Protein AF-0000000078981743 (afdb_homodimer)

InterPro domains:
  IPR003168 Nitrile hydratase, beta subunit [PIRSF001427] (1-224)
  IPR003168 Nitrile hydratase, beta subunit [TIGR03888] (1-224)
  IPR008990 Electron transport accessory-like domain superfamily [SSF50090] (1-224)
  IPR024690 Nitrile hydratase beta subunit domain [PF02211] (121-223)
  IPR042262 Nitrile hydratase beta subunit, N-terminal [G3DSA:1.10.472.20] (1-119)
  IPR049054 Nitrile hydratase beta subunit-like, N-terminal domain [PF21006] (1-107)

Organism: Ruegeria pomeroyi (strain ATCC 700808 / DSM 15171 / DSS-3) (NCBI:txid246200)

Structure (mmCIF, N/CA/C/O backbone):
data_AF-0000000078981743-model_v1
#
loop_
_entity.id
_entity.type
_entity.pdbx_description
1 polymer 'Nitrile hydratase subunit beta'
#
loop_
_atom_site.group_PDB
_atom_site.id
_atom_site.type_symbol
_atom_site.label_atom_id
_atom_site.label_alt_id
_atom_site.label_comp_id
_atom_site.label_asym_id
_atom_site.label_entity_id
_atom_site.label_seq_id
_atom_site.pdbx_PDB_ins_code
_atom_site.Cartn_x
_atom_site.Cartn_y
_atom_site.Cartn_z
_atom_site.occupancy
_atom_site.B_iso_or_equiv
_atom_site.auth_seq_id
_atom_site.auth_comp_id
_atom_site.auth_asym_id
_atom_site.auth_atom_id
_atom_site.pdbx_PDB_model_num
ATOM 1 N N . MET A 1 1 ? 5.293 -4.125 -9.008 1 63.78 1 MET A N 1
ATOM 2 C CA . MET A 1 1 ? 4.289 -3.131 -8.641 1 63.78 1 MET A CA 1
ATOM 3 C C . MET A 1 1 ? 3.332 -3.689 -7.59 1 63.78 1 MET A C 1
ATOM 5 O O . MET A 1 1 ? 3.156 -4.906 -7.488 1 63.78 1 MET A O 1
ATOM 9 N N . THR A 1 2 ? 2.91 -2.762 -6.652 1 81.25 2 THR A N 1
ATOM 10 C CA . THR A 1 2 ? 2.23 -3.09 -5.402 1 81.25 2 THR A CA 1
ATOM 11 C C . THR A 1 2 ? 0.721 -2.908 -5.547 1 81.25 2 THR A C 1
ATOM 13 O O . THR A 1 2 ? 0.261 -2.131 -6.387 1 81.25 2 THR A O 1
ATOM 16 N N . ARG A 1 3 ? -0.011 -3.885 -5.117 1 90.19 3 ARG A N 1
ATOM 17 C CA . ARG A 1 3 ? -1.453 -3.785 -4.918 1 90.19 3 ARG A CA 1
ATOM 18 C C . ARG A 1 3 ? -1.802 -3.777 -3.432 1 90.19 3 ARG A C 1
ATOM 20 O O . ARG A 1 3 ? -0.911 -3.812 -2.58 1 90.19 3 ARG A O 1
ATOM 27 N N . VAL A 1 4 ? -3.096 -3.654 -3.172 1 88.75 4 VAL A N 1
ATOM 28 C CA . VAL A 1 4 ? -3.541 -3.428 -1.802 1 88.75 4 VAL A CA 1
ATOM 29 C C . VAL A 1 4 ? -3.219 -4.652 -0.946 1 88.75 4 VAL A C 1
ATOM 31 O O . VAL A 1 4 ? -3.158 -4.559 0.282 1 88.75 4 VAL A O 1
ATOM 34 N N . HIS A 1 5 ? -2.922 -5.719 -1.568 1 89 5 HIS A N 1
ATOM 35 C CA . HIS A 1 5 ? -2.625 -6.934 -0.817 1 89 5 HIS A CA 1
ATOM 36 C C . HIS A 1 5 ? -1.211 -6.895 -0.247 1 89 5 HIS A C 1
ATOM 38 O O . HIS A 1 5 ? -0.873 -7.688 0.638 1 89 5 HIS A O 1
ATOM 44 N N . ASP A 1 6 ? -0.359 -6.145 -0.904 1 89.25 6 ASP A N 1
ATOM 45 C CA . ASP A 1 6 ? 1.016 -6.027 -0.427 1 89.25 6 ASP A CA 1
ATOM 46 C C . ASP A 1 6 ? 1.093 -5.148 0.82 1 89.25 6 ASP A C 1
ATOM 48 O O . ASP A 1 6 ? 1.182 -3.924 0.718 1 89.25 6 ASP A O 1
ATOM 52 N N . MET A 1 7 ? 1.165 -5.82 1.999 1 86.69 7 MET A N 1
ATOM 53 C CA . MET A 1 7 ? 1.015 -5.098 3.258 1 86.69 7 MET A CA 1
ATOM 54 C C . MET A 1 7 ? 2.326 -5.082 4.035 1 86.69 7 MET A C 1
ATOM 56 O O . MET A 1 7 ? 2.383 -4.566 5.152 1 86.69 7 MET A O 1
ATOM 60 N N . GLY A 1 8 ? 3.271 -5.629 3.455 1 83.44 8 GLY A N 1
ATOM 61 C CA . GLY A 1 8 ? 4.516 -5.695 4.203 1 83.44 8 GLY A CA 1
ATOM 62 C C . GLY A 1 8 ? 5.031 -4.336 4.637 1 83.44 8 GLY A C 1
ATOM 63 O O . GLY A 1 8 ? 5.203 -3.439 3.807 1 83.44 8 GLY A O 1
ATOM 64 N N . GLY A 1 9 ? 5.195 -4.203 5.945 1 80.19 9 GLY A N 1
ATOM 65 C CA . GLY A 1 9 ? 5.758 -2.977 6.488 1 80.19 9 GLY A CA 1
ATOM 66 C C . GLY A 1 9 ? 4.738 -1.862 6.625 1 80.19 9 GLY A C 1
ATOM 67 O O . GLY A 1 9 ? 5.07 -0.763 7.074 1 80.19 9 GLY A O 1
ATOM 68 N N . ARG A 1 10 ? 3.562 -2.168 6.23 1 87.31 10 ARG A N 1
ATOM 69 C CA . ARG A 1 10 ? 2.529 -1.139 6.289 1 87.31 10 ARG A CA 1
ATOM 70 C C . ARG A 1 10 ? 2.004 -0.967 7.711 1 87.31 10 ARG A C 1
ATOM 72 O O . ARG A 1 10 ? 1.806 -1.95 8.43 1 87.31 10 ARG A O 1
ATOM 79 N N . PHE A 1 11 ? 1.72 0.246 8.07 1 89.81 11 PHE A N 1
ATOM 80 C CA . PHE A 1 11 ? 1.131 0.573 9.359 1 89.81 11 PHE A CA 1
ATOM 81 C C . PHE A 1 11 ? -0.38 0.732 9.242 1 89.81 11 PHE A C 1
ATOM 83 O O . PHE A 1 11 ? -0.9 0.983 8.156 1 89.81 11 PHE A O 1
ATOM 90 N N . GLY A 1 12 ? -1.038 0.498 10.398 1 88.69 12 GLY A N 1
ATOM 91 C CA . GLY A 1 12 ? -2.432 0.911 10.43 1 88.69 12 GLY A CA 1
ATOM 92 C C . GLY A 1 12 ? -3.395 -0.249 10.594 1 88.69 12 GLY A C 1
ATOM 93 O O . GLY A 1 12 ? -4.594 -0.043 10.805 1 88.69 12 GLY A O 1
ATOM 94 N N . ASP A 1 13 ? -2.904 -1.421 10.547 1 86.56 13 ASP A N 1
ATOM 95 C CA . ASP A 1 13 ? -3.805 -2.568 10.609 1 86.56 13 ASP A CA 1
ATOM 96 C C . ASP A 1 13 ? -3.969 -3.053 12.055 1 86.56 13 ASP A C 1
ATOM 98 O O . ASP A 1 13 ? -4.773 -3.945 12.328 1 86.56 13 ASP A O 1
ATOM 102 N N . GLY A 1 14 ? -3.225 -2.402 12.938 1 82.31 14 GLY A N 1
ATOM 103 C CA . GLY A 1 14 ? -3.35 -2.76 14.344 1 82.31 14 GLY A CA 1
ATOM 104 C C . GLY A 1 14 ? -2.504 -3.959 14.727 1 82.31 14 GLY A C 1
ATOM 105 O O . GLY A 1 14 ? -1.753 -4.488 13.906 1 82.31 14 GLY A O 1
ATOM 106 N N . VAL A 1 15 ? -2.604 -4.359 15.906 1 83.38 15 VAL A N 1
ATOM 107 C CA . VAL A 1 15 ? -1.798 -5.434 16.469 1 83.38 15 VAL A CA 1
ATOM 108 C C . VAL A 1 15 ? -2.375 -6.785 16.062 1 83.38 15 VAL A C 1
ATOM 110 O O . VAL A 1 15 ? -3.592 -6.934 15.93 1 83.38 15 VAL A O 1
ATOM 113 N N . ILE A 1 16 ? -1.5 -7.695 15.844 1 80.94 16 ILE A N 1
ATOM 114 C CA . ILE A 1 16 ? -1.917 -9.062 15.562 1 80.94 16 ILE A CA 1
ATOM 115 C C . ILE A 1 16 ? -2.246 -9.789 16.875 1 80.94 16 ILE A C 1
ATOM 117 O O . ILE A 1 16 ? -1.421 -9.828 17.781 1 80.94 16 ILE A O 1
ATOM 121 N N . THR A 1 17 ? -3.422 -10.164 17.016 1 84.69 17 THR A N 1
ATOM 122 C CA . THR A 1 17 ? -3.811 -11.023 18.125 1 84.69 17 THR A CA 1
ATOM 123 C C . THR A 1 17 ? -3.695 -12.5 17.719 1 84.69 17 THR A C 1
ATOM 125 O O . THR A 1 17 ? -4.484 -12.992 16.906 1 84.69 17 THR A O 1
ATOM 128 N N . PRO A 1 18 ? -2.625 -13.125 18.281 1 83.44 18 PRO A N 1
ATOM 129 C CA . PRO A 1 18 ? -2.428 -14.523 17.891 1 83.44 18 PRO A CA 1
ATOM 130 C C . PRO A 1 18 ? -3.619 -15.406 18.25 1 83.44 18 PRO A C 1
ATOM 132 O O . PRO A 1 18 ? -4.246 -15.219 19.297 1 83.44 18 PRO A O 1
ATOM 135 N N . GLU A 1 19 ? -4.008 -16.141 17.344 1 78.69 19 GLU A N 1
ATOM 136 C CA . GLU A 1 19 ? -5.008 -17.172 17.594 1 78.69 19 GLU A CA 1
ATOM 137 C C . GLU A 1 19 ? -4.375 -18.422 18.203 1 78.69 19 GLU A C 1
ATOM 139 O O . GLU A 1 19 ? -3.191 -18.688 17.984 1 78.69 19 GLU A O 1
ATOM 144 N N . PRO A 1 20 ? -5.23 -19.047 19.047 1 81.5 20 PRO A N 1
ATOM 145 C CA . PRO A 1 20 ? -4.699 -20.281 19.625 1 81.5 20 PRO A CA 1
ATOM 146 C C . PRO A 1 20 ? -4.203 -21.266 18.562 1 81.5 20 PRO A C 1
ATOM 148 O O . PRO A 1 20 ? -4.715 -21.281 17.453 1 81.5 20 PRO A O 1
ATOM 151 N N . ASP A 1 21 ? -3.186 -22 19.016 1 81.88 21 ASP A N 1
ATOM 152 C CA . ASP A 1 21 ? -2.623 -23.016 18.125 1 81.88 21 ASP A CA 1
ATOM 153 C C . ASP A 1 21 ? -3.67 -24.062 17.75 1 81.88 21 ASP A C 1
ATOM 155 O O . ASP A 1 21 ? -4.613 -24.297 18.516 1 81.88 21 ASP A O 1
ATOM 159 N N . GLY A 1 22 ? -3.674 -24.547 16.656 1 80.81 22 GLY A N 1
ATOM 160 C CA . GLY A 1 22 ? -4.551 -25.609 16.188 1 80.81 22 GLY A CA 1
ATOM 161 C C . GLY A 1 22 ? -5.262 -25.281 14.891 1 80.81 22 GLY A C 1
ATOM 162 O O . GLY A 1 22 ? -4.957 -24.266 14.25 1 80.81 22 GLY A O 1
ATOM 163 N N . ILE A 1 23 ? -6.031 -26.266 14.508 1 77.75 23 ILE A N 1
ATOM 164 C CA . ILE A 1 23 ? -6.836 -26.094 13.305 1 77.75 23 ILE A CA 1
ATOM 165 C C . ILE A 1 23 ? -8.016 -25.172 13.602 1 77.75 23 ILE A C 1
ATOM 167 O O . ILE A 1 23 ? -8.844 -25.469 14.461 1 77.75 23 ILE A O 1
ATOM 171 N N . PRO A 1 24 ? -7.949 -23.984 13 1 79.69 24 PRO A N 1
ATOM 172 C CA . PRO A 1 24 ? -9.07 -23.078 13.273 1 79.69 24 PRO A CA 1
ATOM 173 C C . PRO A 1 24 ? -10.422 -23.703 12.945 1 79.69 24 PRO A C 1
ATOM 175 O O . PRO A 1 24 ? -10.531 -24.5 12.008 1 79.69 24 PRO A O 1
ATOM 178 N N . GLN A 1 25 ? -11.297 -23.469 13.852 1 86.44 25 GLN A N 1
ATOM 179 C CA . GLN A 1 25 ? -12.68 -23.844 13.562 1 86.44 25 GLN A CA 1
ATOM 180 C C . GLN A 1 25 ? -13.32 -22.859 12.586 1 86.44 25 GLN A C 1
ATOM 182 O O . GLN A 1 25 ? -13.508 -21.688 12.898 1 86.44 25 GLN A O 1
ATOM 187 N N . LEU A 1 26 ? -13.641 -23.391 11.445 1 91.12 26 LEU A N 1
ATOM 188 C CA . LEU A 1 26 ? -14.25 -22.562 10.406 1 91.12 26 LEU A CA 1
ATOM 189 C C . LEU A 1 26 ? -15.773 -22.594 10.508 1 91.12 26 LEU A C 1
ATOM 191 O O . LEU A 1 26 ? -16.359 -23.641 10.812 1 91.12 26 LEU A O 1
ATOM 195 N N . ALA A 1 27 ? -16.328 -21.391 10.266 1 95.06 27 ALA A N 1
ATOM 196 C CA . ALA A 1 27 ? -17.781 -21.406 10.031 1 95.06 27 ALA A CA 1
ATOM 197 C C . ALA A 1 27 ? -18.141 -22.25 8.812 1 95.06 27 ALA A C 1
ATOM 199 O O . ALA A 1 27 ? -17.297 -22.484 7.945 1 95.06 27 ALA A O 1
ATOM 200 N N . ASP A 1 28 ? -19.312 -22.734 8.773 1 96.56 28 ASP A N 1
ATOM 201 C CA . ASP A 1 28 ? -19.734 -23.641 7.703 1 96.56 28 ASP A CA 1
ATOM 202 C C . ASP A 1 28 ? -19.469 -23.016 6.328 1 96.56 28 ASP A C 1
ATOM 204 O O . ASP A 1 28 ? -18.938 -23.688 5.438 1 96.56 28 ASP A O 1
ATOM 208 N N . TRP A 1 29 ? -19.797 -21.766 6.191 1 96.44 29 TRP A N 1
ATOM 209 C CA . TRP A 1 29 ? -19.641 -21.141 4.887 1 96.44 29 TRP A CA 1
ATOM 210 C C . TRP A 1 29 ? -18.156 -20.984 4.539 1 96.44 29 TRP A C 1
ATOM 212 O O . TRP A 1 29 ? -17.781 -21.062 3.367 1 96.44 29 TRP A O 1
ATOM 222 N N . GLN A 1 30 ? -17.344 -20.828 5.457 1 96.38 30 GLN A N 1
ATOM 223 C CA . GLN A 1 30 ? -15.914 -20.719 5.223 1 96.38 30 GLN A CA 1
ATOM 224 C C . GLN A 1 30 ? -15.328 -22.047 4.738 1 96.38 30 GLN A C 1
ATOM 226 O O . GLN A 1 30 ? -14.523 -22.062 3.801 1 96.38 30 GLN A O 1
ATOM 231 N N . ALA A 1 31 ? -15.781 -23.062 5.43 1 95.19 31 ALA A N 1
ATOM 232 C CA . ALA A 1 31 ? -15.359 -24.406 5.012 1 95.19 31 ALA A CA 1
ATOM 233 C C . ALA A 1 31 ? -15.789 -24.688 3.578 1 95.19 31 ALA A C 1
ATOM 235 O O . ALA A 1 31 ? -15.023 -25.25 2.793 1 95.19 31 ALA A O 1
ATOM 236 N N . ARG A 1 32 ? -16.953 -24.297 3.26 1 96.06 32 ARG A N 1
ATOM 237 C CA . ARG A 1 32 ? -17.453 -24.5 1.906 1 96.06 32 ARG A CA 1
ATOM 238 C C . ARG A 1 32 ? -16.672 -23.672 0.899 1 96.06 32 ARG A C 1
ATOM 240 O O . ARG A 1 32 ? -16.375 -24.141 -0.201 1 96.06 32 ARG A O 1
ATOM 247 N N . ALA A 1 33 ? -16.391 -22.438 1.297 1 96.44 33 ALA A N 1
ATOM 248 C CA . ALA A 1 33 ? -15.602 -21.578 0.427 1 96.44 33 ALA A CA 1
ATOM 249 C C . ALA A 1 33 ? -14.25 -22.203 0.11 1 96.44 33 ALA A C 1
ATOM 251 O O . ALA A 1 33 ? -13.828 -22.219 -1.049 1 96.44 33 ALA A O 1
ATOM 252 N N . LEU A 1 34 ? -13.625 -22.719 1.128 1 94.06 34 LEU A N 1
ATOM 253 C CA . LEU A 1 34 ? -12.336 -23.375 0.952 1 94.06 34 LEU A CA 1
ATOM 254 C C . LEU A 1 34 ? -12.469 -24.594 0.057 1 94.06 34 LEU A C 1
ATOM 256 O O . LEU A 1 34 ? -11.711 -24.766 -0.896 1 94.06 34 LEU A O 1
ATOM 260 N N . ALA A 1 35 ? -13.445 -25.391 0.332 1 94.75 35 ALA A N 1
ATOM 261 C CA . ALA A 1 35 ? -13.664 -26.625 -0.42 1 94.75 35 ALA A CA 1
ATOM 262 C C . ALA A 1 35 ? -13.945 -26.328 -1.89 1 94.75 35 ALA A C 1
ATOM 264 O O . ALA A 1 35 ? -13.391 -26.984 -2.779 1 94.75 35 ALA A O 1
ATOM 265 N N . LEU A 1 36 ? -14.797 -25.406 -2.145 1 95.81 36 LEU A N 1
ATOM 266 C CA . LEU A 1 36 ? -15.164 -25.047 -3.512 1 95.81 36 LEU A CA 1
ATOM 267 C C . LEU A 1 36 ? -13.953 -24.547 -4.281 1 95.81 36 LEU A C 1
ATOM 269 O O . LEU A 1 36 ? -13.773 -24.875 -5.457 1 95.81 36 LEU A O 1
ATOM 273 N N . THR A 1 37 ? -13.18 -23.703 -3.625 1 95.31 37 THR A N 1
ATOM 274 C CA . THR A 1 37 ? -11.992 -23.156 -4.277 1 95.31 37 THR A CA 1
ATOM 275 C C . THR A 1 37 ? -11.031 -24.266 -4.668 1 95.31 37 THR A C 1
ATOM 277 O O . THR A 1 37 ? -10.531 -24.312 -5.797 1 95.31 37 THR A O 1
ATOM 280 N N . LEU A 1 38 ? -10.82 -25.188 -3.762 1 92.81 38 LEU A N 1
ATOM 281 C CA . LEU A 1 38 ? -9.922 -26.312 -4.023 1 92.81 38 LEU A CA 1
ATOM 282 C C . LEU A 1 38 ? -10.492 -27.219 -5.105 1 92.81 38 LEU A C 1
ATOM 284 O O . LEU A 1 38 ? -9.773 -27.641 -6.016 1 92.81 38 LEU A O 1
ATOM 288 N N . ALA A 1 39 ? -11.766 -27.484 -4.98 1 95.31 39 ALA A N 1
ATOM 289 C CA . ALA A 1 39 ? -12.414 -28.359 -5.953 1 95.31 39 ALA A CA 1
ATOM 290 C C . ALA A 1 39 ? -12.383 -27.734 -7.352 1 95.31 39 ALA A C 1
ATOM 292 O O . ALA A 1 39 ? -12.172 -28.453 -8.336 1 95.31 39 ALA A O 1
ATOM 293 N N . ALA A 1 40 ? -12.625 -26.469 -7.445 1 95.88 40 ALA A N 1
ATOM 294 C CA . ALA A 1 40 ? -12.609 -25.797 -8.734 1 95.88 40 ALA A CA 1
ATOM 295 C C . ALA A 1 40 ? -11.219 -25.844 -9.367 1 95.88 40 ALA A C 1
ATOM 297 O O . ALA A 1 40 ? -11.086 -25.812 -10.594 1 95.88 40 ALA A O 1
ATOM 298 N N . GLY A 1 41 ? -10.211 -25.891 -8.531 1 93 41 GLY 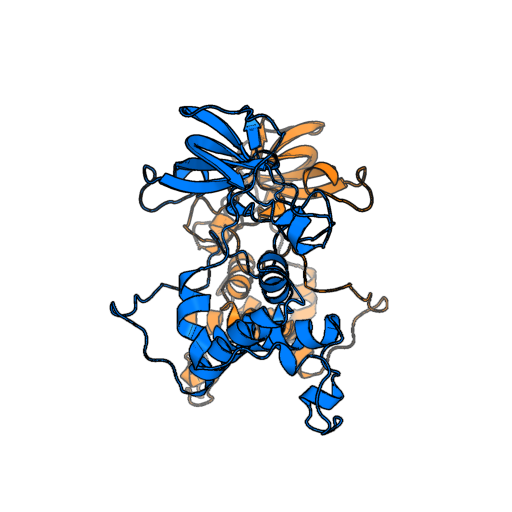A N 1
ATOM 299 C CA . GLY A 1 41 ? -8.859 -26.047 -9.039 1 93 41 GLY A CA 1
ATOM 300 C C . GLY A 1 41 ? -8.664 -27.312 -9.844 1 93 41 GLY A C 1
ATOM 301 O O . GLY A 1 41 ? -7.879 -27.344 -10.789 1 93 41 GLY A O 1
ATOM 302 N N . SER A 1 42 ? -9.383 -28.312 -9.531 1 92 42 SER A N 1
ATOM 303 C CA . SER A 1 42 ? -9.258 -29.625 -10.18 1 92 42 SER A CA 1
ATOM 304 C C . SER A 1 42 ? -9.867 -29.609 -11.578 1 92 42 SER A C 1
ATOM 306 O O . SER A 1 42 ? -9.641 -30.531 -12.367 1 92 42 SER A O 1
ATOM 308 N N . LEU A 1 43 ? -10.57 -28.562 -11.922 1 94.56 43 LEU A N 1
ATOM 309 C CA . LEU A 1 43 ? -11.18 -28.469 -13.242 1 94.56 43 LEU A CA 1
ATOM 310 C C . LEU A 1 43 ? -10.117 -28.234 -14.312 1 94.56 43 LEU A C 1
ATOM 312 O O . LEU A 1 43 ? -10.391 -28.375 -15.5 1 94.56 43 LEU A O 1
ATOM 316 N N . GLY A 1 44 ? -8.945 -27.766 -13.875 1 93.69 44 GLY A N 1
ATOM 317 C CA . GLY A 1 44 ? -7.812 -27.656 -14.789 1 93.69 44 GLY A CA 1
ATOM 318 C C . GLY A 1 44 ? -7.848 -26.406 -15.641 1 93.69 44 GLY A C 1
ATOM 319 O O . GLY A 1 44 ? -7.266 -26.359 -16.719 1 93.69 44 GLY A O 1
ATOM 320 N N . GLN A 1 45 ? -8.57 -25.391 -15.156 1 96.5 45 GLN A N 1
ATOM 321 C CA . GLN A 1 45 ? -8.773 -24.203 -15.984 1 96.5 45 GLN A CA 1
ATOM 322 C C . GLN A 1 45 ? -7.707 -23.141 -15.711 1 96.5 45 GLN A C 1
ATOM 324 O O . GLN A 1 45 ? -7.531 -22.219 -16.5 1 96.5 45 GLN A O 1
ATOM 329 N N . TRP A 1 46 ? -7.074 -23.219 -14.594 1 96.62 46 TRP A N 1
ATOM 330 C CA . TRP A 1 46 ? -6.023 -22.281 -14.219 1 96.62 46 TRP A CA 1
ATOM 331 C C . TRP A 1 46 ? -5.012 -22.938 -13.289 1 96.62 46 TRP A C 1
ATOM 333 O O . TRP A 1 46 ? -5.254 -24.031 -12.766 1 96.62 46 TRP A O 1
ATOM 343 N N . ASN A 1 47 ? -3.824 -22.375 -13.195 1 95.88 47 ASN A N 1
ATOM 344 C CA . ASN A 1 47 ? -2.818 -22.812 -12.234 1 95.88 47 ASN A CA 1
ATOM 345 C C . ASN A 1 47 ? -2.865 -21.984 -10.953 1 95.88 47 ASN A C 1
ATOM 347 O O . ASN A 1 47 ? -3.691 -21.094 -10.82 1 95.88 47 ASN A O 1
ATOM 351 N N . ILE A 1 48 ? -2.051 -22.312 -10.008 1 95.62 48 ILE A N 1
ATOM 352 C CA . ILE A 1 48 ? -2.096 -21.703 -8.68 1 95.62 48 ILE A CA 1
ATOM 353 C C . ILE A 1 48 ? -1.73 -20.219 -8.781 1 95.62 48 ILE A C 1
ATOM 355 O O . ILE A 1 48 ? -2.268 -19.391 -8.039 1 95.62 48 ILE A O 1
ATOM 359 N N . ASP A 1 49 ? -0.829 -19.844 -9.633 1 97.38 49 ASP A N 1
ATOM 360 C CA . ASP A 1 49 ? -0.401 -18.453 -9.758 1 97.38 49 ASP A CA 1
ATOM 361 C C . ASP A 1 49 ? -1.521 -17.594 -10.32 1 97.38 49 ASP A C 1
ATOM 363 O O . ASP A 1 49 ? -1.686 -16.438 -9.914 1 97.38 49 ASP A O 1
ATOM 367 N N . ILE A 1 50 ? -2.246 -18.156 -11.234 1 97.81 50 ILE A N 1
ATOM 368 C CA . ILE A 1 50 ? -3.412 -17.453 -11.773 1 97.81 50 ILE A CA 1
ATOM 369 C C . ILE A 1 50 ? -4.438 -17.234 -10.664 1 97.81 50 ILE A C 1
ATOM 371 O O . ILE A 1 50 ? -5 -16.141 -10.539 1 97.81 50 ILE A O 1
ATOM 375 N N . SER A 1 51 ? -4.637 -18.219 -9.883 1 97.12 51 SER A N 1
ATOM 376 C CA . SER A 1 51 ? -5.586 -18.125 -8.781 1 97.12 51 SER A CA 1
ATOM 377 C C . SER A 1 51 ? -5.141 -17.078 -7.758 1 97.12 51 SER A C 1
ATOM 379 O O . SER A 1 51 ? -5.953 -16.297 -7.266 1 97.12 51 SER A O 1
ATOM 381 N N . ARG A 1 52 ? -3.873 -17.078 -7.445 1 95.75 52 ARG A N 1
ATOM 382 C CA . ARG A 1 52 ? -3.342 -16.078 -6.523 1 95.75 52 ARG A CA 1
ATOM 383 C C . ARG A 1 52 ? -3.512 -14.672 -7.082 1 95.75 52 ARG A C 1
ATOM 385 O O . ARG A 1 52 ? -3.928 -13.766 -6.363 1 95.75 52 ARG A O 1
ATOM 392 N N . HIS A 1 53 ? -3.174 -14.523 -8.305 1 97 53 HIS A N 1
ATOM 393 C CA . HIS A 1 53 ? -3.314 -13.227 -8.945 1 97 53 HIS A CA 1
ATOM 394 C C . HIS A 1 53 ? -4.762 -12.75 -8.922 1 97 53 HIS A C 1
ATOM 396 O O . HIS A 1 53 ? -5.027 -11.555 -8.758 1 97 53 HIS A O 1
ATOM 402 N N . ALA A 1 54 ? -5.68 -13.664 -9.094 1 97.25 54 ALA A N 1
ATOM 403 C CA . ALA A 1 54 ? -7.098 -13.32 -9.078 1 97.25 54 ALA A CA 1
ATOM 404 C C . ALA A 1 54 ? -7.496 -12.711 -7.738 1 97.25 54 ALA A C 1
ATOM 406 O O . ALA A 1 54 ? -8.289 -11.766 -7.688 1 97.25 54 ALA A O 1
ATOM 407 N N . ARG A 1 55 ? -6.992 -13.227 -6.699 1 96 55 ARG A N 1
ATOM 408 C CA . ARG A 1 55 ? -7.273 -12.672 -5.379 1 96 55 ARG A CA 1
ATOM 409 C C . ARG A 1 55 ? -6.66 -11.289 -5.227 1 96 55 ARG A C 1
ATOM 411 O O . ARG A 1 55 ? -7.293 -10.383 -4.676 1 96 55 ARG A O 1
ATOM 418 N N . GLU A 1 56 ? -5.496 -11.125 -5.754 1 94.56 56 GLU A N 1
ATOM 419 C CA . GLU A 1 56 ? -4.77 -9.859 -5.641 1 94.56 56 GLU A CA 1
ATOM 420 C C . GLU A 1 56 ? -5.461 -8.758 -6.438 1 94.56 56 GLU A C 1
ATOM 422 O O . GLU A 1 56 ? -5.293 -7.574 -6.141 1 94.56 56 GLU A O 1
ATOM 427 N N . ARG A 1 57 ? -6.191 -9.141 -7.418 1 94.25 57 ARG A N 1
ATOM 428 C CA . ARG A 1 57 ? -6.727 -8.156 -8.344 1 94.25 57 ARG A CA 1
ATOM 429 C C . ARG A 1 57 ? -8.141 -7.738 -7.953 1 94.25 57 ARG A C 1
ATOM 431 O O . ARG A 1 57 ? -8.812 -7.027 -8.703 1 94.25 57 ARG A O 1
ATOM 438 N N . LEU A 1 58 ? -8.57 -8.273 -6.828 1 94.62 58 LEU A N 1
ATOM 439 C CA . LEU A 1 58 ? -9.828 -7.723 -6.332 1 94.62 58 LEU A CA 1
ATOM 440 C C . LEU A 1 58 ? -9.734 -6.211 -6.168 1 94.62 58 LEU A C 1
ATOM 442 O O . LEU A 1 58 ? -8.656 -5.684 -5.887 1 94.62 58 LEU A O 1
ATOM 446 N N . SER A 1 59 ? -10.875 -5.543 -6.383 1 90.88 59 SER A N 1
ATOM 447 C CA . SER A 1 59 ? -10.844 -4.094 -6.203 1 90.88 59 SER A CA 1
ATOM 448 C C . SER A 1 59 ? -10.422 -3.725 -4.785 1 90.88 59 SER A C 1
ATOM 450 O O . SER A 1 59 ? -10.766 -4.422 -3.828 1 90.88 59 SER A O 1
ATOM 452 N N . PRO A 1 60 ? -9.719 -2.637 -4.629 1 88.12 60 PRO A N 1
ATOM 453 C CA . PRO A 1 60 ? -9.312 -2.215 -3.285 1 88.12 60 PRO A CA 1
ATOM 454 C C . PRO A 1 60 ? -10.5 -2.074 -2.332 1 88.12 60 PRO A C 1
ATOM 456 O O . PRO A 1 60 ? -10.398 -2.432 -1.156 1 88.12 60 PRO A O 1
ATOM 459 N N . ALA A 1 61 ? -11.562 -1.602 -2.85 1 86.38 61 ALA A N 1
ATOM 460 C CA . ALA A 1 61 ? -12.766 -1.46 -2.029 1 86.38 61 ALA A CA 1
ATOM 461 C C . ALA A 1 61 ? -13.242 -2.816 -1.52 1 86.38 61 ALA A C 1
ATOM 463 O O . ALA A 1 61 ? -13.5 -2.982 -0.325 1 86.38 61 ALA A O 1
ATOM 464 N N . ASP A 1 62 ? -13.359 -3.762 -2.398 1 90.56 62 ASP A N 1
ATOM 465 C CA . ASP A 1 62 ? -13.805 -5.102 -2.021 1 90.56 62 ASP A CA 1
ATOM 466 C C . ASP A 1 62 ? -12.766 -5.789 -1.133 1 90.56 62 ASP A C 1
ATOM 468 O O . ASP A 1 62 ? -13.125 -6.395 -0.118 1 90.56 62 ASP A O 1
ATOM 472 N N . TYR A 1 63 ? -11.531 -5.59 -1.529 1 90.19 63 TYR A N 1
ATOM 473 C CA . TYR A 1 63 ? -10.469 -6.227 -0.763 1 90.19 63 TYR A CA 1
ATOM 474 C C . TYR A 1 63 ? -10.461 -5.734 0.679 1 90.19 63 TYR A C 1
ATOM 476 O O . TYR A 1 63 ? -10.242 -6.516 1.608 1 90.19 63 TYR A O 1
ATOM 484 N N . GLY A 1 64 ? -10.648 -4.496 0.851 1 86 64 GLY A N 1
ATOM 485 C CA . GLY A 1 64 ? -10.672 -3.92 2.186 1 86 64 GLY A CA 1
ATOM 486 C C . GLY A 1 64 ? -11.875 -4.355 3.002 1 86 64 GLY A C 1
ATOM 487 O O . GLY A 1 64 ? -11.789 -4.473 4.227 1 86 64 GLY A O 1
ATOM 488 N N . ARG A 1 65 ? -12.938 -4.68 2.383 1 87.56 65 ARG A N 1
ATOM 489 C CA . ARG A 1 65 ? -14.203 -4.98 3.047 1 87.56 65 ARG A CA 1
ATOM 490 C C . ARG A 1 65 ? -14.344 -6.477 3.312 1 87.56 65 ARG A C 1
ATOM 492 O O . ARG A 1 65 ? -14.961 -6.883 4.297 1 87.56 65 ARG A O 1
ATOM 499 N N . PHE A 1 66 ? -13.742 -7.227 2.512 1 92.31 66 PHE A N 1
ATOM 500 C CA . PHE A 1 66 ? -13.961 -8.672 2.549 1 92.31 66 PHE A CA 1
ATOM 501 C C . PHE A 1 66 ? -13.109 -9.312 3.637 1 92.31 66 PHE A C 1
ATOM 503 O O . PHE A 1 66 ? -11.961 -8.914 3.859 1 92.31 66 PHE A O 1
ATOM 510 N N . SER A 1 67 ? -13.75 -10.273 4.25 1 91.88 67 SER A N 1
ATOM 511 C CA . SER A 1 67 ? -12.984 -11.164 5.105 1 91.88 67 SER A CA 1
ATOM 512 C C . SER A 1 67 ? -12.109 -12.109 4.277 1 91.88 67 SER A C 1
ATOM 514 O O . SER A 1 67 ? -12.164 -12.094 3.047 1 91.88 67 SER A O 1
ATOM 516 N N . TYR A 1 68 ? -11.367 -12.914 4.953 1 92.06 68 TYR A N 1
ATOM 517 C CA . TYR A 1 68 ? -10.383 -13.781 4.309 1 92.06 68 TYR A CA 1
ATOM 518 C C . TYR A 1 68 ? -11.047 -14.688 3.273 1 92.06 68 TYR A C 1
ATOM 520 O O . TYR A 1 68 ? -10.656 -14.688 2.104 1 92.06 68 TYR A O 1
ATOM 528 N N . PHE A 1 69 ? -12.078 -15.367 3.67 1 96.31 69 PHE A N 1
ATOM 529 C CA . PHE A 1 69 ? -12.672 -16.344 2.756 1 96.31 69 PHE A CA 1
ATOM 530 C C . PHE A 1 69 ? -13.625 -15.664 1.782 1 96.31 69 PHE A C 1
ATOM 532 O O . PHE A 1 69 ? -13.961 -16.234 0.742 1 96.31 69 PHE A O 1
ATOM 539 N N . GLU A 1 70 ? -14.094 -14.477 2.109 1 96.75 70 GLU A N 1
ATOM 540 C CA . GLU A 1 70 ? -14.836 -13.703 1.118 1 96.75 70 GLU A CA 1
ATOM 541 C C . GLU A 1 70 ? -13.953 -13.336 -0.072 1 96.75 70 GLU A C 1
ATOM 543 O O . GLU A 1 70 ? -14.414 -13.344 -1.216 1 96.75 70 GLU A O 1
ATOM 548 N N . LYS A 1 71 ? -12.703 -13.109 0.151 1 96.56 71 LYS A N 1
ATOM 549 C CA . LYS A 1 71 ? -11.758 -12.836 -0.932 1 96.56 71 LYS A CA 1
ATOM 550 C C . LYS A 1 71 ? -11.555 -14.07 -1.805 1 96.56 71 LYS A C 1
ATOM 552 O O . LYS A 1 71 ? -11.477 -13.969 -3.031 1 96.56 71 LYS A O 1
ATOM 557 N N . TRP A 1 72 ? -11.516 -15.188 -1.098 1 97.38 72 TRP A N 1
ATOM 558 C CA . TRP A 1 72 ? -11.344 -16.438 -1.83 1 97.38 72 TRP A CA 1
ATOM 559 C C . TRP A 1 72 ? -12.508 -16.672 -2.785 1 97.38 72 TRP A C 1
ATOM 561 O O . TRP A 1 72 ? -12.297 -16.953 -3.969 1 97.38 72 TRP A O 1
ATOM 571 N N . ILE A 1 73 ? -13.703 -16.5 -2.244 1 97.38 73 ILE A N 1
ATOM 572 C CA . ILE A 1 73 ? -14.875 -16.844 -3.045 1 97.38 73 ILE A CA 1
ATOM 573 C C . ILE A 1 73 ? -15.086 -15.781 -4.125 1 97.38 73 ILE A C 1
ATOM 575 O O . ILE A 1 73 ? -15.516 -16.094 -5.238 1 97.38 73 ILE A O 1
ATOM 579 N N . ALA A 1 74 ? -14.82 -14.555 -3.807 1 97.69 74 ALA A N 1
ATOM 580 C CA . ALA A 1 74 ? -14.938 -13.5 -4.812 1 97.69 74 ALA A CA 1
ATOM 581 C C . ALA A 1 74 ? -13.969 -13.727 -5.965 1 97.69 74 ALA A C 1
ATOM 583 O O . ALA A 1 74 ? -14.344 -13.633 -7.133 1 97.69 74 ALA A O 1
ATOM 584 N N . ALA A 1 75 ? -12.773 -14.031 -5.668 1 97.88 75 ALA A N 1
ATOM 585 C CA . ALA A 1 75 ? -11.766 -14.289 -6.691 1 97.88 75 ALA A CA 1
ATOM 586 C C . ALA A 1 75 ? -12.125 -15.516 -7.52 1 97.88 75 ALA A C 1
ATOM 588 O O . ALA A 1 75 ? -11.922 -15.531 -8.742 1 97.88 75 ALA A O 1
ATOM 589 N N . LEU A 1 76 ? -12.641 -16.5 -6.828 1 98.19 76 LEU A N 1
ATOM 590 C CA . LEU A 1 76 ? -13.055 -17.703 -7.547 1 98.19 76 LEU A CA 1
ATOM 591 C C . LEU A 1 76 ? -14.172 -17.391 -8.531 1 98.19 76 LEU A C 1
ATOM 593 O O . LEU A 1 76 ? -14.141 -17.828 -9.68 1 98.19 76 LEU A O 1
ATOM 597 N N . ALA A 1 77 ? -15.164 -16.641 -8.047 1 97.88 77 ALA A N 1
ATOM 598 C CA . ALA A 1 77 ? -16.266 -16.234 -8.93 1 97.88 77 ALA A CA 1
ATOM 599 C C . ALA A 1 77 ? -15.734 -15.523 -10.164 1 97.88 77 ALA A C 1
ATOM 601 O O . ALA A 1 77 ? -16.141 -15.828 -11.289 1 97.88 77 ALA A O 1
ATOM 602 N N . ASP A 1 78 ? -14.828 -14.625 -9.992 1 97.5 78 ASP A N 1
ATOM 603 C CA . ASP A 1 78 ? -14.227 -13.906 -11.109 1 97.5 78 ASP A CA 1
ATOM 604 C C . ASP A 1 78 ? -13.523 -14.867 -12.062 1 97.5 78 ASP A C 1
ATOM 606 O O . ASP A 1 78 ? -13.68 -14.766 -13.281 1 97.5 78 ASP A O 1
ATOM 610 N N . LEU A 1 79 ? -12.805 -15.789 -11.516 1 97.62 79 LEU A N 1
ATOM 611 C CA . LEU A 1 79 ? -12.016 -16.719 -12.32 1 97.62 79 LEU A CA 1
ATOM 612 C C . LEU A 1 79 ? -12.93 -17.625 -13.148 1 97.62 79 LEU A C 1
ATOM 614 O O . LEU A 1 79 ? -12.648 -17.875 -14.328 1 97.62 79 LEU A O 1
ATOM 618 N N . LEU A 1 80 ? -14 -18.078 -12.516 1 97.62 80 LEU A N 1
ATOM 619 C CA . LEU A 1 80 ? -14.938 -18.953 -13.211 1 97.62 80 LEU A CA 1
ATOM 620 C C . LEU A 1 80 ? -15.57 -18.25 -14.398 1 97.62 80 LEU A C 1
ATOM 622 O O . LEU A 1 80 ? -15.734 -18.844 -15.469 1 97.62 80 LEU A O 1
ATOM 626 N N . VAL A 1 81 ? -15.82 -17.031 -14.242 1 97.5 81 VAL A N 1
ATOM 627 C CA . VAL A 1 81 ? -16.438 -16.25 -15.312 1 97.5 81 VAL A CA 1
ATOM 628 C C . VAL A 1 81 ? -15.398 -15.898 -16.375 1 97.5 81 VAL A C 1
ATOM 630 O O . VAL A 1 81 ? -15.648 -16.062 -17.562 1 97.5 81 VAL A O 1
ATOM 633 N N . GLU A 1 82 ? -14.266 -15.477 -15.938 1 97 82 GLU A N 1
ATOM 634 C CA . GLU A 1 82 ? -13.203 -15.094 -16.859 1 97 82 GLU A CA 1
ATOM 635 C C . GLU A 1 82 ? -12.75 -16.281 -17.703 1 97 82 GLU A C 1
ATOM 637 O O . GLU A 1 82 ? -12.406 -16.109 -18.875 1 97 82 GLU A O 1
ATOM 642 N N . ALA A 1 83 ? -12.789 -17.422 -17.125 1 96.38 83 ALA A N 1
ATOM 643 C CA . ALA A 1 83 ? -12.367 -18.641 -17.812 1 96.38 83 ALA A CA 1
ATOM 644 C C . ALA A 1 83 ? -13.477 -19.188 -18.703 1 96.38 83 ALA A C 1
ATOM 646 O O . ALA A 1 83 ? -13.281 -20.156 -19.453 1 96.38 83 ALA A O 1
ATOM 647 N N . GLY A 1 84 ? -14.625 -18.625 -18.562 1 95.06 84 GLY A N 1
ATOM 648 C CA . GLY A 1 84 ? -15.758 -19.062 -19.359 1 95.06 84 GLY A CA 1
ATOM 649 C C . GLY A 1 84 ? -16.422 -20.312 -18.828 1 95.06 84 GLY A C 1
ATOM 650 O O . GLY A 1 84 ? -17.172 -20.969 -19.531 1 95.06 84 GLY A O 1
ATOM 651 N N . VAL A 1 85 ? -16.109 -20.688 -17.641 1 95.56 85 VAL A N 1
ATOM 652 C CA . VAL A 1 85 ? -16.719 -21.875 -17.031 1 95.56 85 VAL A CA 1
ATOM 653 C C . VAL A 1 85 ? -18.156 -21.562 -16.641 1 95.56 85 VAL A C 1
ATOM 655 O O . VAL A 1 85 ? -19.062 -22.375 -16.859 1 95.56 85 VAL A O 1
ATOM 658 N N . LEU A 1 86 ? -18.344 -20.391 -16.031 1 95.75 86 LEU A N 1
ATOM 659 C CA . LEU A 1 86 ? -19.672 -19.906 -15.68 1 95.75 86 LEU A CA 1
ATOM 660 C C . LEU A 1 86 ? -19.906 -18.516 -16.25 1 95.75 86 LEU A C 1
ATOM 662 O O . LEU A 1 86 ? -18.969 -17.797 -16.578 1 95.75 86 LEU A O 1
ATOM 666 N N . THR A 1 87 ? -21.172 -18.203 -16.422 1 95.5 87 THR A N 1
ATOM 667 C CA . THR A 1 87 ? -21.594 -16.844 -16.719 1 95.5 87 THR A CA 1
ATOM 668 C C .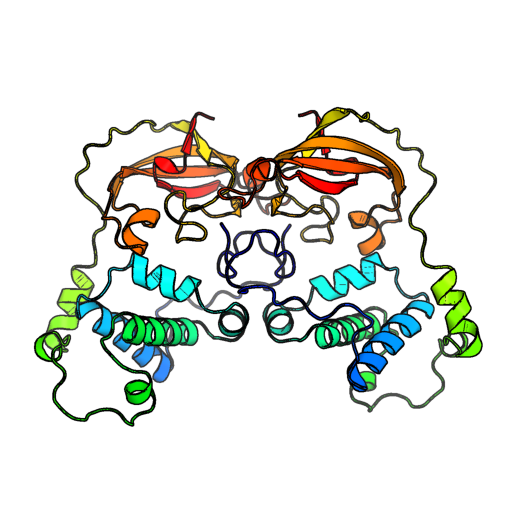 THR A 1 87 ? -22.047 -16.125 -15.453 1 95.5 87 THR A C 1
ATOM 670 O O . THR A 1 87 ? -22.25 -16.766 -14.414 1 95.5 87 THR A O 1
ATOM 673 N N . GLU A 1 88 ? -22.156 -14.898 -15.555 1 95.31 88 GLU A N 1
ATOM 674 C CA . GLU A 1 88 ? -22.703 -14.156 -14.422 1 95.31 88 GLU A CA 1
ATOM 675 C C . GLU A 1 88 ? -24.125 -14.641 -14.086 1 95.31 88 GLU A C 1
ATOM 677 O O . GLU A 1 88 ? -24.516 -14.656 -12.914 1 95.31 88 GLU A O 1
ATOM 682 N N . ASP A 1 89 ? -24.844 -14.992 -15.109 1 94.88 89 ASP A N 1
ATOM 683 C CA . ASP A 1 89 ? -26.203 -15.508 -14.891 1 94.88 89 ASP A CA 1
ATOM 684 C C . ASP A 1 89 ? -26.156 -16.812 -14.109 1 94.88 89 ASP A C 1
ATOM 686 O O . ASP A 1 89 ? -27.047 -17.078 -13.281 1 94.88 89 ASP A O 1
ATOM 690 N N . ASP A 1 90 ? -25.219 -17.594 -14.383 1 93.25 90 ASP A N 1
ATOM 691 C CA . ASP A 1 90 ? -25.047 -18.828 -13.609 1 93.25 90 ASP A CA 1
ATOM 692 C C . ASP A 1 90 ? -24.859 -18.516 -12.125 1 93.25 90 ASP A C 1
ATOM 694 O O . ASP A 1 90 ? -25.5 -19.156 -11.273 1 93.25 90 ASP A O 1
ATOM 698 N N . LEU A 1 91 ? -24.047 -17.5 -11.82 1 93.38 91 LEU A N 1
ATOM 699 C CA . LEU A 1 91 ? -23.75 -17.141 -10.438 1 93.38 91 LEU A CA 1
ATOM 700 C C . LEU A 1 91 ? -24.969 -16.578 -9.742 1 93.38 91 LEU A C 1
ATOM 702 O O . LEU A 1 91 ? -25.094 -16.656 -8.516 1 93.38 91 LEU A O 1
ATOM 706 N N . ARG A 1 92 ? -25.906 -16.078 -10.555 1 92.12 92 ARG A N 1
ATOM 707 C CA . ARG A 1 92 ? -27.141 -15.523 -10 1 92.12 92 ARG A CA 1
ATOM 708 C C . ARG A 1 92 ? -28.234 -16.594 -9.883 1 92.12 92 ARG A C 1
ATOM 710 O O . ARG A 1 92 ? -29.359 -16.281 -9.5 1 92.12 92 ARG A O 1
ATOM 717 N N . GLY A 1 93 ? -27.922 -17.781 -10.328 1 89.38 93 GLY A N 1
ATOM 718 C CA . GLY A 1 93 ? -28.875 -18.875 -10.25 1 89.38 93 GLY A CA 1
ATOM 719 C C . GLY A 1 93 ? -29.812 -18.938 -11.438 1 89.38 93 GLY A C 1
ATOM 720 O O . GLY A 1 93 ? -30.875 -19.547 -11.367 1 89.38 93 GLY A O 1
ATOM 721 N N . ARG A 1 94 ? -29.594 -18.234 -12.562 1 89.62 94 ARG A N 1
ATOM 722 C CA . ARG A 1 94 ? -30.469 -18.141 -13.727 1 89.62 94 ARG A CA 1
ATOM 723 C C . ARG A 1 94 ? -29.875 -18.891 -14.914 1 89.62 94 ARG A C 1
ATOM 725 O O . ARG A 1 94 ? -30.297 -18.688 -16.062 1 89.62 94 ARG A O 1
ATOM 732 N N . GLY A 1 95 ? -28.875 -19.641 -14.625 1 86.5 95 GLY A N 1
ATOM 733 C CA . GLY A 1 95 ? -28.172 -20.312 -15.711 1 86.5 95 GLY A CA 1
ATOM 734 C C . GLY A 1 95 ? -28.812 -21.641 -16.078 1 86.5 95 GLY A C 1
ATOM 735 O O . GLY A 1 95 ? -29.875 -22 -15.57 1 86.5 95 GLY A O 1
ATOM 736 N N . ASP A 1 96 ? -28.234 -22.172 -17.078 1 81.44 96 ASP A N 1
ATOM 737 C CA . ASP A 1 96 ? -28.672 -23.469 -17.594 1 81.44 96 ASP A CA 1
ATOM 738 C C . ASP A 1 96 ? -28.531 -24.562 -16.531 1 81.44 96 ASP A C 1
ATOM 740 O O . ASP A 1 96 ? -27.578 -24.547 -15.742 1 81.44 96 ASP A O 1
ATOM 744 N N . THR A 1 97 ? -29.484 -25.469 -16.484 1 83.75 97 THR A N 1
ATOM 745 C CA . THR A 1 97 ? -29.5 -26.516 -15.477 1 83.75 97 THR A CA 1
ATOM 746 C C . THR A 1 97 ? -28.953 -27.812 -16.047 1 83.75 97 THR A C 1
ATOM 748 O O . THR A 1 97 ? -28.891 -28.828 -15.336 1 83.75 97 THR A O 1
ATOM 751 N N . GLY A 1 98 ? -28.5 -27.734 -17.188 1 87.69 98 GLY A N 1
ATOM 752 C CA . GLY A 1 98 ? -27.953 -28.953 -17.781 1 87.69 98 GLY A CA 1
ATOM 753 C C . GLY A 1 98 ? -26.594 -29.312 -17.234 1 87.69 98 GLY A C 1
ATOM 754 O O . GLY A 1 98 ? -26.031 -28.594 -16.422 1 87.69 98 GLY A O 1
ATOM 755 N N . THR A 1 99 ? -26.188 -30.547 -17.641 1 92.12 99 THR A N 1
ATOM 756 C CA . THR A 1 99 ? -24.875 -31.016 -17.203 1 92.12 99 THR A CA 1
ATOM 757 C C . THR A 1 99 ? -23.766 -30.188 -17.828 1 92.12 99 THR A C 1
ATOM 759 O O . THR A 1 99 ? -23.734 -29.984 -19.047 1 92.12 99 THR A O 1
ATOM 762 N N . HIS A 1 100 ? -22.922 -29.672 -17.031 1 91.81 100 HIS A N 1
ATOM 763 C CA . HIS A 1 100 ? -21.812 -28.828 -17.484 1 91.81 100 HIS A CA 1
ATOM 764 C C . HIS A 1 100 ? -20.75 -29.672 -18.203 1 91.81 100 HIS A C 1
ATOM 766 O O . HIS A 1 100 ? -20.453 -30.797 -17.781 1 91.81 100 HIS A O 1
ATOM 772 N N . PRO A 1 101 ? -20.125 -29.125 -19.188 1 90.88 101 PRO A N 1
ATOM 773 C CA . PRO A 1 101 ? -19.094 -29.875 -19.922 1 90.88 101 PRO A CA 1
ATOM 774 C C . PRO A 1 101 ? -17.938 -30.312 -19.047 1 90.88 101 PRO A C 1
ATOM 776 O O . PRO A 1 101 ? -17.281 -31.328 -19.328 1 90.88 101 PRO A O 1
ATOM 779 N N . LEU A 1 102 ? -17.719 -29.656 -17.969 1 94.12 102 LEU A N 1
ATOM 780 C CA . LEU A 1 102 ? -16.594 -29.969 -17.094 1 94.12 102 LEU A CA 1
ATOM 781 C C . LEU A 1 102 ? -17.031 -30.891 -15.961 1 94.12 102 LEU A C 1
ATOM 783 O O . LEU A 1 102 ? -16.25 -31.172 -15.047 1 94.12 102 LEU A O 1
ATOM 787 N N . ALA A 1 103 ? -18.188 -31.344 -15.992 1 93.12 103 ALA A N 1
ATOM 788 C CA . ALA A 1 103 ? -18.734 -32.156 -14.914 1 93.12 103 ALA A CA 1
ATOM 789 C C . ALA A 1 103 ? -17.891 -33.406 -14.688 1 93.12 103 ALA A C 1
ATOM 791 O O . ALA A 1 103 ? -17.75 -33.875 -13.555 1 93.12 103 ALA A O 1
ATOM 792 N N . GLU A 1 104 ? -17.359 -33.906 -15.742 1 92.38 104 GLU A N 1
ATOM 793 C CA . GLU A 1 104 ? -16.562 -35.125 -15.641 1 92.38 104 GLU A CA 1
ATOM 794 C C . GLU A 1 104 ? -15.273 -34.875 -14.859 1 92.38 104 GLU A C 1
ATOM 796 O O . GLU A 1 104 ? -14.641 -35.812 -14.383 1 92.38 104 GLU A O 1
ATOM 801 N N . ARG A 1 105 ? -14.875 -33.688 -14.711 1 93.38 105 ARG A N 1
ATOM 802 C CA . ARG A 1 105 ? -13.633 -33.344 -14.031 1 93.38 105 ARG A CA 1
ATOM 803 C C . ARG A 1 105 ? -13.883 -33 -12.562 1 93.38 105 ARG A C 1
ATOM 805 O O . ARG A 1 105 ? -12.969 -32.562 -11.852 1 93.38 105 ARG A O 1
ATOM 812 N N . ALA A 1 106 ? -15.094 -33.125 -12.141 1 93.44 106 ALA A N 1
ATOM 813 C CA . ALA A 1 106 ? -15.453 -32.812 -10.766 1 93.44 106 ALA A CA 1
ATOM 814 C C . ALA A 1 106 ? -14.609 -33.625 -9.781 1 93.44 106 ALA A C 1
ATOM 816 O O . ALA A 1 106 ? -14.422 -34.812 -9.961 1 93.44 106 ALA A O 1
ATOM 817 N N . LEU A 1 107 ? -14.078 -33 -8.773 1 94.56 107 LEU A N 1
ATOM 818 C CA . LEU A 1 107 ? -13.344 -33.656 -7.699 1 94.56 107 LEU A CA 1
ATOM 819 C C . LEU A 1 107 ? -14.305 -34.438 -6.789 1 94.56 107 LEU A C 1
ATOM 821 O O . LEU A 1 107 ? -15.031 -33.812 -5.996 1 94.56 107 LEU A O 1
ATOM 825 N N . LYS A 1 108 ? -14.203 -35.719 -6.852 1 94.12 108 LYS A N 1
ATOM 826 C CA . LYS A 1 108 ? -15.078 -36.562 -6.031 1 94.12 108 LYS A CA 1
ATOM 827 C C . LYS A 1 108 ? -14.492 -36.75 -4.637 1 94.12 108 LYS A C 1
ATOM 829 O O . LYS A 1 108 ? -13.273 -36.719 -4.449 1 94.12 108 LYS A O 1
ATOM 834 N N . ALA A 1 109 ? -15.344 -36.969 -3.723 1 93.75 109 ALA A N 1
ATOM 835 C CA . ALA A 1 109 ? -14.977 -37.094 -2.312 1 93.75 109 ALA A CA 1
ATOM 836 C C . ALA A 1 109 ? -13.852 -38.094 -2.113 1 93.75 109 ALA A C 1
ATOM 838 O O . ALA A 1 109 ? -12.93 -37.875 -1.336 1 93.75 109 ALA A O 1
ATOM 839 N N . GLU A 1 110 ? -13.914 -39.156 -2.779 1 94.94 110 GLU A N 1
ATOM 840 C CA . GLU A 1 110 ? -12.961 -40.25 -2.582 1 94.94 110 GLU A CA 1
ATOM 841 C C . GLU A 1 110 ? -11.57 -39.875 -3.08 1 94.94 110 GLU A C 1
ATOM 843 O O . GLU A 1 110 ? -10.57 -40.438 -2.658 1 94.94 110 GLU A O 1
ATOM 848 N N . ALA A 1 111 ? -11.508 -38.938 -3.936 1 94.31 111 ALA A N 1
ATOM 849 C CA . ALA A 1 111 ? -10.234 -38.531 -4.539 1 94.31 111 ALA A CA 1
ATOM 850 C C . ALA A 1 111 ? -9.602 -37.375 -3.777 1 94.31 111 ALA A C 1
ATOM 852 O O . ALA A 1 111 ? -8.43 -37.062 -3.988 1 94.31 111 ALA A O 1
ATOM 853 N N . VAL A 1 112 ? -10.328 -36.75 -2.895 1 94.25 112 VAL A N 1
ATOM 854 C CA . VAL A 1 112 ? -9.914 -35.531 -2.25 1 94.25 112 VAL A CA 1
ATOM 855 C C . VAL A 1 112 ? -8.602 -35.75 -1.494 1 94.25 112 VAL A C 1
ATOM 857 O O . VAL A 1 112 ? -7.641 -35 -1.681 1 94.25 112 VAL A O 1
ATOM 860 N N . ALA A 1 113 ? -8.516 -36.688 -0.69 1 94 113 ALA A N 1
ATOM 861 C CA . ALA A 1 113 ? -7.34 -36.938 0.142 1 94 113 ALA A CA 1
ATOM 862 C C . ALA A 1 113 ? -6.09 -37.125 -0.714 1 94 113 ALA A C 1
ATOM 864 O O . ALA A 1 113 ? -5.027 -36.594 -0.405 1 94 113 ALA A O 1
ATOM 865 N N . ALA A 1 114 ? -6.27 -37.906 -1.734 1 92.94 114 ALA A N 1
ATOM 866 C CA . ALA A 1 114 ? -5.137 -38.188 -2.611 1 92.94 114 ALA A CA 1
ATOM 867 C C . ALA A 1 114 ? -4.664 -36.906 -3.322 1 92.94 114 ALA A C 1
ATOM 869 O O . ALA A 1 114 ? -3.461 -36.688 -3.445 1 92.94 114 ALA A O 1
ATOM 870 N N . VAL A 1 115 ? -5.625 -36.219 -3.803 1 90.31 115 VAL A N 1
ATOM 871 C CA . VAL A 1 115 ? -5.305 -35 -4.52 1 90.31 115 VAL A CA 1
ATOM 872 C C . VAL A 1 115 ? -4.586 -34.031 -3.588 1 90.31 115 VAL A C 1
ATOM 874 O O . VAL A 1 115 ? -3.572 -33.438 -3.961 1 90.31 115 VAL A O 1
ATOM 877 N N . LEU A 1 116 ? -5.02 -33.812 -2.365 1 90.06 116 LEU A N 1
ATOM 878 C CA . LEU A 1 116 ? -4.414 -32.906 -1.39 1 90.06 116 LEU A CA 1
ATOM 879 C C . LEU A 1 116 ? -3.018 -33.406 -1.003 1 90.06 116 LEU A C 1
ATOM 881 O O . LEU A 1 116 ? -2.113 -32.594 -0.795 1 90.06 116 LEU A O 1
ATOM 885 N N . ALA A 1 117 ? -2.852 -34.656 -0.975 1 91.69 117 ALA A N 1
ATOM 886 C CA . ALA A 1 117 ? -1.563 -35.219 -0.593 1 91.69 117 ALA A CA 1
ATOM 887 C C . ALA A 1 117 ? -0.519 -35 -1.684 1 91.69 117 ALA A C 1
ATOM 889 O O . ALA A 1 117 ? 0.66 -34.781 -1.389 1 91.69 117 ALA A O 1
ATOM 890 N N . ARG A 1 118 ? -0.91 -35.094 -2.9 1 87.69 118 ARG A N 1
ATOM 891 C CA . ARG A 1 118 ? 0.003 -34.906 -4.023 1 87.69 118 ARG A CA 1
ATOM 892 C C . ARG A 1 118 ? 0.492 -33.469 -4.098 1 87.69 118 ARG A C 1
ATOM 894 O O . ARG A 1 118 ? 1.629 -33.219 -4.5 1 87.69 118 ARG A O 1
ATOM 901 N N . GLY A 1 119 ? -0.274 -32.562 -3.697 1 85.12 119 GLY A N 1
ATOM 902 C CA . GLY A 1 119 ? 0.065 -31.141 -3.77 1 85.12 119 GLY A CA 1
ATOM 903 C C . GLY A 1 119 ? 0.298 -30.656 -5.188 1 85.12 119 GLY A C 1
ATOM 904 O O . GLY A 1 119 ? -0.278 -31.188 -6.137 1 85.12 119 GLY A O 1
ATOM 905 N N . GLY A 1 120 ? 0.902 -29.5 -5.406 1 86.69 120 GLY A N 1
ATOM 906 C CA . GLY A 1 120 ? 1.244 -28.875 -6.676 1 86.69 120 GLY A CA 1
ATOM 907 C C . GLY A 1 120 ? 2.686 -28.406 -6.742 1 86.69 120 GLY A C 1
ATOM 908 O O . GLY A 1 120 ? 2.959 -27.203 -6.613 1 86.69 120 GLY A O 1
ATOM 909 N N . PRO A 1 121 ? 3.59 -29.484 -6.828 1 88.94 121 PRO A N 1
ATOM 910 C CA . PRO A 1 121 ? 5.008 -29.125 -6.871 1 88.94 121 PRO A CA 1
ATOM 911 C C . PRO A 1 121 ? 5.316 -28.078 -7.949 1 88.94 121 PRO A C 1
ATOM 913 O O . PRO A 1 121 ? 4.723 -28.125 -9.031 1 88.94 121 PRO A O 1
ATOM 916 N N . ALA A 1 122 ? 6.207 -27.141 -7.609 1 94.38 122 ALA A N 1
ATOM 917 C CA . ALA A 1 122 ? 6.547 -26.047 -8.523 1 94.38 122 ALA A CA 1
ATOM 918 C C . ALA A 1 122 ? 7.965 -26.203 -9.062 1 94.38 122 ALA A C 1
ATOM 920 O O . ALA A 1 122 ? 8.391 -25.438 -9.93 1 94.38 122 ALA A O 1
ATOM 921 N N . ASP A 1 123 ? 8.75 -27.172 -8.523 1 96.5 123 ASP A N 1
ATOM 922 C CA . ASP A 1 123 ? 10.086 -27.422 -9.047 1 96.5 123 ASP A CA 1
ATOM 923 C C . ASP A 1 123 ? 10.031 -27.938 -10.484 1 96.5 123 ASP A C 1
ATOM 925 O O . ASP A 1 123 ? 9.141 -28.719 -10.836 1 96.5 123 ASP A O 1
ATOM 929 N N . ARG A 1 124 ? 10.836 -27.453 -11.25 1 97.19 124 ARG A N 1
ATOM 930 C CA . ARG A 1 124 ? 10.93 -27.797 -12.672 1 97.19 124 ARG A CA 1
ATOM 931 C C . ARG A 1 124 ? 12.391 -27.828 -13.125 1 97.19 124 ARG A C 1
ATOM 933 O O . ARG A 1 124 ? 13.219 -27.078 -12.625 1 97.19 124 ARG A O 1
ATOM 940 N N . PRO A 1 125 ? 12.633 -28.781 -14.078 1 95.75 125 PRO A N 1
ATOM 941 C CA . PRO A 1 125 ? 13.93 -28.625 -14.742 1 95.75 125 PRO A CA 1
ATOM 942 C C . PRO A 1 125 ? 14.039 -27.312 -15.523 1 95.75 125 PRO A C 1
ATOM 944 O O . PRO A 1 125 ? 13.031 -26.797 -16.016 1 95.75 125 PRO A O 1
ATOM 947 N N . SER A 1 126 ? 15.188 -26.75 -15.523 1 97.06 126 SER A N 1
ATOM 948 C CA . SER A 1 126 ? 15.422 -25.5 -16.219 1 97.06 126 SER A CA 1
ATOM 949 C C . SER A 1 126 ? 16.812 -25.453 -16.844 1 97.06 126 SER A C 1
ATOM 951 O O . SER A 1 126 ? 17.766 -26.016 -16.281 1 97.06 126 SER A O 1
ATOM 953 N N . ASN A 1 127 ? 16.875 -24.781 -18 1 96.44 127 ASN A N 1
ATOM 954 C CA . ASN A 1 127 ? 18.172 -24.578 -18.625 1 96.44 127 ASN A CA 1
ATOM 955 C C . ASN A 1 127 ? 18.812 -23.25 -18.219 1 96.44 127 ASN A C 1
ATOM 957 O O . ASN A 1 127 ? 19.891 -22.906 -18.688 1 96.44 127 ASN A O 1
ATOM 961 N N . VAL A 1 128 ? 18.156 -22.578 -17.391 1 97.94 128 VAL A N 1
ATOM 962 C CA . VAL A 1 128 ? 18.719 -21.328 -16.906 1 97.94 128 VAL A CA 1
ATOM 963 C C . VAL A 1 128 ? 19.781 -21.625 -15.836 1 97.94 128 VAL A C 1
ATOM 965 O O . VAL A 1 128 ? 19.484 -22.219 -14.805 1 97.94 128 VAL A O 1
ATOM 968 N N . ALA A 1 129 ? 20.891 -21.172 -16.094 1 98.06 129 ALA A N 1
ATOM 969 C CA . ALA A 1 129 ? 21.984 -21.406 -15.156 1 98.06 129 ALA A CA 1
ATOM 970 C C . ALA A 1 129 ? 21.844 -20.531 -13.914 1 98.06 129 ALA A C 1
ATOM 972 O O . ALA A 1 129 ? 21.484 -19.359 -14.008 1 98.06 129 ALA A O 1
ATOM 973 N N . ALA A 1 130 ? 22.109 -21.094 -12.766 1 98.31 130 ALA A N 1
ATOM 974 C CA . ALA A 1 130 ? 22.141 -20.312 -11.531 1 98.31 130 ALA A CA 1
ATOM 975 C C . ALA A 1 130 ? 23.266 -19.281 -11.57 1 98.31 130 ALA A C 1
ATOM 977 O O . ALA A 1 130 ? 24.406 -19.594 -11.93 1 98.31 130 ALA A O 1
ATOM 978 N N . ARG A 1 131 ? 22.953 -18.078 -11.18 1 98.44 131 ARG A N 1
ATOM 979 C CA . ARG A 1 131 ? 23.922 -16.984 -11.273 1 98.44 131 ARG A CA 1
ATOM 980 C C . ARG A 1 131 ? 24.547 -16.688 -9.914 1 98.44 131 ARG A C 1
ATOM 982 O O . ARG A 1 131 ? 25.594 -16.047 -9.828 1 98.44 131 ARG A O 1
ATOM 989 N N . PHE A 1 132 ? 23.906 -17.062 -8.836 1 98.75 132 PHE A N 1
ATOM 990 C CA . PHE A 1 132 ? 24.344 -16.672 -7.508 1 98.75 132 PHE A CA 1
ATOM 991 C C . PHE A 1 132 ? 24.672 -17.906 -6.664 1 98.75 132 PHE A C 1
ATOM 993 O O . PHE A 1 132 ? 24.156 -19 -6.926 1 98.75 132 PHE A O 1
ATOM 1000 N N . GLU A 1 133 ? 25.531 -17.688 -5.668 1 98.56 133 GLU A N 1
ATOM 1001 C CA . GLU A 1 133 ? 25.984 -18.75 -4.777 1 98.56 133 GLU A CA 1
ATOM 1002 C C . GLU A 1 133 ? 25.656 -18.422 -3.322 1 98.56 133 GLU A C 1
ATOM 1004 O O . GLU A 1 133 ? 25.5 -17.25 -2.961 1 98.56 133 GLU A O 1
ATOM 1009 N N . VAL A 1 134 ? 25.547 -19.484 -2.531 1 98.75 134 VAL A N 1
ATOM 1010 C CA . VAL A 1 134 ? 25.297 -19.312 -1.103 1 98.75 134 VAL A CA 1
ATOM 1011 C C . VAL A 1 134 ? 26.391 -18.422 -0.495 1 98.75 134 VAL A C 1
ATOM 1013 O O . VAL A 1 134 ? 27.578 -18.594 -0.773 1 98.75 134 VAL A O 1
ATOM 1016 N N . GLY A 1 135 ? 25.969 -17.438 0.257 1 98.75 135 GLY A N 1
ATOM 1017 C CA . GLY A 1 135 ? 26.875 -16.5 0.899 1 98.75 135 GLY A CA 1
ATOM 1018 C C . GLY A 1 135 ? 27.047 -15.211 0.125 1 98.75 135 GLY A C 1
ATOM 1019 O O . GLY A 1 135 ? 27.531 -14.219 0.671 1 98.75 135 GLY A O 1
ATOM 1020 N N . GLN A 1 136 ? 26.688 -15.195 -1.119 1 98.75 136 GLN A N 1
ATOM 1021 C CA . GLN A 1 136 ? 26.875 -14.047 -1.996 1 98.75 136 GLN A CA 1
ATOM 1022 C C . GLN A 1 136 ? 25.891 -12.93 -1.648 1 98.75 136 GLN A C 1
ATOM 1024 O O . GLN A 1 136 ? 24.719 -13.18 -1.368 1 98.75 136 GLN A O 1
ATOM 1029 N N . MET A 1 137 ? 26.359 -11.719 -1.626 1 98.81 137 MET A N 1
ATOM 1030 C CA . MET A 1 137 ? 25.5 -10.547 -1.459 1 98.81 137 MET A CA 1
ATOM 1031 C C . MET A 1 137 ? 24.781 -10.219 -2.758 1 98.81 137 MET A C 1
ATOM 1033 O O . MET A 1 137 ? 25.375 -10.242 -3.834 1 98.81 137 MET A O 1
ATOM 1037 N N . VAL A 1 138 ? 23.453 -9.977 -2.633 1 98.88 138 VAL A N 1
ATOM 1038 C CA . VAL A 1 138 ? 22.625 -9.617 -3.775 1 98.88 138 VAL A CA 1
ATOM 1039 C C . VAL A 1 138 ? 21.734 -8.43 -3.414 1 98.88 138 VAL A C 1
ATOM 1041 O O . VAL A 1 138 ? 21.656 -8.031 -2.248 1 98.88 138 VAL A O 1
ATOM 1044 N N . ARG A 1 139 ? 21.172 -7.805 -4.379 1 98.62 139 ARG A N 1
ATOM 1045 C CA . ARG A 1 139 ? 20.188 -6.742 -4.254 1 98.62 139 ARG A CA 1
ATOM 1046 C C . ARG A 1 139 ? 18.938 -7.055 -5.082 1 98.62 139 ARG A C 1
ATOM 1048 O O . ARG A 1 139 ? 19.047 -7.527 -6.215 1 98.62 139 ARG A O 1
ATOM 1055 N N . THR A 1 140 ? 17.828 -6.836 -4.496 1 98.25 140 THR A N 1
ATOM 1056 C CA . THR A 1 140 ? 16.594 -6.992 -5.262 1 98.25 140 THR A CA 1
ATOM 1057 C C . THR A 1 140 ? 16.422 -5.836 -6.242 1 98.25 140 THR A C 1
ATOM 1059 O O . THR A 1 140 ? 16.922 -4.738 -6.012 1 98.25 140 THR A O 1
ATOM 1062 N N . LEU A 1 141 ? 15.695 -6.113 -7.223 1 96 141 LEU A N 1
ATOM 1063 C CA . LEU A 1 141 ? 15.43 -5.086 -8.219 1 96 141 LEU A CA 1
ATOM 1064 C C . LEU A 1 141 ? 14.523 -3.998 -7.652 1 96 141 LEU A C 1
ATOM 1066 O O . LEU A 1 141 ? 13.68 -4.27 -6.797 1 96 141 LEU A O 1
ATOM 1070 N N . ARG A 1 142 ? 14.758 -2.805 -8.188 1 93.56 142 ARG A N 1
ATOM 1071 C CA . ARG A 1 142 ? 13.922 -1.647 -7.895 1 93.56 142 ARG A CA 1
ATOM 1072 C C . ARG A 1 142 ? 13.508 -0.928 -9.172 1 93.56 142 ARG A C 1
ATOM 1074 O O . ARG A 1 142 ? 14.344 -0.66 -10.039 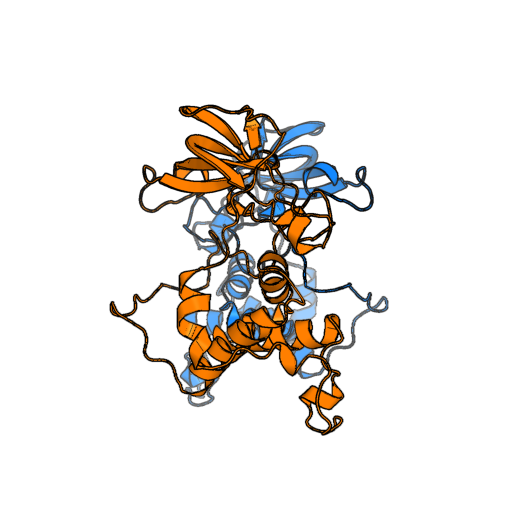1 93.56 142 ARG A O 1
ATOM 1081 N N . PRO A 1 143 ? 12.312 -0.703 -9.297 1 91.5 143 PRO A N 1
ATOM 1082 C CA . PRO A 1 143 ? 11.203 -1.043 -8.398 1 91.5 143 PRO A CA 1
ATOM 1083 C C . PRO A 1 143 ? 10.789 -2.51 -8.5 1 91.5 143 PRO A C 1
ATOM 1085 O O . PRO A 1 143 ? 11.18 -3.201 -9.445 1 91.5 143 PRO A O 1
ATOM 1088 N N . ALA A 1 144 ? 10.102 -2.936 -7.465 1 93.88 144 ALA A N 1
ATOM 1089 C CA . ALA A 1 144 ? 9.492 -4.258 -7.547 1 93.88 144 ALA A CA 1
ATOM 1090 C C . ALA A 1 144 ? 8.344 -4.27 -8.555 1 93.88 144 ALA A C 1
ATOM 1092 O O . ALA A 1 144 ? 7.422 -3.453 -8.461 1 93.88 144 ALA A O 1
ATOM 1093 N N . ALA A 1 145 ? 8.445 -5.164 -9.508 1 94.94 145 ALA A N 1
ATOM 1094 C CA . ALA A 1 145 ?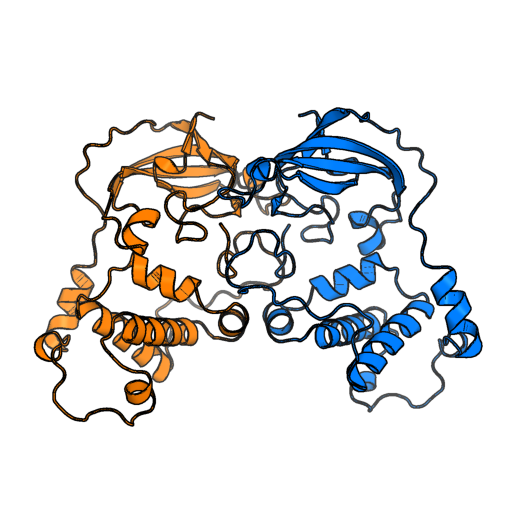 7.406 -5.219 -10.531 1 94.94 145 ALA A CA 1
ATOM 1095 C C . ALA A 1 145 ? 7.531 -6.488 -11.375 1 94.94 145 ALA A C 1
ATOM 1097 O O . ALA A 1 145 ? 8.586 -7.121 -11.398 1 94.94 145 ALA A O 1
ATOM 1098 N N . ASN A 1 146 ? 6.332 -6.867 -11.914 1 96.31 146 ASN A N 1
ATOM 1099 C CA . ASN A 1 146 ? 6.395 -7.812 -13.023 1 96.31 146 ASN A CA 1
ATOM 1100 C C . ASN A 1 146 ? 6.969 -7.16 -14.281 1 96.31 146 ASN A C 1
ATOM 1102 O O . ASN A 1 146 ? 6.434 -6.16 -14.766 1 96.31 146 ASN A O 1
ATOM 1106 N N . ARG A 1 147 ? 8.016 -7.738 -14.844 1 94.69 147 ARG A N 1
ATOM 1107 C CA . ARG A 1 147 ? 8.672 -7.117 -15.984 1 94.69 147 ARG A CA 1
ATOM 1108 C C . ARG A 1 147 ? 8.094 -7.629 -17.297 1 94.69 147 ARG A C 1
ATOM 1110 O O . ARG A 1 147 ? 8.422 -7.117 -18.375 1 94.69 147 ARG A O 1
ATOM 1117 N N . LEU A 1 148 ? 7.258 -8.586 -17.203 1 96.25 148 LEU A N 1
ATOM 1118 C CA . LEU A 1 148 ? 6.652 -9.172 -18.391 1 96.25 148 LEU A CA 1
ATOM 1119 C C . LEU A 1 148 ? 5.297 -8.531 -18.688 1 96.25 148 LEU A C 1
ATOM 1121 O O . LEU A 1 148 ? 4.891 -8.43 -19.844 1 96.25 148 LEU A O 1
ATOM 1125 N N . VAL A 1 149 ? 4.582 -8.172 -17.656 1 95.94 149 VAL A N 1
ATOM 1126 C CA . VAL A 1 149 ? 3.225 -7.648 -17.766 1 95.94 149 VAL A CA 1
ATOM 1127 C C . VAL A 1 149 ? 3.053 -6.449 -16.844 1 95.94 149 VAL A C 1
ATOM 1129 O O . VAL A 1 149 ? 3.17 -6.574 -15.617 1 95.94 149 VAL A O 1
ATOM 1132 N N . ASP A 1 150 ? 2.742 -5.324 -17.406 1 92.44 150 ASP A N 1
ATOM 1133 C CA . ASP A 1 150 ? 2.531 -4.117 -16.609 1 92.44 150 ASP A CA 1
ATOM 1134 C C . ASP A 1 150 ? 1.43 -4.328 -15.57 1 92.44 150 ASP A C 1
ATOM 1136 O O . ASP A 1 150 ? 0.309 -4.711 -15.922 1 92.44 150 ASP A O 1
ATOM 1140 N N . GLY A 1 151 ? 1.882 -4.152 -14.344 1 91.94 151 GLY A N 1
ATOM 1141 C CA . GLY A 1 151 ? 0.923 -4.324 -13.266 1 91.94 151 GLY A CA 1
ATOM 1142 C C . GLY A 1 151 ? 0.619 -5.781 -12.961 1 91.94 151 GLY A C 1
ATOM 1143 O O . GLY A 1 151 ? -0.334 -6.086 -12.242 1 91.94 151 GLY A O 1
ATOM 1144 N N . GLY A 1 152 ? 1.356 -6.641 -13.492 1 95.75 152 GLY A N 1
ATOM 1145 C CA . GLY A 1 152 ? 1.089 -8.062 -13.367 1 95.75 152 GLY A CA 1
ATOM 1146 C C . GLY A 1 152 ? 1.522 -8.641 -12.031 1 95.75 152 GLY A C 1
ATOM 1147 O O . GLY A 1 152 ? 2.025 -7.91 -11.164 1 95.75 152 GLY A O 1
ATOM 1148 N N . HIS A 1 153 ? 1.292 -9.93 -11.844 1 96.81 153 HIS A N 1
ATOM 1149 C CA . HIS A 1 153 ? 1.605 -10.68 -10.633 1 96.81 153 HIS A CA 1
ATOM 1150 C C . HIS A 1 153 ? 3.111 -10.758 -10.406 1 96.81 153 HIS A C 1
ATOM 1152 O O . HIS A 1 153 ? 3.871 -11.008 -11.352 1 96.81 153 HIS A O 1
ATOM 1158 N N . THR A 1 154 ? 3.578 -10.461 -9.273 1 96.75 154 THR A N 1
ATOM 1159 C CA . THR A 1 154 ? 4.973 -10.68 -8.898 1 96.75 154 THR A CA 1
ATOM 1160 C C . THR A 1 154 ? 5.082 -11.141 -7.449 1 96.75 154 THR A C 1
ATOM 1162 O O . THR A 1 154 ? 4.207 -10.844 -6.633 1 96.75 154 THR A O 1
ATOM 1165 N N . ARG A 1 155 ? 6.133 -11.844 -7.172 1 96.81 155 ARG A N 1
ATOM 1166 C CA . ARG A 1 155 ? 6.367 -12.289 -5.801 1 96.81 155 ARG A CA 1
ATOM 1167 C C . ARG A 1 155 ? 7.488 -11.484 -5.152 1 96.81 155 ARG A C 1
ATOM 1169 O O . ARG A 1 155 ? 7.898 -11.773 -4.027 1 96.81 155 ARG A O 1
ATOM 1176 N N . LEU A 1 156 ? 7.988 -10.562 -5.918 1 96.94 156 LEU A N 1
ATOM 1177 C CA . LEU A 1 156 ? 8.883 -9.609 -5.277 1 96.94 156 LEU A CA 1
ATOM 1178 C C . LEU A 1 156 ? 8.094 -8.562 -4.492 1 96.94 156 LEU A C 1
ATOM 1180 O O . LEU A 1 156 ? 7.457 -7.691 -5.078 1 96.94 156 LEU A O 1
ATOM 1184 N N . PRO A 1 157 ? 8.219 -8.656 -3.199 1 95.12 157 PRO A N 1
ATOM 1185 C CA . PRO A 1 157 ? 7.441 -7.684 -2.432 1 95.12 157 PRO A CA 1
ATOM 1186 C C . PRO A 1 157 ? 8.023 -6.273 -2.508 1 95.12 157 PRO A C 1
ATOM 1188 O O . PRO A 1 157 ? 9.242 -6.105 -2.58 1 95.12 157 PRO A O 1
ATOM 1191 N N . ALA A 1 158 ? 7.191 -5.332 -2.381 1 92.56 158 ALA A N 1
ATOM 1192 C CA . ALA A 1 158 ? 7.594 -3.936 -2.518 1 92.56 158 ALA A CA 1
ATOM 1193 C C . ALA A 1 158 ? 8.547 -3.525 -1.396 1 92.56 158 ALA A C 1
ATOM 1195 O O . ALA A 1 158 ? 9.445 -2.711 -1.605 1 92.56 158 ALA A O 1
ATOM 1196 N N . TYR A 1 159 ? 8.344 -4.055 -0.208 1 92.06 159 TYR A N 1
ATOM 1197 C CA . TYR A 1 159 ? 9.141 -3.619 0.931 1 92.06 159 TYR A CA 1
ATOM 1198 C C . TYR A 1 159 ? 10.594 -4.066 0.78 1 92.06 159 TYR A C 1
ATOM 1200 O O . TYR A 1 159 ? 11.477 -3.564 1.476 1 92.06 159 TYR A O 1
ATOM 1208 N N . ALA A 1 160 ? 10.828 -4.984 -0.102 1 95.62 160 ALA A N 1
ATOM 1209 C CA . ALA A 1 160 ? 12.188 -5.496 -0.276 1 95.62 160 ALA A CA 1
ATOM 1210 C C . ALA A 1 160 ? 12.828 -4.93 -1.54 1 95.62 160 ALA A C 1
ATOM 1212 O O . ALA A 1 160 ? 13.961 -5.281 -1.877 1 95.62 160 ALA A O 1
ATOM 1213 N N . ALA A 1 161 ? 12.148 -4.086 -2.254 1 94.81 161 ALA A N 1
ATOM 1214 C CA . ALA A 1 161 ? 12.688 -3.533 -3.492 1 94.81 161 ALA A CA 1
ATOM 1215 C C . ALA A 1 161 ? 13.977 -2.756 -3.23 1 94.81 161 ALA A C 1
ATOM 1217 O O . ALA A 1 161 ? 14.016 -1.877 -2.365 1 94.81 161 ALA A O 1
ATOM 1218 N N . GLY A 1 162 ? 15 -3.143 -3.887 1 95.69 162 GLY A N 1
ATOM 1219 C CA . GLY A 1 162 ? 16.281 -2.461 -3.787 1 95.69 162 GLY A CA 1
ATOM 1220 C C . GLY A 1 162 ? 17.062 -2.838 -2.543 1 95.69 162 GLY A C 1
ATOM 1221 O O . GLY A 1 162 ? 18.109 -2.254 -2.262 1 95.69 162 GLY A O 1
ATOM 1222 N N . ALA A 1 163 ? 16.594 -3.77 -1.774 1 97.31 163 ALA A N 1
ATOM 1223 C CA . ALA A 1 163 ? 17.234 -4.133 -0.513 1 97.31 163 ALA A CA 1
ATOM 1224 C C . ALA A 1 163 ? 18.422 -5.047 -0.75 1 97.31 163 ALA A C 1
ATOM 1226 O O . ALA A 1 163 ? 18.391 -5.902 -1.637 1 97.31 163 ALA A O 1
ATOM 1227 N N . ARG A 1 164 ? 19.469 -4.898 0.057 1 98.25 164 ARG A N 1
ATOM 1228 C CA . ARG A 1 164 ? 20.641 -5.758 0.027 1 98.25 164 ARG A CA 1
ATOM 1229 C C . ARG A 1 164 ? 20.484 -6.938 0.984 1 98.25 164 ARG A C 1
ATOM 1231 O O . ARG A 1 164 ? 20.094 -6.758 2.141 1 98.25 164 ARG A O 1
ATOM 1238 N N . GLY A 1 165 ? 20.688 -8.086 0.484 1 98.56 165 GLY A N 1
ATOM 1239 C CA . GLY A 1 165 ? 20.625 -9.305 1.275 1 98.56 165 GLY A CA 1
ATOM 1240 C C . GLY A 1 165 ? 21.688 -10.32 0.892 1 98.56 165 GLY A C 1
ATOM 1241 O O . GLY A 1 165 ? 22.578 -10.023 0.088 1 98.56 165 GLY A O 1
ATOM 1242 N N . ARG A 1 166 ? 21.609 -11.484 1.503 1 98.81 166 ARG A N 1
ATOM 1243 C CA . ARG A 1 166 ? 22.594 -12.555 1.289 1 98.81 166 ARG A CA 1
ATOM 1244 C C . ARG A 1 166 ? 21.891 -13.859 0.93 1 98.81 166 ARG A C 1
ATOM 1246 O O . ARG A 1 166 ? 20.906 -14.242 1.566 1 98.81 166 ARG A O 1
ATOM 1253 N N . ILE A 1 167 ? 22.422 -14.523 -0.091 1 98.94 167 ILE A N 1
ATOM 1254 C CA . ILE A 1 167 ? 21.906 -15.836 -0.431 1 98.94 167 ILE A CA 1
ATOM 1255 C C . ILE A 1 167 ? 22.219 -16.828 0.695 1 98.94 167 ILE A C 1
ATOM 1257 O O . ILE A 1 167 ? 23.375 -16.984 1.089 1 98.94 167 ILE A O 1
ATOM 1261 N N . VAL A 1 168 ? 21.219 -17.469 1.172 1 98.81 168 VAL A N 1
ATOM 1262 C CA . VAL A 1 168 ? 21.484 -18.406 2.264 1 98.81 168 VAL A CA 1
ATOM 1263 C C . VAL A 1 168 ? 21.156 -19.828 1.82 1 98.81 168 VAL A C 1
ATOM 1265 O O . VAL A 1 168 ? 21.625 -20.797 2.432 1 98.81 168 VAL A O 1
ATOM 1268 N N . LEU A 1 169 ? 20.344 -20.016 0.768 1 98.75 169 LEU A N 1
ATOM 1269 C CA . LEU A 1 169 ? 19.984 -21.328 0.258 1 98.75 169 LEU A CA 1
ATOM 1270 C C . LEU A 1 169 ? 19.625 -21.266 -1.225 1 98.75 169 LEU A C 1
ATOM 1272 O O . LEU A 1 169 ? 19.109 -20.25 -1.696 1 98.75 169 LEU A O 1
ATOM 1276 N N . LYS A 1 170 ? 19.969 -22.281 -1.988 1 98.38 170 LYS A N 1
ATOM 1277 C CA . LYS A 1 170 ? 19.531 -22.516 -3.361 1 98.38 170 LYS A CA 1
ATOM 1278 C C . LYS A 1 170 ? 18.453 -23.594 -3.42 1 98.38 170 LYS A C 1
ATOM 1280 O O . LYS A 1 170 ? 18.703 -24.734 -2.996 1 98.38 170 LYS A O 1
ATOM 1285 N N . HIS A 1 171 ? 17.312 -23.266 -3.951 1 97.75 171 HIS A N 1
ATOM 1286 C CA . HIS A 1 171 ? 16.203 -24.203 -3.963 1 97.75 171 HIS A CA 1
ATOM 1287 C C . HIS A 1 171 ? 16.172 -25 -5.266 1 97.75 171 HIS A C 1
ATOM 1289 O O . HIS A 1 171 ? 15.398 -25.953 -5.398 1 97.75 171 HIS A O 1
ATOM 1295 N N . GLY A 1 172 ? 17.094 -24.656 -6.168 1 97.75 172 GLY A N 1
ATOM 1296 C CA . GLY A 1 172 ? 16.938 -25.172 -7.516 1 97.75 172 GLY A CA 1
ATOM 1297 C C . GLY A 1 172 ? 16.047 -24.312 -8.391 1 97.75 172 GLY A C 1
ATOM 1298 O O . GLY A 1 172 ? 15.938 -23.109 -8.18 1 97.75 172 GLY A O 1
ATOM 1299 N N . SER A 1 173 ? 15.484 -24.938 -9.406 1 98.38 173 SER A N 1
ATOM 1300 C CA . SER A 1 173 ? 14.656 -24.188 -10.344 1 98.38 173 SER A CA 1
ATOM 1301 C C . SER A 1 173 ? 13.172 -24.406 -10.078 1 98.38 173 SER A C 1
ATOM 1303 O O . SER A 1 173 ? 12.75 -25.531 -9.805 1 98.38 173 SER A O 1
ATOM 1305 N N . HIS A 1 174 ? 12.422 -23.312 -10.141 1 98.75 174 HIS A N 1
ATOM 1306 C CA . HIS A 1 174 ? 10.984 -23.344 -9.898 1 98.75 174 HIS A CA 1
ATOM 1307 C C . HIS A 1 174 ? 10.234 -22.484 -10.922 1 98.75 174 HIS A C 1
ATOM 1309 O O . HIS A 1 174 ? 10.828 -21.609 -11.547 1 98.75 174 HIS A O 1
ATOM 1315 N N . VAL A 1 175 ? 8.945 -22.797 -11.094 1 98.62 175 VAL A N 1
ATOM 1316 C CA . VAL A 1 175 ? 8.062 -22.016 -11.953 1 98.62 175 VAL A CA 1
ATOM 1317 C C . VAL A 1 175 ? 8.117 -20.547 -11.547 1 98.62 175 VAL A C 1
ATOM 1319 O O . VAL A 1 175 ? 8.109 -20.219 -10.359 1 98.62 175 VAL A O 1
ATOM 1322 N N . LEU A 1 176 ? 8.266 -19.641 -12.508 1 98.69 176 LEU A N 1
ATOM 1323 C CA . LEU A 1 176 ? 8.227 -18.203 -12.258 1 98.69 176 LEU A CA 1
ATOM 1324 C C . LEU A 1 176 ? 6.793 -17.703 -12.227 1 98.69 176 LEU A C 1
ATOM 1326 O O . LEU A 1 176 ? 6.137 -17.609 -13.273 1 98.69 176 LEU A O 1
ATOM 1330 N N . PRO A 1 177 ? 6.281 -17.266 -11.062 1 98.12 177 PRO A N 1
ATOM 1331 C CA . PRO A 1 177 ? 4.891 -16.828 -10.945 1 98.12 177 PRO A CA 1
ATOM 1332 C C . PRO A 1 177 ? 4.562 -15.656 -11.867 1 98.12 177 PRO A C 1
ATOM 1334 O O . PRO A 1 177 ? 3.441 -15.547 -12.367 1 98.12 177 PRO A O 1
ATOM 1337 N N . ASP A 1 178 ? 5.516 -14.797 -12.148 1 98.25 178 ASP A N 1
ATOM 1338 C CA . ASP A 1 178 ? 5.324 -13.625 -12.992 1 98.25 178 ASP A CA 1
ATOM 1339 C C . ASP A 1 178 ? 4.867 -14.023 -14.391 1 98.25 178 ASP A C 1
ATOM 1341 O O . ASP A 1 178 ? 4.078 -13.312 -15.016 1 98.25 178 ASP A O 1
ATOM 1345 N N . SER A 1 179 ? 5.387 -15.062 -14.852 1 98.62 179 SER A N 1
ATOM 1346 C CA . SER A 1 179 ? 5.051 -15.578 -16.172 1 98.62 179 SER A CA 1
ATOM 1347 C C . SER A 1 179 ? 3.828 -16.5 -16.125 1 98.62 179 SER A C 1
ATOM 1349 O O . SER A 1 179 ? 2.869 -16.297 -16.875 1 98.62 179 SER A O 1
ATOM 1351 N N . SER A 1 180 ? 3.867 -17.391 -15.188 1 98.5 180 SER A N 1
ATOM 1352 C CA . SER A 1 180 ? 2.863 -18.438 -15.055 1 98.5 180 SER A CA 1
ATOM 1353 C C . SER A 1 180 ? 1.477 -17.859 -14.812 1 98.5 180 SER A C 1
ATOM 1355 O O . SER A 1 180 ? 0.482 -18.359 -15.336 1 98.5 180 SER A O 1
ATOM 1357 N N . ALA A 1 181 ? 1.396 -16.766 -14.102 1 98.19 181 ALA A N 1
ATOM 1358 C CA . ALA A 1 181 ? 0.12 -16.141 -13.75 1 98.19 181 ALA A CA 1
ATOM 1359 C C . ALA A 1 181 ? -0.558 -15.547 -14.984 1 98.19 181 ALA A C 1
ATOM 1361 O O . ALA A 1 181 ? -1.749 -15.227 -14.945 1 98.19 181 ALA A O 1
ATOM 1362 N N . HIS A 1 182 ? 0.201 -15.406 -16.031 1 98.38 182 HIS A N 1
ATOM 1363 C CA . HIS A 1 182 ? -0.312 -14.695 -17.203 1 98.38 182 HIS A CA 1
ATOM 1364 C C . HIS A 1 182 ? -0.273 -15.586 -18.438 1 98.38 182 HIS A C 1
ATOM 1366 O O . HIS A 1 182 ? -0.27 -15.078 -19.562 1 98.38 182 HIS A O 1
ATOM 1372 N N . ARG A 1 183 ? -0.143 -1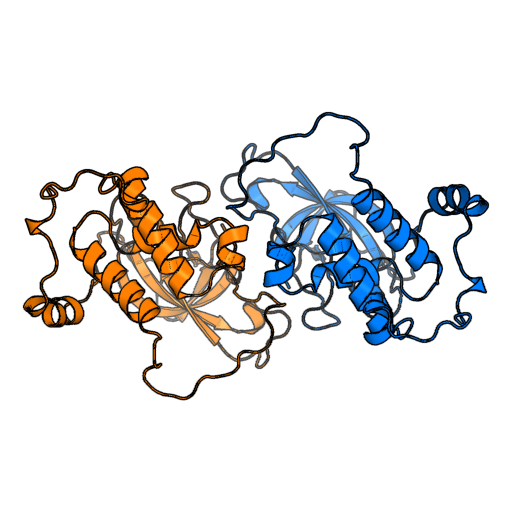6.859 -18.219 1 98 183 ARG A N 1
ATOM 1373 C CA . ARG A 1 183 ? -0.179 -17.875 -19.266 1 98 183 ARG A CA 1
ATOM 1374 C C . ARG A 1 183 ? 0.921 -17.641 -20.297 1 98 183 ARG A C 1
ATOM 1376 O O . ARG A 1 183 ? 0.707 -17.828 -21.5 1 98 183 ARG A O 1
ATOM 1383 N N . LEU A 1 184 ? 2.061 -17.188 -19.844 1 98.5 184 LEU A N 1
ATOM 1384 C CA . LEU A 1 184 ? 3.211 -16.953 -20.703 1 98.5 184 LEU A CA 1
ATOM 1385 C C . LEU A 1 184 ? 4.203 -18.109 -20.594 1 98.5 184 LEU A C 1
ATOM 1387 O O . LEU A 1 184 ? 5.359 -17.984 -21 1 98.5 184 LEU A O 1
ATOM 1391 N N . GLY A 1 185 ? 3.711 -19.188 -20.031 1 98.06 185 GLY A N 1
ATOM 1392 C CA . GLY A 1 185 ? 4.562 -20.328 -19.781 1 98.06 185 GLY A CA 1
ATOM 1393 C C . GLY A 1 185 ? 5.09 -20.375 -18.359 1 98.06 185 GLY A C 1
ATOM 1394 O O . GLY A 1 185 ? 5 -19.391 -17.625 1 98.06 185 GLY A O 1
ATOM 1395 N N . GLU A 1 186 ? 5.629 -21.562 -17.969 1 98.12 186 GLU A N 1
ATOM 1396 C CA . GLU A 1 186 ? 6.098 -21.75 -16.594 1 98.12 186 GLU A CA 1
ATOM 1397 C C . GLU A 1 186 ? 7.398 -20.984 -16.344 1 98.12 186 GLU A C 1
ATOM 1399 O O . GLU A 1 186 ? 7.656 -20.531 -15.234 1 98.12 186 GLU A O 1
A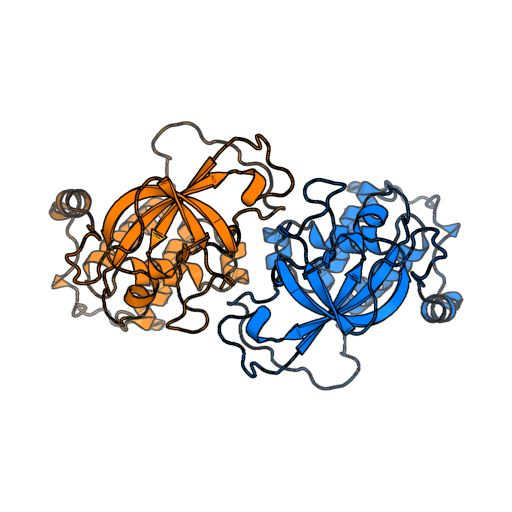TOM 1404 N N . ALA A 1 187 ? 8.305 -20.891 -17.375 1 98.25 187 ALA A N 1
ATOM 1405 C CA . ALA A 1 187 ? 9.562 -20.156 -17.359 1 98.25 187 ALA A CA 1
ATOM 1406 C C . ALA A 1 187 ? 10.359 -20.438 -16.094 1 98.25 187 ALA A C 1
ATOM 1408 O O . ALA A 1 187 ? 10.773 -19.516 -15.383 1 98.25 187 ALA A O 1
ATOM 1409 N N . PRO A 1 188 ? 10.578 -21.734 -15.859 1 98.62 188 PRO A N 1
ATOM 1410 C CA . PRO A 1 188 ? 11.281 -22.062 -14.617 1 98.62 188 PRO A CA 1
ATOM 1411 C C . PRO A 1 188 ? 12.672 -21.438 -14.547 1 98.62 188 PRO A C 1
ATOM 1413 O O . PRO A 1 188 ? 13.375 -21.359 -15.562 1 98.62 188 PRO A O 1
ATOM 1416 N N . GLU A 1 189 ? 13.086 -20.969 -13.367 1 98.69 189 GLU A N 1
ATOM 1417 C CA . GLU A 1 189 ? 14.398 -20.375 -13.133 1 98.69 189 GLU A CA 1
ATOM 1418 C C . GLU A 1 189 ? 14.859 -20.609 -11.695 1 98.69 189 GLU A C 1
ATOM 1420 O O . GLU A 1 189 ? 14.078 -21.047 -10.852 1 98.69 189 GLU A O 1
ATOM 1425 N N . PRO A 1 190 ? 16.094 -20.344 -11.422 1 98.81 190 PRO A N 1
ATOM 1426 C CA . PRO A 1 190 ? 16.625 -20.578 -10.078 1 98.81 190 PRO A CA 1
ATOM 1427 C C . PRO A 1 190 ? 15.898 -19.75 -9.016 1 98.81 190 PRO A C 1
ATOM 1429 O O . PRO A 1 190 ? 15.578 -18.578 -9.25 1 98.81 190 PRO A O 1
ATOM 1432 N N . LEU A 1 191 ? 15.641 -20.391 -7.934 1 98.81 191 LEU A N 1
ATOM 1433 C CA . LEU A 1 191 ? 15.016 -19.812 -6.75 1 98.81 191 LEU A CA 1
ATOM 1434 C C . LEU A 1 191 ? 15.977 -19.828 -5.566 1 98.81 191 LEU A C 1
ATOM 1436 O O . LEU A 1 191 ? 16.625 -20.844 -5.301 1 98.81 191 LEU A O 1
ATOM 1440 N N . TYR A 1 192 ? 16.062 -18.719 -4.871 1 98.88 192 TYR A N 1
ATOM 1441 C CA . TYR A 1 192 ? 16.984 -18.562 -3.76 1 98.88 192 TYR A CA 1
ATOM 1442 C C . TYR A 1 192 ? 16.266 -18.125 -2.494 1 98.88 192 TYR A C 1
ATOM 1444 O O . TYR A 1 192 ? 15.305 -17.359 -2.559 1 98.88 192 TYR A O 1
ATOM 1452 N N . ALA A 1 193 ? 16.719 -18.625 -1.385 1 98.88 193 ALA A N 1
ATOM 1453 C CA . ALA A 1 193 ? 16.406 -17.938 -0.129 1 98.88 193 ALA A CA 1
ATOM 1454 C C . ALA A 1 193 ? 17.375 -16.797 0.133 1 98.88 193 ALA A C 1
ATOM 1456 O O . ALA A 1 193 ? 18.594 -16.984 0.131 1 98.88 193 ALA A O 1
ATOM 1457 N N . VAL A 1 194 ? 16.859 -15.656 0.278 1 98.88 194 VAL A N 1
ATOM 1458 C CA . VAL A 1 194 ? 17.688 -14.469 0.511 1 98.88 194 VAL A CA 1
ATOM 1459 C C . VAL A 1 194 ? 17.375 -13.891 1.888 1 98.88 194 VAL A C 1
ATOM 1461 O O . VAL A 1 194 ? 16.219 -13.617 2.205 1 98.88 194 VAL A O 1
ATOM 1464 N N . ALA A 1 195 ? 18.375 -13.719 2.707 1 98.81 195 ALA A N 1
ATOM 1465 C CA . ALA A 1 195 ? 18.219 -13.156 4.047 1 98.81 195 ALA A CA 1
ATOM 1466 C C . ALA A 1 195 ? 18.516 -11.656 4.051 1 98.81 195 ALA A C 1
ATOM 1468 O O . ALA A 1 195 ? 19.547 -11.219 3.537 1 98.81 195 ALA A O 1
ATOM 1469 N N . PHE A 1 196 ? 17.609 -10.93 4.609 1 98.19 196 PHE A N 1
ATOM 1470 C CA . PHE A 1 196 ? 17.75 -9.492 4.793 1 98.19 196 PHE A CA 1
ATOM 1471 C C . PHE A 1 196 ? 17.781 -9.141 6.273 1 98.19 196 PHE A C 1
ATOM 1473 O O . PHE A 1 196 ? 16.891 -9.523 7.027 1 98.19 196 PHE A O 1
ATOM 1480 N N . PRO A 1 197 ? 18.844 -8.414 6.691 1 97.06 197 PRO A N 1
ATOM 1481 C CA . PRO A 1 197 ? 18.688 -7.852 8.031 1 97.06 197 PRO A CA 1
ATOM 1482 C C . PRO A 1 197 ? 17.422 -7.004 8.164 1 97.06 197 PRO A C 1
ATOM 1484 O O . PRO A 1 197 ? 17.047 -6.289 7.227 1 97.06 197 PRO A O 1
ATOM 1487 N N . ALA A 1 198 ? 16.75 -7.152 9.305 1 95.44 198 ALA A N 1
ATOM 1488 C CA . ALA A 1 198 ? 15.523 -6.375 9.516 1 95.44 198 ALA A CA 1
ATOM 1489 C C . ALA A 1 198 ? 15.789 -4.883 9.336 1 95.44 198 ALA A C 1
ATOM 1491 O O . ALA A 1 198 ? 14.938 -4.152 8.828 1 95.44 198 ALA A O 1
ATOM 1492 N N . SER A 1 199 ? 16.922 -4.383 9.656 1 94.31 199 SER A N 1
ATOM 1493 C CA . SER A 1 199 ? 17.297 -2.975 9.57 1 94.31 199 SER A CA 1
ATOM 1494 C C . SER A 1 199 ? 17.422 -2.527 8.117 1 94.31 199 SER A C 1
ATOM 1496 O O . SER A 1 199 ? 17.391 -1.329 7.824 1 94.31 199 SER A O 1
ATOM 1498 N N . GLU A 1 200 ? 17.578 -3.531 7.188 1 94.94 200 GLU A N 1
ATOM 1499 C CA . GLU A 1 200 ? 17.625 -3.246 5.758 1 94.94 200 GLU A CA 1
ATOM 1500 C C . GLU A 1 200 ? 16.219 -2.945 5.211 1 94.94 200 GLU A C 1
ATOM 1502 O O . GLU A 1 200 ? 16.078 -2.182 4.254 1 94.94 200 GLU A O 1
ATOM 1507 N N . LEU A 1 201 ? 15.219 -3.477 5.895 1 94.31 201 LEU A N 1
ATOM 1508 C CA . LEU A 1 201 ? 13.867 -3.436 5.348 1 94.31 201 LEU A CA 1
ATOM 1509 C C . LEU A 1 201 ? 13.031 -2.377 6.055 1 94.31 201 LEU A C 1
ATOM 1511 O O . LEU A 1 201 ? 12.125 -1.79 5.453 1 94.31 201 LEU A O 1
ATOM 1515 N N . TRP A 1 202 ? 13.398 -2.17 7.348 1 92.25 202 TRP A N 1
ATOM 1516 C CA . TRP A 1 202 ? 12.547 -1.314 8.172 1 92.25 202 TRP A CA 1
ATOM 1517 C C . TRP A 1 202 ? 13.383 -0.244 8.875 1 92.25 202 TRP A C 1
ATOM 1519 O O . TRP A 1 202 ? 14.5 -0.506 9.312 1 92.25 202 TRP A O 1
ATOM 1529 N N . ALA A 1 203 ? 12.758 0.93 9.008 1 90.38 203 ALA A N 1
ATOM 1530 C CA . ALA A 1 203 ? 13.461 2.025 9.672 1 90.38 203 ALA A CA 1
ATOM 1531 C C . ALA A 1 203 ? 13.594 1.769 11.172 1 90.38 203 ALA A C 1
ATOM 1533 O O . ALA A 1 203 ? 14.617 2.098 11.773 1 90.38 203 ALA A O 1
ATOM 1534 N N . ASP A 1 204 ? 12.531 1.165 11.805 1 89.19 204 ASP A N 1
ATOM 1535 C CA . ASP A 1 204 ? 12.523 0.924 13.242 1 89.19 204 ASP A CA 1
ATOM 1536 C C . ASP A 1 204 ? 12.133 -0.518 13.555 1 89.19 204 ASP A C 1
ATOM 1538 O O . ASP A 1 204 ? 11.078 -0.765 14.156 1 89.19 204 ASP A O 1
ATOM 1542 N N . PRO A 1 205 ? 13.039 -1.378 13.195 1 89.38 205 PRO A N 1
ATOM 1543 C CA . PRO A 1 205 ? 12.695 -2.766 13.508 1 89.38 205 PRO A CA 1
ATOM 1544 C C . PRO A 1 205 ? 12.766 -3.066 15 1 89.38 205 PRO A C 1
ATOM 1546 O O . PRO A 1 205 ? 13.578 -2.469 15.719 1 89.38 205 PRO A O 1
ATOM 1549 N N . GLU A 1 206 ? 11.977 -3.988 15.477 1 85.38 206 GLU A N 1
ATOM 1550 C CA . GLU A 1 206 ? 12 -4.398 16.875 1 85.38 206 GLU A CA 1
ATOM 1551 C C . GLU A 1 206 ? 13.375 -4.945 17.266 1 85.38 206 GLU A C 1
ATOM 1553 O O . GLU A 1 206 ? 13.906 -4.598 18.328 1 85.38 206 GLU A O 1
ATOM 1558 N N . ALA A 1 207 ? 13.898 -5.801 16.438 1 90.94 207 ALA A N 1
ATOM 1559 C CA . ALA A 1 207 ? 15.242 -6.355 16.594 1 90.94 207 ALA A CA 1
ATOM 1560 C C . ALA A 1 207 ? 16.047 -6.207 15.305 1 90.94 207 ALA A C 1
ATOM 1562 O O . ALA A 1 207 ? 15.922 -7.027 14.391 1 90.94 207 ALA A O 1
ATOM 1563 N N . PRO A 1 208 ? 16.859 -5.215 15.281 1 84.81 208 PRO A N 1
ATOM 1564 C CA . PRO A 1 208 ? 17.578 -4.871 14.047 1 84.81 208 PRO A CA 1
ATOM 1565 C C . PRO A 1 208 ? 18.375 -6.043 13.484 1 84.81 208 PRO A C 1
ATOM 1567 O O . PRO A 1 208 ? 18.594 -6.125 12.273 1 84.81 208 PRO A O 1
ATOM 1570 N N . GLY A 1 209 ? 18.781 -7.008 14.312 1 88.44 209 GLY A N 1
ATOM 1571 C CA . GLY A 1 209 ? 19.609 -8.133 13.867 1 88.44 209 GLY A CA 1
ATOM 1572 C C . GLY A 1 209 ? 18.781 -9.305 13.375 1 88.44 209 GLY A C 1
ATOM 1573 O O . GLY A 1 209 ? 19.344 -10.273 12.836 1 88.44 209 GLY A O 1
ATOM 1574 N N . ASP A 1 210 ? 17.469 -9.203 13.523 1 94.5 210 ASP A N 1
ATOM 1575 C CA . ASP A 1 210 ? 16.625 -10.242 12.961 1 94.5 210 ASP A CA 1
ATOM 1576 C C . ASP A 1 210 ? 16.719 -10.266 11.438 1 94.5 210 ASP A C 1
ATOM 1578 O O . ASP A 1 210 ? 17.094 -9.266 10.82 1 94.5 210 ASP A O 1
ATOM 1582 N N . GLU A 1 211 ? 16.531 -11.414 10.93 1 97.06 211 GLU A N 1
ATOM 1583 C CA . GLU A 1 211 ? 16.562 -11.547 9.477 1 97.06 211 GLU A CA 1
ATOM 1584 C C . GLU A 1 211 ? 15.188 -11.922 8.93 1 97.06 211 GLU A C 1
ATOM 1586 O O . GLU A 1 211 ? 14.445 -12.688 9.547 1 97.06 211 GLU A O 1
ATOM 1591 N N . VAL A 1 212 ? 14.891 -11.328 7.867 1 96.94 212 VAL A N 1
ATOM 1592 C CA . VAL A 1 212 ? 13.766 -11.742 7.039 1 96.94 212 VAL A CA 1
ATOM 1593 C C . VAL A 1 212 ? 14.266 -12.531 5.836 1 96.94 212 VAL A C 1
ATOM 1595 O O . VAL A 1 212 ? 15.055 -12.023 5.035 1 96.94 212 VAL A O 1
ATOM 1598 N N . VAL A 1 213 ? 13.805 -13.758 5.738 1 98.69 213 VAL A N 1
ATOM 1599 C CA . VAL A 1 213 ? 14.25 -14.602 4.629 1 98.69 213 VAL A CA 1
ATOM 1600 C C . VAL A 1 213 ? 13.133 -14.734 3.598 1 98.69 213 VAL A C 1
ATOM 1602 O O . VAL A 1 213 ? 12.016 -15.133 3.934 1 98.69 213 VAL A O 1
ATOM 1605 N N . LEU A 1 214 ? 13.43 -14.352 2.385 1 98.38 214 LEU A N 1
ATOM 1606 C CA . LEU A 1 214 ? 12.484 -14.422 1.276 1 98.38 214 LEU A CA 1
ATOM 1607 C C . LEU A 1 214 ? 12.969 -15.398 0.209 1 98.38 214 LEU A C 1
ATOM 1609 O O . LEU A 1 214 ? 14.156 -15.43 -0.117 1 98.38 214 LEU A O 1
ATOM 1613 N N . ASP A 1 215 ? 12.078 -16.188 -0.26 1 98.69 215 ASP A N 1
ATOM 1614 C CA . ASP A 1 215 ? 12.367 -16.953 -1.466 1 98.69 215 ASP A CA 1
ATOM 1615 C C . ASP A 1 215 ? 12.141 -16.109 -2.721 1 98.69 215 ASP A C 1
ATOM 1617 O O . ASP A 1 215 ? 11.023 -15.656 -2.975 1 98.69 215 ASP A O 1
ATOM 1621 N N . LEU A 1 216 ? 13.219 -15.914 -3.49 1 98.81 216 LEU A N 1
ATOM 1622 C CA . LEU A 1 216 ? 13.18 -14.992 -4.613 1 98.81 216 LEU A CA 1
ATOM 1623 C C . LEU A 1 216 ? 13.773 -15.625 -5.867 1 98.81 216 LEU A C 1
ATOM 1625 O O . LEU A 1 216 ? 14.805 -16.297 -5.801 1 98.81 216 LEU A O 1
ATOM 1629 N N . TRP A 1 217 ? 13.102 -15.461 -6.926 1 98.81 217 TRP A N 1
ATOM 1630 C CA . TRP A 1 217 ? 13.578 -15.953 -8.211 1 98.81 217 TRP A CA 1
ATOM 1631 C C . TRP A 1 217 ? 14.75 -15.125 -8.719 1 98.81 217 TRP A C 1
ATOM 1633 O O . TRP A 1 217 ? 14.836 -13.922 -8.438 1 98.81 217 TRP A O 1
ATOM 1643 N N . GLN A 1 218 ? 15.633 -15.758 -9.508 1 98.88 218 GLN A N 1
ATOM 1644 C CA . GLN A 1 218 ? 16.891 -15.18 -9.977 1 98.88 218 GLN A CA 1
ATOM 1645 C C . GLN A 1 218 ? 16.641 -13.852 -10.695 1 98.88 218 GLN A C 1
ATOM 1647 O O . GLN A 1 218 ? 17.422 -12.914 -10.547 1 98.88 218 GLN A O 1
ATOM 1652 N N . SER A 1 219 ? 15.539 -13.695 -11.406 1 98.5 219 SER A N 1
ATOM 1653 C CA . SER A 1 219 ? 15.266 -12.516 -12.219 1 98.5 219 SER A CA 1
ATOM 1654 C C . SER A 1 219 ? 14.914 -11.312 -11.344 1 98.5 219 SER A C 1
ATOM 1656 O O . SER A 1 219 ? 14.852 -10.18 -11.828 1 98.5 219 SER A O 1
ATOM 1658 N N . TYR A 1 220 ? 14.727 -11.539 -10.039 1 98.5 220 TYR A N 1
ATOM 1659 C CA . TYR A 1 220 ? 14.438 -10.445 -9.125 1 98.5 220 TYR A CA 1
ATOM 1660 C C . TYR A 1 220 ? 15.727 -9.859 -8.562 1 98.5 220 TYR A C 1
ATOM 1662 O O . TYR A 1 220 ? 15.695 -8.867 -7.828 1 98.5 220 TYR A O 1
ATOM 1670 N N . LEU A 1 221 ? 16.844 -10.453 -8.906 1 98.75 221 LEU A N 1
ATOM 1671 C CA . LEU A 1 221 ? 18.062 -10.18 -8.164 1 98.75 221 LEU A CA 1
ATOM 1672 C C . LEU A 1 221 ? 19.156 -9.664 -9.094 1 98.75 221 LEU A C 1
ATOM 1674 O O . LEU A 1 221 ? 19.172 -9.984 -10.281 1 98.75 221 LEU A O 1
ATOM 1678 N N . GLU A 1 222 ? 20.047 -8.891 -8.578 1 98.44 222 GLU A N 1
ATOM 1679 C CA . GLU A 1 222 ? 21.328 -8.477 -9.164 1 98.44 222 GLU A CA 1
ATOM 1680 C C . GLU A 1 222 ? 22.438 -8.492 -8.125 1 98.44 222 GLU A C 1
ATOM 1682 O O . GLU A 1 222 ? 22.172 -8.531 -6.922 1 98.44 222 GLU A O 1
ATOM 1687 N N . PRO A 1 223 ? 23.641 -8.633 -8.641 1 97.94 223 PRO A N 1
ATOM 1688 C CA . PRO A 1 223 ? 24.719 -8.531 -7.668 1 97.94 223 PRO A CA 1
ATOM 1689 C C . PRO A 1 223 ? 24.688 -7.227 -6.875 1 97.94 223 PRO A C 1
ATOM 1691 O O . PRO A 1 223 ? 24.344 -6.176 -7.422 1 97.94 223 PRO A O 1
ATOM 1694 N N . ALA A 1 224 ? 24.984 -7.332 -5.562 1 95.62 224 ALA A N 1
ATOM 1695 C CA . ALA A 1 224 ? 24.953 -6.137 -4.727 1 95.62 224 ALA A CA 1
ATOM 1696 C C . ALA A 1 224 ? 26.156 -5.23 -5.008 1 95.62 224 ALA A C 1
ATOM 1698 O O . ALA A 1 224 ? 27.234 -5.711 -5.363 1 95.62 224 ALA A O 1
ATOM 1699 N N . MET B 1 1 ? 7.379 5.293 6.473 1 62.66 1 MET B N 1
ATOM 1700 C CA . MET B 1 1 ? 6.52 4.113 6.488 1 62.66 1 MET B CA 1
ATOM 1701 C C . MET B 1 1 ? 5.16 4.426 5.867 1 62.66 1 MET B C 1
ATOM 1703 O O . MET B 1 1 ? 4.742 5.586 5.824 1 62.66 1 MET B O 1
ATOM 1707 N N . THR B 1 2 ? 4.617 3.375 5.141 1 81 2 THR B N 1
ATOM 1708 C CA . THR B 1 2 ? 3.484 3.492 4.227 1 81 2 THR B CA 1
ATOM 1709 C C . THR B 1 2 ? 2.197 3.027 4.902 1 81 2 THR B C 1
ATOM 1711 O O . THR B 1 2 ? 2.232 2.207 5.82 1 81 2 THR B O 1
ATOM 1714 N N . ARG B 1 3 ? 1.188 3.844 4.84 1 90.12 3 ARG B N 1
ATOM 1715 C CA . ARG B 1 3 ? -0.18 3.465 5.172 1 90.12 3 ARG B CA 1
ATOM 1716 C C . ARG B 1 3 ? -1.038 3.352 3.916 1 90.12 3 ARG B C 1
ATOM 1718 O O . ARG B 1 3 ? -0.541 3.52 2.801 1 90.12 3 ARG B O 1
ATOM 1725 N N . VAL B 1 4 ? -2.293 2.986 4.141 1 88.81 4 VAL B N 1
ATOM 1726 C CA . VAL B 1 4 ? -3.162 2.648 3.02 1 88.81 4 VAL B CA 1
ATOM 1727 C C . VAL B 1 4 ? -3.387 3.885 2.152 1 88.81 4 VAL B C 1
ATOM 1729 O O . VAL B 1 4 ? -3.758 3.77 0.981 1 88.81 4 VAL B O 1
ATOM 1732 N N . HIS B 1 5 ? -3.072 5.008 2.668 1 89.06 5 HIS B N 1
ATOM 1733 C CA . HIS B 1 5 ? -3.285 6.234 1.907 1 89.06 5 HIS B CA 1
ATOM 1734 C C . HIS B 1 5 ? -2.193 6.434 0.861 1 89.06 5 HIS B C 1
ATOM 1736 O O . HIS B 1 5 ? -2.344 7.246 -0.053 1 89.06 5 HIS B O 1
ATOM 1742 N N . ASP B 1 6 ? -1.048 5.848 1.133 1 89.31 6 ASP B N 1
ATOM 1743 C CA . ASP B 1 6 ? 0.057 5.961 0.186 1 89.31 6 ASP B CA 1
ATOM 1744 C C . ASP B 1 6 ? -0.171 5.074 -1.034 1 89.31 6 ASP B C 1
ATOM 1746 O O . ASP B 1 6 ? 0.159 3.887 -1.015 1 89.31 6 ASP B O 1
ATOM 1750 N N . MET B 1 7 ? -0.655 5.711 -2.137 1 86.81 7 MET B N 1
ATOM 1751 C CA . MET B 1 7 ? -1.13 4.934 -3.277 1 86.81 7 MET B CA 1
ATOM 1752 C C . MET B 1 7 ? -0.217 5.125 -4.484 1 86.81 7 MET B C 1
ATOM 1754 O O . MET B 1 7 ? -0.491 4.598 -5.562 1 86.81 7 MET B O 1
ATOM 1758 N N . GLY B 1 8 ? 0.764 5.832 -4.281 1 83.69 8 GLY B N 1
ATOM 1759 C CA . GLY B 1 8 ? 1.609 6.098 -5.434 1 83.69 8 GLY B CA 1
ATOM 1760 C C . GLY B 1 8 ? 2.145 4.836 -6.086 1 83.69 8 GLY B C 1
ATOM 1761 O O . GLY B 1 8 ? 2.785 4.016 -5.426 1 83.69 8 GLY B O 1
ATOM 1762 N N . GLY B 1 9 ? 1.812 4.699 -7.355 1 80.31 9 GLY B N 1
ATOM 1763 C CA . GLY B 1 9 ? 2.332 3.578 -8.125 1 80.31 9 GLY B CA 1
ATOM 1764 C C . GLY B 1 9 ? 1.548 2.297 -7.91 1 80.31 9 GLY B C 1
ATOM 1765 O O . GLY B 1 9 ? 1.88 1.258 -8.484 1 80.31 9 GLY B O 1
ATOM 1766 N N . ARG B 1 10 ? 0.569 2.396 -7.094 1 87.44 10 ARG B N 1
ATOM 1767 C CA . ARG B 1 10 ? -0.208 1.198 -6.797 1 87.44 10 ARG B CA 1
ATOM 1768 C C . ARG B 1 10 ? -1.179 0.881 -7.93 1 87.44 10 ARG B C 1
ATOM 1770 O O . ARG B 1 10 ? -1.8 1.784 -8.492 1 87.44 10 ARG B O 1
ATOM 1777 N N . PHE B 1 11 ? -1.362 -0.375 -8.18 1 89.94 11 PHE B N 1
ATOM 1778 C CA . PHE B 1 11 ? -2.316 -0.854 -9.172 1 89.94 11 PHE B CA 1
ATOM 1779 C C . PHE B 1 11 ? -3.623 -1.271 -8.516 1 89.94 11 PHE B C 1
ATOM 1781 O O . PHE B 1 11 ? -3.65 -1.582 -7.32 1 89.94 11 PHE B O 1
ATOM 1788 N N . GLY B 1 12 ? -4.691 -1.175 -9.328 1 88.81 12 GLY B N 1
ATOM 1789 C CA . GLY B 1 12 ? -5.906 -1.822 -8.852 1 88.81 12 GLY B CA 1
ATOM 1790 C C . GLY B 1 12 ? -7.047 -0.852 -8.617 1 88.81 12 GLY B C 1
ATOM 1791 O O . GLY B 1 12 ? -8.18 -1.267 -8.375 1 88.81 12 GLY B O 1
ATOM 1792 N N . ASP B 1 13 ? -6.777 0.388 -8.703 1 86.88 13 ASP B N 1
ATOM 1793 C CA . ASP B 1 13 ? -7.82 1.359 -8.391 1 86.88 13 ASP B CA 1
ATOM 1794 C C . ASP B 1 13 ? -8.586 1.764 -9.648 1 86.88 13 ASP B C 1
ATOM 1796 O O . ASP B 1 13 ? -9.578 2.498 -9.57 1 86.88 13 ASP B O 1
ATOM 1800 N N . GLY B 1 14 ? -8.125 1.229 -10.766 1 82.69 14 GLY B N 1
ATOM 1801 C CA . GLY B 1 14 ? -8.828 1.514 -12.008 1 82.69 14 GLY B CA 1
ATOM 1802 C C . GLY B 1 14 ? -8.406 2.83 -12.641 1 82.69 14 GLY B C 1
ATOM 1803 O O . GLY B 1 14 ? -7.512 3.51 -12.133 1 82.69 14 GLY B O 1
ATOM 1804 N N . VAL B 1 15 ? -9 3.17 -13.688 1 83.69 15 VAL B N 1
ATOM 1805 C CA . VAL B 1 15 ? -8.672 4.352 -14.469 1 83.69 15 VAL B CA 1
ATOM 1806 C C . VAL B 1 15 ? -9.273 5.594 -13.82 1 83.69 15 VAL B C 1
ATOM 1808 O O . VAL B 1 15 ? -10.367 5.531 -13.25 1 83.69 15 VAL B O 1
ATOM 1811 N N . ILE B 1 16 ? -8.555 6.648 -13.922 1 80.81 16 ILE B N 1
ATOM 1812 C CA . ILE B 1 16 ? -9.07 7.93 -13.453 1 80.81 16 ILE B CA 1
ATOM 1813 C C . ILE B 1 16 ? -9.977 8.539 -14.523 1 80.81 16 ILE B C 1
ATOM 1815 O O . ILE B 1 16 ? -9.562 8.711 -15.672 1 80.81 16 ILE B O 1
ATOM 1819 N N . THR B 1 17 ? -11.172 8.695 -14.211 1 84.56 17 THR B N 1
ATOM 1820 C CA . THR B 1 17 ? -12.086 9.438 -15.078 1 84.56 17 THR B CA 1
ATOM 1821 C C . THR B 1 17 ? -12.086 10.922 -14.719 1 84.56 17 THR B C 1
ATOM 1823 O O . THR B 1 17 ? -12.57 11.312 -13.648 1 84.56 17 THR B O 1
ATOM 1826 N N . PRO B 1 18 ? -11.438 11.695 -15.633 1 83.38 18 PRO B N 1
ATOM 1827 C CA . PRO B 1 18 ? -11.344 13.117 -15.312 1 83.38 18 PRO B CA 1
ATOM 1828 C C . PRO B 1 18 ? -12.711 13.773 -15.148 1 83.38 18 PRO B C 1
ATOM 1830 O O . PRO B 1 18 ? -13.648 13.445 -15.875 1 83.38 18 PRO B O 1
ATOM 1833 N N . GLU B 1 19 ? -12.852 14.461 -14.133 1 78.38 19 GLU B N 1
ATOM 1834 C CA . GLU B 1 19 ? -14.031 15.297 -13.945 1 78.38 19 GLU B CA 1
ATOM 1835 C C . GLU B 1 19 ? -13.898 16.609 -14.703 1 78.38 19 GLU B C 1
ATOM 1837 O O . GLU B 1 19 ? -12.781 17.078 -14.945 1 78.38 19 GLU B O 1
ATOM 1842 N N . PRO B 1 20 ? -15.102 17.062 -15.148 1 81.5 20 PRO B N 1
ATOM 1843 C CA . PRO B 1 20 ? -15.047 18.344 -15.844 1 81.5 20 PRO B CA 1
ATOM 1844 C C . PRO B 1 20 ? -14.367 19.438 -15.016 1 81.5 20 PRO B C 1
ATOM 1846 O O . PRO B 1 20 ? -14.414 19.391 -13.781 1 81.5 20 PRO B O 1
ATOM 1849 N N . ASP B 1 21 ? -13.727 20.312 -15.805 1 81.81 21 ASP B N 1
ATOM 1850 C CA . ASP B 1 21 ? -13.062 21.438 -15.156 1 81.81 21 ASP B CA 1
ATOM 1851 C C . ASP B 1 21 ? -14.055 22.297 -14.383 1 81.81 21 ASP B C 1
ATOM 1853 O O . ASP B 1 21 ? -15.242 22.344 -14.727 1 81.81 21 ASP B O 1
ATOM 1857 N N . GLY B 1 22 ? -13.719 22.828 -13.328 1 80.88 22 GLY B N 1
ATOM 1858 C CA . GLY B 1 22 ? -14.531 23.75 -12.539 1 80.88 22 GLY B CA 1
ATOM 1859 C C . GLY B 1 22 ? -14.648 23.344 -11.086 1 80.88 22 GLY B C 1
ATOM 1860 O O . GLY B 1 22 ? -13.953 22.422 -10.633 1 80.88 22 GLY B O 1
ATOM 1861 N N . ILE B 1 23 ? -15.375 24.188 -10.414 1 77.75 23 ILE B N 1
ATOM 1862 C CA . ILE B 1 23 ? -15.633 23.922 -9.008 1 77.75 23 ILE B CA 1
ATOM 1863 C C . ILE B 1 23 ? -16.656 22.797 -8.875 1 77.75 23 ILE B C 1
ATOM 1865 O O . ILE B 1 23 ? -17.797 22.922 -9.359 1 77.75 23 ILE B O 1
ATOM 1869 N N . PRO B 1 24 ? -16.188 21.672 -8.367 1 79.88 24 PRO B N 1
ATOM 1870 C CA . PRO B 1 24 ? -17.141 20.578 -8.227 1 79.88 24 PRO B CA 1
ATOM 1871 C C . PRO B 1 24 ? -18.375 20.984 -7.398 1 79.88 24 PRO B C 1
ATOM 1873 O O . PRO B 1 24 ? -18.25 21.766 -6.461 1 79.88 24 PRO B O 1
ATOM 1876 N N . GLN B 1 25 ? -19.469 20.562 -7.918 1 86.56 25 GLN B N 1
ATOM 1877 C CA . GLN B 1 25 ? -20.688 20.703 -7.125 1 86.56 25 GLN B CA 1
ATOM 1878 C C . GLN B 1 25 ? -20.75 19.672 -6 1 86.56 25 GLN B C 1
ATOM 1880 O O . GLN B 1 25 ? -20.828 18.469 -6.262 1 86.56 25 GLN B O 1
ATOM 1885 N N . LEU B 1 26 ? -20.703 20.172 -4.816 1 91.25 26 LEU B N 1
ATOM 1886 C CA . LEU B 1 26 ? -20.734 19.297 -3.652 1 91.25 26 LEU B CA 1
ATOM 1887 C C . LEU B 1 26 ? -22.172 19.062 -3.184 1 91.25 26 LEU B C 1
ATOM 1889 O O . LEU B 1 26 ? -23 19.984 -3.209 1 91.25 26 LEU B O 1
ATOM 1893 N N . ALA B 1 27 ? -22.375 17.797 -2.785 1 95.06 27 ALA B N 1
ATOM 1894 C CA . ALA B 1 27 ? -23.609 17.562 -2.041 1 95.06 27 ALA B CA 1
ATOM 1895 C C . ALA B 1 27 ? -23.641 18.375 -0.747 1 95.06 27 ALA B C 1
ATOM 1897 O O . ALA B 1 27 ? -22.578 18.766 -0.238 1 95.06 27 ALA B O 1
ATOM 1898 N N . ASP B 1 28 ? -24.781 18.672 -0.258 1 96.5 28 ASP B N 1
ATOM 1899 C CA . ASP B 1 28 ? -24.922 19.516 0.924 1 96.5 28 ASP B CA 1
ATOM 1900 C C . ASP B 1 28 ? -24.078 19 2.076 1 96.5 28 ASP B C 1
ATOM 1902 O O . ASP B 1 28 ? -23.375 19.766 2.738 1 96.5 28 ASP B O 1
ATOM 1906 N N . TRP B 1 29 ? -24.109 17.703 2.285 1 96.44 29 TRP B N 1
ATOM 1907 C CA . TRP B 1 29 ? -23.375 17.141 3.418 1 96.44 29 TRP B CA 1
ATOM 1908 C C . TRP B 1 29 ? -21.875 17.266 3.193 1 96.44 29 TRP B C 1
ATOM 1910 O O . TRP B 1 29 ? -21.109 17.438 4.148 1 96.44 29 TRP B O 1
ATOM 1920 N N . GLN B 1 30 ? -21.438 17.219 2.025 1 96.38 30 GLN B N 1
ATOM 1921 C CA . GLN B 1 30 ? -20.016 17.359 1.711 1 96.38 30 GLN B CA 1
ATOM 1922 C C . GLN B 1 30 ? -19.531 18.781 1.991 1 96.38 30 GLN B C 1
ATOM 1924 O O . GLN B 1 30 ? -18.453 18.969 2.566 1 96.38 30 GLN B O 1
ATOM 1929 N N . ALA B 1 31 ? -20.375 19.688 1.56 1 95.19 31 ALA B N 1
ATOM 1930 C CA . ALA B 1 31 ? -20.062 21.094 1.836 1 95.19 31 ALA B CA 1
ATOM 1931 C C . ALA B 1 31 ? -19.984 21.344 3.338 1 95.19 31 ALA B C 1
ATOM 1933 O O . ALA B 1 31 ? -19.078 22.062 3.803 1 95.19 31 ALA B O 1
ATOM 1934 N N . ARG B 1 32 ? -20.859 20.766 4.051 1 96 32 ARG B N 1
ATOM 1935 C CA . ARG B 1 32 ? -20.844 20.922 5.5 1 96 32 ARG B CA 1
ATOM 1936 C C . ARG B 1 32 ? -19.625 20.266 6.117 1 96 32 ARG B C 1
ATOM 1938 O O . ARG B 1 32 ? -19.016 20.812 7.043 1 96 32 ARG B O 1
ATOM 1945 N N . ALA B 1 33 ? -19.312 19.094 5.605 1 96.5 33 ALA B N 1
ATOM 1946 C CA . ALA B 1 33 ? -18.109 18.406 6.094 1 96.5 33 ALA B CA 1
ATOM 1947 C C . ALA B 1 33 ? -16.875 19.266 5.91 1 96.5 33 ALA B C 1
ATOM 1949 O O . ALA B 1 33 ? -16.062 19.391 6.832 1 96.5 33 ALA B O 1
ATOM 1950 N N . LEU B 1 34 ? -16.75 19.844 4.754 1 94.19 34 LEU B N 1
ATOM 1951 C CA . LEU B 1 34 ? -15.625 20.734 4.465 1 94.19 34 LEU B CA 1
ATOM 1952 C C . LEU B 1 34 ? -15.633 21.938 5.391 1 94.19 34 LEU B C 1
ATOM 1954 O O . LEU B 1 34 ? -14.609 22.266 6 1 94.19 34 LEU B O 1
ATOM 1958 N N . ALA B 1 35 ? -16.75 22.547 5.52 1 94.81 35 ALA B N 1
ATOM 1959 C CA . ALA B 1 35 ? -16.891 23.75 6.34 1 94.81 35 ALA B CA 1
ATOM 1960 C C . ALA B 1 35 ? -16.547 23.453 7.801 1 94.81 35 ALA B C 1
ATOM 1962 O O . ALA B 1 35 ? -15.828 24.203 8.445 1 94.81 35 ALA B O 1
ATOM 1963 N N . LEU B 1 36 ? -17.078 22.406 8.32 1 95.81 36 LEU B N 1
ATOM 1964 C CA . LEU B 1 36 ? -16.859 22.031 9.711 1 95.81 36 LEU B CA 1
ATOM 1965 C C . LEU B 1 36 ? -15.375 21.766 9.969 1 95.81 36 LEU B C 1
ATOM 1967 O O . LEU B 1 36 ? -14.836 22.156 11.008 1 95.81 36 LEU B O 1
ATOM 1971 N N . THR B 1 37 ? -14.773 21.047 9.039 1 95.38 37 THR B N 1
ATOM 1972 C CA . THR B 1 37 ? -13.359 20.734 9.195 1 95.38 37 THR B CA 1
ATOM 1973 C C . THR B 1 37 ? -12.516 22 9.234 1 95.38 37 THR B C 1
ATOM 1975 O O . THR B 1 37 ? -11.656 22.156 10.102 1 95.38 37 THR B O 1
ATOM 1978 N N . LEU B 1 38 ? -12.812 22.922 8.344 1 92.81 38 LEU B N 1
ATOM 1979 C CA . LEU B 1 38 ? -12.086 24.188 8.297 1 92.81 38 LEU B CA 1
ATOM 1980 C C . LEU B 1 38 ? -12.359 25.031 9.539 1 92.81 38 LEU B C 1
ATOM 1982 O O . LEU B 1 38 ? -11.438 25.594 10.133 1 92.81 38 LEU B O 1
ATOM 1986 N N . ALA B 1 39 ? -13.617 25.047 9.898 1 95.38 39 ALA B N 1
ATOM 1987 C CA . ALA B 1 39 ? -14 25.828 11.078 1 95.38 39 ALA B CA 1
ATOM 1988 C C . ALA B 1 39 ? -13.352 25.266 12.344 1 95.38 39 ALA B C 1
ATOM 1990 O O . ALA B 1 39 ? -12.914 26.031 13.203 1 95.38 39 ALA B O 1
ATOM 1991 N N . ALA B 1 40 ? -13.32 23.984 12.477 1 95.88 40 ALA B N 1
ATOM 1992 C CA . ALA B 1 40 ? -12.711 23.359 13.648 1 95.88 40 ALA B CA 1
ATOM 1993 C C . ALA B 1 40 ? -11.219 23.656 13.727 1 95.88 40 ALA B C 1
ATOM 1995 O O . ALA B 1 40 ? -10.641 23.703 14.812 1 95.88 40 ALA B O 1
ATOM 1996 N N . GLY B 1 41 ? -10.617 23.859 12.578 1 93 41 GLY B N 1
ATOM 1997 C CA . GLY B 1 41 ? -9.219 24.266 12.555 1 93 41 GLY B CA 1
ATOM 1998 C C . GLY B 1 41 ? -8.961 25.578 13.273 1 93 41 GLY B C 1
ATOM 1999 O O . GLY B 1 41 ? -7.898 25.766 13.859 1 93 41 GLY B O 1
ATOM 2000 N N . SER B 1 42 ? -9.906 26.422 13.281 1 92 42 SER B N 1
ATOM 2001 C CA . SER B 1 42 ? -9.773 27.75 13.875 1 92 42 SER B CA 1
ATOM 2002 C C . SER B 1 42 ? -9.812 27.688 15.398 1 92 42 SER B C 1
ATOM 2004 O O . SER B 1 42 ? -9.469 28.656 16.078 1 92 42 SER B O 1
ATOM 2006 N N . LEU B 1 43 ? -10.156 26.531 15.945 1 94.56 43 LEU B N 1
ATOM 2007 C CA . LEU B 1 43 ? -10.203 26.375 17.391 1 94.56 43 LEU B CA 1
ATOM 2008 C C . LEU B 1 43 ? -8.797 26.359 17.984 1 94.56 43 LEU B C 1
ATOM 2010 O O . LEU B 1 43 ? -8.625 26.5 19.188 1 94.56 43 LEU B O 1
ATOM 2014 N N . GLY B 1 44 ? -7.809 26.094 17.125 1 93.69 44 GLY B N 1
ATOM 2015 C CA . GLY B 1 44 ? -6.422 26.203 17.547 1 93.69 44 GLY B CA 1
ATOM 2016 C C . GLY B 1 44 ? -5.922 25 18.297 1 93.69 44 GLY B C 1
ATOM 2017 O O . GLY B 1 44 ? -4.98 25.094 19.094 1 93.69 44 GLY B O 1
ATOM 2018 N N . GLN B 1 45 ? -6.582 23.859 18.094 1 96.5 45 GLN B N 1
ATOM 2019 C CA . GLN B 1 45 ? -6.262 22.688 18.906 1 96.5 45 GLN B CA 1
ATOM 2020 C C . GLN B 1 45 ? -5.211 21.812 18.219 1 96.5 45 GLN B C 1
ATOM 2022 O O . GLN B 1 45 ? -4.602 20.953 18.844 1 96.5 45 GLN B O 1
ATOM 2027 N N . TRP B 1 46 ? -5.051 21.969 16.953 1 96.62 46 TRP B N 1
ATOM 2028 C CA . TRP B 1 46 ? -4.074 21.203 16.188 1 96.62 46 TRP B CA 1
ATOM 2029 C C . TRP B 1 46 ? -3.607 22 14.969 1 96.62 46 TRP B C 1
ATOM 2031 O O . TRP B 1 46 ? -4.203 23.016 14.617 1 96.62 46 TRP B O 1
ATOM 2041 N N . ASN B 1 47 ? -2.463 21.625 14.422 1 95.88 47 ASN B N 1
ATOM 2042 C CA . ASN B 1 47 ? -1.972 22.203 13.172 1 95.88 47 ASN B CA 1
ATOM 2043 C C . ASN B 1 47 ? -2.348 21.344 11.969 1 95.88 47 ASN B C 1
ATOM 2045 O O . ASN B 1 47 ? -2.998 20.312 12.125 1 95.88 47 ASN B O 1
ATOM 2049 N N . ILE B 1 48 ? -1.995 21.781 10.797 1 95.62 48 ILE B N 1
ATOM 2050 C CA . ILE B 1 48 ? -2.424 21.125 9.562 1 95.62 48 ILE B CA 1
ATOM 2051 C C . ILE B 1 48 ? -1.801 19.734 9.461 1 95.62 48 ILE B C 1
ATOM 2053 O O . ILE B 1 48 ? -2.422 18.812 8.945 1 95.62 48 ILE B O 1
ATOM 2057 N N . ASP B 1 49 ? -0.604 19.547 9.906 1 97.38 49 ASP B N 1
ATOM 2058 C CA . ASP B 1 49 ? 0.067 18.266 9.812 1 97.38 49 ASP B CA 1
ATOM 2059 C C . ASP B 1 49 ? -0.602 17.234 10.719 1 97.38 49 ASP B C 1
ATOM 2061 O O . ASP B 1 49 ? -0.708 16.047 10.359 1 97.38 49 ASP B O 1
ATOM 2065 N N . ILE B 1 50 ? -1.021 17.688 11.859 1 97.81 50 ILE B N 1
ATOM 2066 C CA . ILE B 1 50 ? -1.77 16.828 12.766 1 97.81 50 ILE B CA 1
ATOM 2067 C C . ILE B 1 50 ? -3.076 16.391 12.109 1 97.81 50 ILE B C 1
ATOM 2069 O O . ILE B 1 50 ? -3.455 15.219 12.164 1 97.81 50 ILE B O 1
ATOM 2073 N N . SER B 1 51 ? -3.719 17.312 11.492 1 97.12 51 SER B N 1
ATOM 2074 C CA . SER B 1 51 ? -4.977 17.016 10.812 1 97.12 51 SER B CA 1
ATOM 2075 C C . SER B 1 51 ? -4.77 16.031 9.664 1 97.12 51 SER B C 1
ATOM 2077 O O . SER B 1 51 ? -5.559 15.109 9.484 1 97.12 51 SER B O 1
ATOM 2079 N N . ARG B 1 52 ? -3.732 16.234 8.906 1 95.75 52 ARG B N 1
ATOM 2080 C CA . ARG B 1 52 ? -3.418 15.32 7.816 1 95.75 52 ARG B CA 1
ATOM 2081 C C . ARG B 1 52 ? -3.127 13.922 8.352 1 95.75 52 ARG B C 1
ATOM 2083 O O . ARG B 1 52 ? -3.619 12.93 7.809 1 95.75 52 ARG B O 1
ATOM 2090 N N . HIS B 1 53 ? -2.344 13.859 9.359 1 96.94 53 HIS B N 1
ATOM 2091 C CA . HIS B 1 53 ? -2.012 12.578 9.969 1 96.94 53 HIS B CA 1
ATOM 2092 C C . HIS B 1 53 ? -3.264 11.859 10.461 1 96.94 53 HIS B C 1
ATOM 2094 O O . HIS B 1 53 ? -3.363 10.641 10.359 1 96.94 53 HIS B O 1
ATOM 2100 N N . ALA B 1 54 ? -4.188 12.617 10.984 1 97.25 54 ALA B N 1
ATOM 2101 C CA . ALA B 1 54 ? -5.43 12.031 11.477 1 97.25 54 ALA B CA 1
ATOM 2102 C C . ALA B 1 54 ? -6.184 11.312 10.359 1 97.25 54 ALA B C 1
ATOM 2104 O O . ALA B 1 54 ? -6.758 10.242 10.578 1 97.25 54 ALA B O 1
ATOM 2105 N N . ARG B 1 55 ? -6.191 11.875 9.227 1 96 55 ARG B N 1
ATOM 2106 C CA . ARG B 1 55 ? -6.844 11.234 8.086 1 96 55 ARG B CA 1
ATOM 2107 C C . ARG B 1 55 ? -6.102 9.969 7.676 1 96 55 ARG B C 1
ATOM 2109 O O . ARG B 1 55 ? -6.723 8.953 7.371 1 96 55 ARG B O 1
ATOM 2116 N N . GLU B 1 56 ? -4.82 10.031 7.727 1 94.56 56 GLU B N 1
ATOM 2117 C CA . GLU B 1 56 ? -3.982 8.906 7.312 1 94.56 56 GLU B CA 1
ATOM 2118 C C . GLU B 1 56 ? -4.129 7.73 8.273 1 94.56 56 GLU B C 1
ATOM 2120 O O . GLU B 1 56 ? -3.877 6.582 7.895 1 94.56 56 GLU B O 1
ATOM 2125 N N . ARG B 1 57 ? -4.504 8.016 9.461 1 94.19 57 ARG B N 1
ATOM 2126 C CA . ARG B 1 57 ? -4.48 6.984 10.492 1 94.19 57 ARG B CA 1
ATOM 2127 C C . ARG B 1 57 ? -5.844 6.32 10.625 1 94.19 57 ARG B C 1
ATOM 2129 O O . ARG B 1 57 ? -6.066 5.527 11.547 1 94.19 57 ARG B O 1
ATOM 2136 N N . LEU B 1 58 ? -6.746 6.734 9.773 1 94.56 58 LEU B N 1
ATOM 2137 C CA . LEU B 1 58 ? -7.98 5.957 9.758 1 94.56 58 LEU B CA 1
ATOM 2138 C C . LEU B 1 58 ? -7.691 4.48 9.516 1 94.56 58 LEU B C 1
ATOM 2140 O O . LEU B 1 58 ? -6.715 4.133 8.852 1 94.56 58 LEU B O 1
ATOM 2144 N N . SER B 1 59 ? -8.547 3.629 10.102 1 90.88 59 SER B N 1
ATOM 2145 C CA . SER B 1 59 ? -8.336 2.205 9.875 1 90.88 59 SER B CA 1
ATOM 2146 C C . SER B 1 59 ? -8.398 1.872 8.383 1 90.88 59 SER B C 1
ATOM 2148 O O . SER B 1 59 ? -9.18 2.473 7.641 1 90.88 59 SER B O 1
ATOM 2150 N N . PRO B 1 60 ? -7.625 0.91 7.953 1 88.12 60 PRO B N 1
ATOM 2151 C CA . PRO B 1 60 ? -7.676 0.522 6.543 1 88.12 60 PRO B CA 1
ATOM 2152 C C . PRO B 1 60 ? -9.086 0.153 6.082 1 88.12 60 PRO B C 1
ATOM 2154 O O . PRO B 1 60 ? -9.477 0.488 4.961 1 88.12 60 PRO B O 1
ATOM 2157 N N . ALA B 1 61 ? -9.789 -0.476 6.93 1 86.31 61 ALA B N 1
ATOM 2158 C CA . ALA B 1 61 ? -11.156 -0.845 6.598 1 86.31 61 ALA B CA 1
ATOM 2159 C C . ALA B 1 61 ? -12.016 0.393 6.348 1 86.31 61 ALA B C 1
ATOM 2161 O O . ALA B 1 61 ? -12.711 0.48 5.332 1 86.31 61 ALA B O 1
ATOM 2162 N N . ASP B 1 62 ? -11.961 1.329 7.25 1 90.56 62 ASP B N 1
ATOM 2163 C CA . ASP B 1 62 ? -12.734 2.561 7.109 1 90.56 62 ASP B CA 1
ATOM 2164 C C . ASP B 1 62 ? -12.234 3.391 5.93 1 90.56 62 ASP B C 1
ATOM 2166 O O . ASP B 1 62 ? -13.031 3.898 5.137 1 90.56 62 ASP B O 1
ATOM 2170 N N . TYR B 1 63 ? -10.914 3.418 5.836 1 90.31 63 TYR B N 1
ATOM 2171 C CA . TYR B 1 63 ? -10.336 4.207 4.754 1 90.31 63 TYR B CA 1
ATOM 2172 C C . TYR B 1 63 ? -10.773 3.676 3.395 1 90.31 63 TYR B C 1
ATOM 2174 O O . TYR B 1 63 ? -11.047 4.453 2.477 1 90.31 63 TYR B O 1
ATOM 2182 N N . GLY B 1 64 ? -10.805 2.424 3.262 1 86.12 64 GLY B N 1
ATOM 2183 C CA . GLY B 1 64 ? -11.219 1.809 2.012 1 86.12 64 GLY B CA 1
ATOM 2184 C C . GLY B 1 64 ? -12.688 2.006 1.708 1 86.12 64 GLY B C 1
ATOM 2185 O O . GLY B 1 64 ? -13.078 2.102 0.543 1 86.12 64 GLY B O 1
ATOM 2186 N N . ARG B 1 65 ? -13.484 2.148 2.676 1 87.62 65 ARG B N 1
ATOM 2187 C CA . ARG B 1 65 ? -14.938 2.205 2.533 1 87.62 65 ARG B CA 1
ATOM 2188 C C . ARG B 1 65 ? -15.414 3.646 2.389 1 87.62 65 ARG B C 1
ATOM 2190 O O . ARG B 1 65 ? -16.406 3.91 1.71 1 87.62 65 ARG B O 1
ATOM 2197 N N . PHE B 1 66 ? -14.719 4.523 2.955 1 92.38 66 PHE B N 1
ATOM 2198 C CA . PHE B 1 66 ? -15.18 5.906 3.047 1 92.38 66 PHE B CA 1
ATOM 2199 C C . PHE B 1 66 ? -14.914 6.652 1.744 1 92.38 66 PHE B C 1
ATOM 2201 O O . PHE B 1 66 ? -13.883 6.449 1.104 1 92.38 66 PHE B O 1
ATOM 2208 N N . SER B 1 67 ? -15.898 7.457 1.444 1 91.94 67 SER B N 1
ATOM 2209 C CA . SER B 1 67 ? -15.664 8.445 0.395 1 91.94 67 SER B CA 1
ATOM 2210 C C . SER B 1 67 ? -14.727 9.547 0.873 1 91.94 67 SER B C 1
ATOM 2212 O O . SER B 1 67 ? -14.32 9.562 2.035 1 91.94 67 SER B O 1
ATOM 2214 N N . TYR B 1 68 ? -14.438 10.461 -0.002 1 92.19 68 TYR B N 1
ATOM 2215 C CA . TYR B 1 68 ? -13.453 11.508 0.263 1 92.19 68 TYR B CA 1
ATOM 2216 C C . TYR B 1 68 ? -13.828 12.312 1.5 1 92.19 68 TYR B C 1
ATOM 2218 O O . TYR B 1 68 ? -13.039 12.422 2.441 1 92.19 68 TYR B O 1
ATOM 2226 N N . PHE B 1 69 ? -15.047 12.789 1.542 1 96.31 69 PHE B N 1
ATOM 2227 C CA . PHE B 1 69 ? -15.414 13.672 2.643 1 96.31 69 PHE B CA 1
ATOM 2228 C C . PHE B 1 69 ? -15.812 12.867 3.875 1 96.31 69 PHE B C 1
ATOM 2230 O O . PHE B 1 69 ? -15.836 13.398 4.988 1 96.31 69 PHE B O 1
ATOM 2237 N N . GLU B 1 70 ? -16.141 11.602 3.705 1 96.69 70 GLU B N 1
ATOM 2238 C CA . GLU B 1 70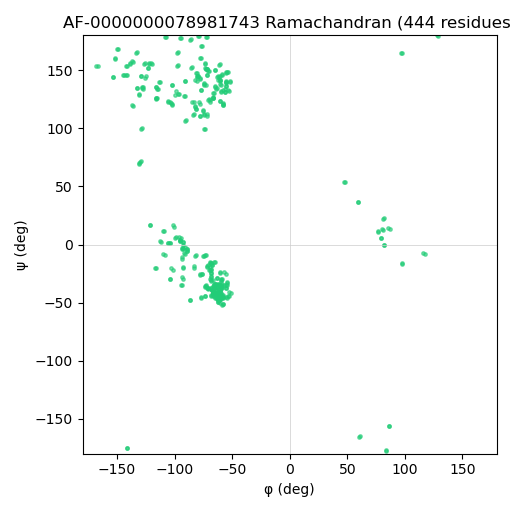 ? -16.328 10.742 4.875 1 96.69 70 GLU B CA 1
ATOM 2239 C C . GLU B 1 70 ? -15.016 10.578 5.641 1 96.69 70 GLU B C 1
ATOM 2241 O O . GLU B 1 70 ? -15.016 10.539 6.871 1 96.69 70 GLU B O 1
ATOM 2246 N N . LYS B 1 71 ? -13.914 10.562 4.965 1 96.56 71 LYS B N 1
ATOM 2247 C CA . LYS B 1 71 ? -12.609 10.492 5.613 1 96.56 71 LYS B CA 1
ATOM 2248 C C . LYS B 1 71 ? -12.32 11.773 6.395 1 96.56 71 LYS B C 1
ATOM 2250 O O . LYS B 1 71 ? -11.781 11.719 7.504 1 96.56 71 LYS B O 1
ATOM 2255 N N . TRP B 1 72 ? -12.742 12.852 5.758 1 97.38 72 TRP B N 1
ATOM 2256 C CA . TRP B 1 72 ? -12.531 14.133 6.418 1 97.38 72 TRP B CA 1
ATOM 2257 C C . TRP B 1 72 ? -13.281 14.195 7.742 1 97.38 72 TRP B C 1
ATOM 2259 O O . TRP B 1 72 ? -12.703 14.539 8.781 1 97.38 72 TRP B O 1
ATOM 2269 N N . ILE B 1 73 ? -14.547 13.797 7.684 1 97.31 73 ILE B N 1
ATOM 2270 C CA . ILE B 1 73 ? -15.375 13.953 8.867 1 97.31 73 ILE B CA 1
ATOM 2271 C C . ILE B 1 73 ? -14.992 12.914 9.914 1 97.31 73 ILE B C 1
ATOM 2273 O O . ILE B 1 73 ? -15.031 13.18 11.117 1 97.31 73 ILE B O 1
ATOM 2277 N N . ALA B 1 74 ? -14.648 11.742 9.477 1 97.69 74 ALA B N 1
ATOM 2278 C CA . ALA B 1 74 ? -14.211 10.711 10.414 1 97.69 74 ALA B CA 1
ATOM 2279 C C . ALA B 1 74 ? -12.93 11.133 11.133 1 97.69 74 ALA B C 1
ATOM 2281 O O . ALA B 1 74 ? -12.828 11.008 12.359 1 97.69 74 ALA B O 1
ATOM 2282 N N . ALA B 1 75 ? -12 11.633 10.43 1 97.88 75 ALA B N 1
ATOM 2283 C CA . ALA B 1 75 ? -10.742 12.094 11.016 1 97.88 75 ALA B CA 1
ATOM 2284 C C . ALA B 1 75 ? -10.977 13.266 11.961 1 97.88 75 ALA B C 1
ATOM 2286 O O . ALA B 1 75 ? -10.344 13.352 13.016 1 97.88 75 ALA B O 1
ATOM 2287 N N . LEU B 1 76 ? -11.875 14.133 11.547 1 98.19 76 LEU B N 1
ATOM 2288 C CA . LEU B 1 76 ? -12.195 15.266 12.406 1 98.19 76 LEU B CA 1
ATOM 2289 C C . LEU B 1 76 ? -12.789 14.789 13.727 1 98.19 76 LEU B C 1
ATOM 2291 O O . LEU B 1 76 ? -12.414 15.273 14.797 1 98.19 76 LEU B O 1
ATOM 2295 N N . ALA B 1 77 ? -13.742 13.875 13.625 1 97.88 77 ALA B N 1
ATOM 2296 C CA . ALA B 1 77 ? -14.352 13.32 14.836 1 97.88 77 ALA B CA 1
ATOM 2297 C C . ALA B 1 77 ? -13.289 12.742 15.766 1 97.88 77 ALA B C 1
ATOM 2299 O O . ALA B 1 77 ? -13.297 13.008 16.969 1 97.88 77 ALA B O 1
ATOM 2300 N N . ASP B 1 78 ? -12.375 12.008 15.234 1 97.5 78 ASP B N 1
ATOM 2301 C CA . ASP B 1 78 ? -11.281 11.438 16.031 1 97.5 78 ASP B CA 1
ATOM 2302 C C . ASP B 1 78 ? -10.445 12.539 16.688 1 97.5 78 ASP B C 1
ATOM 2304 O O . ASP B 1 78 ? -10.125 12.453 17.875 1 97.5 78 ASP B O 1
ATOM 2308 N N . LEU B 1 79 ? -10.156 13.539 15.93 1 97.56 79 LEU B N 1
ATOM 2309 C CA . LEU B 1 79 ? -9.297 14.617 16.422 1 97.56 79 LEU B CA 1
ATOM 2310 C C . LEU B 1 79 ? -9.969 15.375 17.562 1 97.56 79 LEU B C 1
ATOM 2312 O O . LEU B 1 79 ? -9.32 15.711 18.547 1 97.56 79 LEU B O 1
ATOM 2316 N N . LEU B 1 80 ? -11.266 15.625 17.391 1 97.56 80 LEU B N 1
ATOM 2317 C CA . LEU B 1 80 ? -12.008 16.359 18.406 1 97.56 80 LEU B CA 1
ATOM 2318 C C . LEU B 1 80 ? -12.031 15.578 19.719 1 97.56 80 LEU B C 1
ATOM 2320 O O . LEU B 1 80 ? -11.875 16.172 20.797 1 97.56 80 LEU B O 1
ATOM 2324 N N . VAL B 1 81 ? -12.109 14.336 19.625 1 97.5 81 VAL B N 1
ATOM 2325 C CA . VAL B 1 81 ? -12.148 13.492 20.812 1 97.5 81 VAL B CA 1
ATOM 2326 C C . VAL B 1 81 ? -10.742 13.367 21.406 1 97.5 81 VAL B C 1
ATOM 2328 O O . VAL B 1 81 ? -10.547 13.531 22.609 1 97.5 81 VAL B O 1
ATOM 2331 N N . GLU B 1 82 ? -9.797 13.125 20.578 1 96.94 82 GLU B N 1
ATOM 2332 C CA . GLU B 1 82 ? -8.422 12.969 21.016 1 96.94 82 GLU B CA 1
ATOM 2333 C C . GLU B 1 82 ? -7.902 14.242 21.688 1 96.94 82 GLU B C 1
ATOM 2335 O O . GLU B 1 82 ? -7.125 14.172 22.641 1 96.94 82 GLU B O 1
ATOM 2340 N N . ALA B 1 83 ? -8.344 15.352 21.188 1 96.31 83 ALA B N 1
ATOM 2341 C CA . ALA B 1 83 ? -7.906 16.641 21.719 1 96.31 83 ALA B CA 1
ATOM 2342 C C . ALA B 1 83 ? -8.688 17.016 22.984 1 96.31 83 ALA B C 1
ATOM 2344 O O . ALA B 1 83 ? -8.398 18.016 23.625 1 96.31 83 ALA B O 1
ATOM 2345 N N . GLY B 1 84 ? -9.695 16.25 23.25 1 95.06 84 GLY B N 1
ATOM 2346 C CA . GLY B 1 84 ? -10.508 16.516 24.422 1 95.06 84 GLY B CA 1
ATOM 2347 C C . GLY B 1 84 ? -11.531 17.609 24.219 1 95.06 84 GLY B C 1
ATOM 2348 O O . GLY B 1 84 ? -12.078 18.156 25.172 1 95.06 84 GLY B O 1
ATOM 2349 N N . VAL B 1 85 ? -11.75 18 23.016 1 95.56 85 VAL B N 1
ATOM 2350 C CA . VAL B 1 85 ? -12.734 19.031 22.719 1 95.56 85 VAL B CA 1
ATOM 2351 C C . VAL B 1 85 ? -14.141 18.453 22.875 1 95.56 85 VAL B C 1
ATOM 2353 O O . VAL B 1 85 ? -15.023 19.125 23.422 1 95.56 85 VAL B O 1
ATOM 2356 N N . LEU B 1 86 ? -14.328 17.266 22.359 1 95.69 86 LEU B N 1
ATOM 2357 C CA . LEU B 1 86 ? -15.594 16.547 22.5 1 95.69 86 LEU B CA 1
ATOM 2358 C C . LEU B 1 86 ? -15.359 15.148 23.078 1 95.69 86 LEU B C 1
ATOM 2360 O O . LEU B 1 86 ? -14.25 14.617 23 1 95.69 86 LEU B O 1
ATOM 2364 N N . THR B 1 87 ? -16.391 14.648 23.688 1 95.44 87 THR B N 1
ATOM 2365 C CA . THR B 1 87 ? -16.422 13.242 24.078 1 95.44 87 THR B CA 1
ATOM 2366 C C . THR B 1 87 ? -17.188 12.414 23.047 1 95.44 87 THR B C 1
ATOM 2368 O O . THR B 1 87 ? -17.875 12.969 22.172 1 95.44 87 THR B O 1
ATOM 2371 N N . GLU B 1 88 ? -17.031 11.18 23.125 1 95.25 88 GLU B N 1
ATOM 2372 C CA . GLU B 1 88 ? -17.828 10.32 22.25 1 95.25 88 GLU B CA 1
ATOM 2373 C C . GLU B 1 88 ? -19.328 10.539 22.484 1 95.25 88 GLU B C 1
ATOM 2375 O O . GLU B 1 88 ? -20.125 10.445 21.531 1 95.25 88 GLU B O 1
ATOM 2380 N N . ASP B 1 89 ? -19.672 10.789 23.719 1 94.81 89 ASP B N 1
ATOM 2381 C CA . ASP B 1 89 ? -21.062 11.047 24.031 1 94.81 89 ASP B CA 1
ATOM 2382 C C . ASP B 1 89 ? -21.562 12.32 23.344 1 94.81 89 ASP B C 1
ATOM 2384 O O . ASP B 1 89 ? -22.703 12.398 22.906 1 94.81 89 ASP B O 1
ATOM 2388 N N . ASP B 1 90 ? -20.719 13.266 23.266 1 93.25 90 ASP B N 1
ATOM 2389 C CA . ASP B 1 90 ? -21.062 14.477 22.531 1 93.25 90 ASP B CA 1
ATOM 2390 C C . ASP B 1 90 ? -21.406 14.164 21.078 1 93.25 90 ASP B C 1
ATOM 2392 O O . ASP B 1 90 ? -22.406 14.656 20.547 1 93.25 90 ASP B O 1
ATOM 2396 N N . LEU B 1 91 ? -20.609 13.289 20.453 1 93.25 91 LEU B N 1
ATOM 2397 C CA . LEU B 1 91 ? -20.781 12.945 19.047 1 93.25 91 LEU B CA 1
ATOM 2398 C C . LEU B 1 91 ? -22.062 12.156 18.828 1 93.25 91 LEU B C 1
ATOM 2400 O O . LEU B 1 91 ? -22.641 12.172 17.75 1 93.25 91 LEU B O 1
ATOM 2404 N N . ARG B 1 92 ? -22.531 11.547 19.938 1 92.06 92 ARG B N 1
ATOM 2405 C CA . ARG B 1 92 ? -23.766 10.766 19.859 1 92.06 92 ARG B CA 1
ATOM 2406 C C . ARG B 1 92 ? -24.969 11.625 20.203 1 92.06 92 ARG B C 1
ATOM 2408 O O . ARG B 1 92 ? -26.094 11.117 20.25 1 92.06 92 ARG B O 1
ATOM 2415 N N . GLY B 1 93 ? -24.75 12.859 20.516 1 89.5 93 GLY B N 1
ATOM 2416 C CA . GLY B 1 93 ? -25.828 13.773 20.844 1 89.5 93 GLY B CA 1
ATOM 2417 C C . GLY B 1 93 ? -26.25 13.703 22.297 1 89.5 93 GLY B C 1
ATOM 2418 O O . GLY B 1 93 ? -27.344 14.133 22.656 1 89.5 93 GLY B O 1
ATOM 2419 N N . ARG B 1 94 ? -25.516 13.094 23.234 1 89.81 94 ARG B N 1
ATOM 2420 C CA . ARG B 1 94 ? -25.859 12.875 24.625 1 89.81 94 ARG B CA 1
ATOM 2421 C C . ARG B 1 94 ? -25 13.75 25.547 1 89.81 94 ARG B C 1
ATOM 2423 O O . ARG B 1 94 ? -24.922 13.508 26.75 1 89.81 94 ARG B O 1
ATOM 2430 N N . GLY B 1 95 ? -24.328 14.664 24.922 1 86.56 95 GLY B N 1
ATOM 2431 C CA . GLY B 1 95 ? -23.406 15.484 25.688 1 86.56 95 GLY B CA 1
ATOM 2432 C C . GLY B 1 95 ? -24.062 16.688 26.328 1 86.56 95 GLY B C 1
ATOM 2433 O O . GLY B 1 95 ? -25.281 16.828 26.281 1 86.56 95 GLY B O 1
ATOM 2434 N N . ASP B 1 96 ? -23.25 17.344 27.031 1 81.44 96 ASP B N 1
ATOM 2435 C CA . ASP B 1 96 ? -23.688 18.562 27.734 1 81.44 96 ASP B CA 1
ATOM 2436 C C . ASP B 1 96 ? -24.141 19.625 26.734 1 81.44 96 ASP B C 1
ATOM 2438 O O . ASP B 1 96 ? -23.578 19.75 25.641 1 81.44 96 ASP B O 1
ATOM 2442 N N . THR B 1 97 ? -25.203 20.344 27.094 1 83.88 97 THR B N 1
ATOM 2443 C CA . THR B 1 97 ? -25.781 21.344 26.203 1 83.88 97 THR B CA 1
ATOM 2444 C C . THR B 1 97 ? -25.297 22.734 26.578 1 83.88 97 THR B C 1
ATOM 2446 O O . THR B 1 97 ? -25.688 23.719 25.938 1 83.88 97 THR B O 1
ATOM 2449 N N . GLY B 1 98 ? -24.422 22.766 27.469 1 87.69 98 GLY B N 1
ATOM 2450 C CA . GLY B 1 98 ? -23.922 24.078 27.859 1 87.69 98 GLY B CA 1
ATOM 2451 C C . GLY B 1 98 ? -22.938 24.656 26.859 1 87.69 98 GLY B C 1
ATOM 2452 O O . GLY B 1 98 ? -22.594 24.016 25.859 1 87.69 98 GLY B O 1
ATOM 2453 N N . THR B 1 99 ? -22.641 25.953 27.125 1 92.19 99 THR B N 1
ATOM 2454 C CA . THR B 1 99 ? -21.688 26.641 26.25 1 92.19 99 THR B CA 1
ATOM 2455 C C . THR B 1 99 ? -20.297 26.031 26.391 1 92.19 99 THR B C 1
ATOM 2457 O O . THR B 1 99 ? -19.781 25.891 27.5 1 92.19 99 THR B O 1
ATOM 2460 N N . HIS B 1 100 ? -19.719 25.641 25.312 1 91.81 100 HIS B N 1
ATOM 2461 C CA . HIS B 1 100 ? -18.406 25.031 25.297 1 91.81 100 HIS B CA 1
ATOM 2462 C C . HIS B 1 100 ? -17.312 26.062 25.594 1 91.81 100 HIS B C 1
ATOM 2464 O O . HIS B 1 100 ? -17.406 27.203 25.141 1 91.81 100 HIS B O 1
ATOM 2470 N N . PRO B 1 101 ? -16.281 25.672 26.25 1 90.88 101 PRO B N 1
ATOM 2471 C CA . PRO B 1 101 ? -15.195 26.609 26.594 1 90.88 101 PRO B CA 1
ATOM 2472 C C . PRO B 1 101 ? -14.547 27.219 25.344 1 90.88 101 PRO B C 1
ATOM 2474 O O . PRO B 1 101 ? -14.023 28.344 25.406 1 90.88 101 PRO B O 1
ATOM 2477 N N . LEU B 1 102 ? -14.625 26.578 24.25 1 94.12 102 LEU B N 1
ATOM 2478 C CA . LEU B 1 102 ? -13.984 27.047 23.031 1 94.12 102 LEU B CA 1
ATOM 2479 C C . LEU B 1 102 ? -14.961 27.859 22.172 1 94.12 102 LEU B C 1
ATOM 2481 O O . LEU B 1 102 ? -14.641 28.234 21.047 1 94.12 102 LEU B O 1
ATOM 2485 N N . ALA B 1 103 ? -16.078 28.094 22.641 1 93.06 103 ALA B N 1
ATOM 2486 C CA . ALA B 1 103 ? -17.125 28.766 21.891 1 93.06 103 ALA B CA 1
ATOM 2487 C C . ALA B 1 103 ? -16.656 30.141 21.406 1 93.06 103 ALA B C 1
ATOM 2489 O O . ALA B 1 103 ? -17.031 30.578 20.312 1 93.06 103 ALA B O 1
ATOM 2490 N N . GLU B 1 104 ? -15.867 30.75 22.203 1 92.25 104 GLU B N 1
ATOM 2491 C CA . GLU B 1 104 ? -15.383 32.094 21.844 1 92.25 104 GLU B CA 1
ATOM 2492 C C . GLU B 1 104 ? -14.453 32.031 20.641 1 92.25 104 GLU B C 1
ATOM 2494 O O . GLU B 1 104 ? -14.227 33.062 19.984 1 92.25 104 GLU B O 1
ATOM 2499 N N . ARG B 1 105 ? -13.938 30.922 20.312 1 93.38 105 ARG B N 1
ATOM 2500 C CA . ARG B 1 105 ? -13 30.766 19.203 1 93.38 105 ARG B CA 1
ATOM 2501 C C . ARG B 1 105 ? -13.711 30.344 17.922 1 93.38 105 ARG B C 1
ATOM 2503 O O . ARG B 1 105 ? -13.07 30.078 16.906 1 93.38 105 ARG B O 1
ATOM 2510 N N . ALA B 1 106 ? -14.992 30.266 17.984 1 93.38 106 ALA B N 1
ATOM 2511 C CA . ALA B 1 106 ? -15.773 29.844 16.828 1 93.38 106 ALA B CA 1
ATOM 2512 C C . ALA B 1 106 ? -15.516 30.75 15.633 1 93.38 106 ALA B C 1
ATOM 2514 O O . ALA B 1 106 ? -15.484 31.984 15.773 1 93.38 106 ALA B O 1
ATOM 2515 N N . LEU B 1 107 ? -15.289 30.188 14.477 1 94.56 107 LEU B N 1
ATOM 2516 C CA . LEU B 1 107 ? -15.125 30.938 13.242 1 94.56 107 LEU B CA 1
ATOM 2517 C C . LEU B 1 107 ? -16.453 31.516 12.773 1 94.56 107 LEU B C 1
ATOM 2519 O O . LEU B 1 107 ? -17.328 30.766 12.297 1 94.56 107 LEU B O 1
ATOM 2523 N N . LYS B 1 108 ? -16.562 32.812 12.82 1 94.19 108 LYS B N 1
ATOM 2524 C CA . LYS B 1 108 ? -17.797 33.469 12.406 1 94.19 108 LYS B CA 1
ATOM 2525 C C . LYS B 1 108 ? -17.812 33.719 10.898 1 94.19 108 LYS B C 1
ATOM 2527 O O . LYS B 1 108 ? -16.766 33.844 10.281 1 94.19 108 LYS B O 1
ATOM 2532 N N . ALA B 1 109 ? -18.953 33.75 10.367 1 93.75 109 ALA B N 1
ATOM 2533 C CA . ALA B 1 109 ? -19.156 33.844 8.922 1 93.75 109 ALA B CA 1
ATOM 2534 C C . ALA B 1 109 ? -18.375 35.031 8.352 1 93.75 109 ALA B C 1
ATOM 2536 O O . ALA B 1 109 ? -17.781 34.938 7.277 1 93.75 109 ALA B O 1
ATOM 2537 N N . GLU B 1 110 ? -18.375 36.094 9.023 1 94.94 110 GLU B N 1
ATOM 2538 C CA . GLU B 1 110 ? -17.766 37.312 8.516 1 94.94 110 GLU B CA 1
ATOM 2539 C C . GLU B 1 110 ? -16.25 37.188 8.453 1 94.94 110 GLU B C 1
ATOM 2541 O O . GLU B 1 110 ? -15.586 37.938 7.715 1 94.94 110 GLU B O 1
ATOM 2546 N N . ALA B 1 111 ? -15.703 36.312 9.203 1 94.31 111 ALA B N 1
ATOM 2547 C CA . ALA B 1 111 ? -14.25 36.156 9.281 1 94.31 111 ALA B CA 1
ATOM 2548 C C . ALA B 1 111 ? -13.758 35.094 8.305 1 94.31 111 ALA B C 1
ATOM 2550 O O . ALA B 1 111 ? -12.555 35 8.055 1 94.31 111 ALA B O 1
ATOM 2551 N N . VAL B 1 112 ? -14.641 34.344 7.727 1 94.25 112 VAL B N 1
ATOM 2552 C CA . VAL B 1 112 ? -14.289 33.156 6.941 1 94.25 112 VAL B CA 1
ATOM 2553 C C . VAL B 1 112 ? -13.406 33.562 5.762 1 94.25 112 VAL B C 1
ATOM 2555 O O . VAL B 1 112 ? -12.328 33 5.559 1 94.25 112 VAL B O 1
ATOM 2558 N N . ALA B 1 113 ? -13.781 34.5 5.016 1 93.94 113 ALA B N 1
ATOM 2559 C CA . ALA B 1 113 ? -13.055 34.906 3.816 1 93.94 113 ALA B CA 1
ATOM 2560 C C . ALA B 1 113 ? -11.633 35.344 4.156 1 93.94 113 ALA B C 1
ATOM 2562 O O . ALA B 1 113 ? -10.68 35 3.463 1 93.94 113 ALA B O 1
ATOM 2563 N N . ALA B 1 114 ? -11.555 36.125 5.195 1 93 114 ALA B N 1
ATOM 2564 C CA . ALA B 1 114 ? -10.242 36.625 5.598 1 93 114 ALA B CA 1
ATOM 2565 C C . ALA B 1 114 ? -9.336 35.469 6.047 1 93 114 ALA B C 1
ATOM 2567 O O . ALA B 1 114 ? -8.148 35.469 5.711 1 93 114 ALA B O 1
ATOM 2568 N N . VAL B 1 115 ? -9.922 34.656 6.82 1 90.31 115 VAL B N 1
ATOM 2569 C CA . VAL B 1 115 ? -9.148 33.531 7.332 1 90.31 115 VAL B CA 1
ATOM 2570 C C . VAL B 1 115 ? -8.672 32.656 6.172 1 90.31 115 VAL B C 1
ATOM 2572 O O . VAL B 1 115 ? -7.504 32.25 6.125 1 90.31 115 VAL B O 1
ATOM 2575 N N . LEU B 1 116 ? -9.484 32.344 5.191 1 90.06 116 LEU B N 1
ATOM 2576 C CA . LEU B 1 116 ? -9.133 31.516 4.031 1 90.06 116 LEU B CA 1
ATOM 2577 C C . LEU B 1 116 ? -8.078 32.219 3.174 1 90.06 116 LEU B C 1
ATOM 2579 O O . LEU B 1 116 ? -7.191 31.562 2.621 1 90.06 116 LEU B O 1
ATOM 2583 N N . ALA B 1 117 ? -8.156 33.469 3.121 1 91.69 117 ALA B N 1
ATOM 2584 C CA . ALA B 1 117 ? -7.219 34.25 2.309 1 91.69 117 ALA B CA 1
ATOM 2585 C C . ALA B 1 117 ? -5.828 34.25 2.932 1 91.69 117 ALA B C 1
ATOM 2587 O O . ALA B 1 117 ? -4.82 34.219 2.217 1 91.69 117 ALA B O 1
ATOM 2588 N N . ARG B 1 118 ? -5.766 34.312 4.211 1 87.69 118 ARG B N 1
ATOM 2589 C CA . ARG B 1 118 ? -4.484 34.344 4.91 1 87.69 118 ARG B CA 1
ATOM 2590 C C . ARG B 1 118 ? -3.768 33 4.754 1 87.69 118 ARG B C 1
ATOM 2592 O O . ARG B 1 118 ? -2.537 32.938 4.688 1 87.69 118 ARG B O 1
ATOM 2599 N N . GLY B 1 119 ? -4.461 31.969 4.648 1 85.06 119 GLY B N 1
ATOM 2600 C CA . GLY B 1 119 ? -3.885 30.625 4.551 1 85.06 119 GLY B CA 1
ATOM 2601 C C . GLY B 1 119 ? -3.057 30.25 5.762 1 85.06 119 GLY B C 1
ATOM 2602 O O . GLY B 1 119 ? -3.312 30.719 6.871 1 85.06 119 GLY B O 1
ATOM 2603 N N . GLY B 1 120 ? -2.236 29.203 5.711 1 86.5 120 GLY B N 1
ATOM 2604 C CA . GLY B 1 120 ? -1.34 28.703 6.738 1 86.5 120 GLY B CA 1
ATOM 2605 C C . GLY B 1 120 ? 0.077 28.484 6.242 1 86.5 120 GLY B C 1
ATOM 2606 O O . GLY B 1 120 ? 0.479 27.359 5.973 1 86.5 120 GLY B O 1
ATOM 2607 N N . PRO B 1 121 ? 0.752 29.719 6.016 1 88.81 121 PRO B N 1
ATOM 2608 C CA . PRO B 1 121 ? 2.121 29.594 5.512 1 88.81 121 PRO B CA 1
ATOM 2609 C C . PRO B 1 121 ? 2.984 28.672 6.359 1 88.81 121 PRO B C 1
ATOM 2611 O O . PRO B 1 121 ? 2.848 28.641 7.582 1 88.81 121 PRO B O 1
ATOM 2614 N N . ALA B 1 122 ? 3.83 27.859 5.676 1 94.19 122 ALA B N 1
ATOM 2615 C CA . ALA B 1 122 ? 4.664 26.875 6.355 1 94.19 122 ALA B CA 1
ATOM 2616 C C . ALA B 1 122 ? 6.133 27.297 6.34 1 94.19 122 ALA B C 1
ATOM 2618 O O . ALA B 1 122 ? 6.973 26.641 6.965 1 94.19 122 ALA B O 1
ATOM 2619 N N . ASP B 1 123 ? 6.48 28.359 5.586 1 96.38 123 ASP B N 1
ATOM 2620 C CA . ASP B 1 123 ? 7.855 28.859 5.586 1 96.38 123 ASP B CA 1
ATOM 2621 C C . ASP B 1 123 ? 8.242 29.406 6.961 1 96.38 123 ASP B C 1
ATOM 2623 O O . ASP B 1 123 ? 7.426 30.031 7.637 1 96.38 123 ASP B O 1
ATOM 2627 N N . ARG B 1 124 ? 9.352 29.062 7.367 1 97.12 124 ARG B N 1
ATOM 2628 C CA . ARG B 1 124 ? 9.898 29.469 8.656 1 97.12 124 ARG B CA 1
ATOM 2629 C C . ARG B 1 124 ? 11.391 29.766 8.555 1 97.12 124 ARG B C 1
ATOM 2631 O O . ARG B 1 124 ? 12.102 29.156 7.754 1 97.12 124 ARG B O 1
ATOM 2638 N N . PRO B 1 125 ? 11.805 30.781 9.383 1 95.69 125 PRO B N 1
ATOM 2639 C CA . PRO B 1 125 ? 13.258 30.859 9.523 1 95.69 125 PRO B CA 1
ATOM 2640 C C . PRO B 1 125 ? 13.867 29.609 10.156 1 95.69 125 PRO B C 1
ATOM 2642 O O . PRO B 1 125 ? 13.219 28.953 10.969 1 95.69 125 PRO B O 1
ATOM 2645 N N . SER B 1 126 ? 15.016 29.266 9.719 1 97.06 126 SER B N 1
ATOM 2646 C CA . SER B 1 126 ? 15.703 28.078 10.234 1 97.06 126 SER B CA 1
ATOM 2647 C C . SER B 1 126 ? 17.203 28.297 10.297 1 97.06 126 SER B C 1
ATOM 2649 O O . SER B 1 126 ? 17.781 29 9.461 1 97.06 126 SER B O 1
ATOM 2651 N N . ASN B 1 127 ? 17.812 27.688 11.32 1 96.5 127 ASN B N 1
ATOM 2652 C CA . ASN B 1 127 ? 19.266 27.734 11.43 1 96.5 127 ASN B CA 1
ATOM 2653 C C . ASN B 1 127 ? 19.922 26.516 10.766 1 96.5 127 ASN B C 1
ATOM 2655 O O . ASN B 1 127 ? 21.141 26.375 10.797 1 96.5 127 ASN B O 1
ATOM 2659 N N . VAL B 1 128 ? 19.141 25.719 10.203 1 97.94 128 VAL B N 1
ATOM 2660 C CA . VAL B 1 128 ? 19.672 24.578 9.492 1 97.94 128 VAL B CA 1
ATOM 2661 C C . VAL B 1 128 ? 20.203 25 8.125 1 97.94 128 VAL B C 1
ATOM 2663 O O . VAL B 1 128 ? 19.453 25.516 7.297 1 97.94 128 VAL B O 1
ATOM 2666 N N . ALA B 1 129 ? 21.406 24.75 7.945 1 98.06 129 ALA B N 1
ATOM 2667 C CA . ALA B 1 129 ? 22.016 25.156 6.68 1 98.06 129 ALA B CA 1
ATOM 2668 C C . ALA B 1 129 ? 21.578 24.234 5.547 1 98.06 129 ALA B C 1
ATOM 2670 O O . ALA B 1 129 ? 21.484 23.016 5.727 1 98.06 129 ALA B O 1
ATOM 2671 N N . ALA B 1 130 ? 21.297 24.797 4.41 1 98.31 130 ALA B N 1
ATOM 2672 C CA . ALA B 1 130 ? 21.016 24 3.219 1 98.31 130 ALA B CA 1
ATOM 2673 C C . ALA B 1 130 ? 22.234 23.172 2.805 1 98.31 130 ALA B C 1
ATOM 2675 O O . ALA B 1 130 ? 23.344 23.688 2.727 1 98.31 130 ALA B O 1
ATOM 2676 N N . ARG B 1 131 ? 22 21.938 2.498 1 98.44 131 ARG B N 1
ATOM 2677 C CA . ARG B 1 131 ? 23.109 21.031 2.189 1 98.44 131 ARG B CA 1
ATOM 2678 C C . ARG B 1 131 ? 23.219 20.797 0.686 1 98.44 131 ARG B C 1
ATOM 2680 O O . ARG B 1 131 ? 24.266 20.359 0.199 1 98.44 131 ARG B O 1
ATOM 2687 N N . PHE B 1 132 ? 22.188 21.031 -0.054 1 98.75 132 PHE B N 1
ATOM 2688 C CA . PHE B 1 132 ? 22.172 20.672 -1.471 1 98.75 132 PHE B CA 1
ATOM 2689 C C . PHE B 1 132 ? 21.938 21.922 -2.33 1 98.75 132 PHE B C 1
ATOM 2691 O O . PHE B 1 132 ? 21.391 22.906 -1.856 1 98.75 132 PHE B O 1
ATOM 2698 N N . GLU B 1 133 ? 22.391 21.812 -3.588 1 98.56 133 GLU B N 1
ATOM 2699 C CA . GLU B 1 133 ? 22.281 22.906 -4.543 1 98.56 133 GLU B CA 1
ATOM 2700 C C . GLU B 1 133 ? 21.516 22.484 -5.785 1 98.56 133 GLU B C 1
ATOM 2702 O O . GLU B 1 133 ? 21.453 21.297 -6.105 1 98.56 133 GLU B O 1
ATOM 2707 N N . VAL B 1 134 ? 20.953 23.484 -6.438 1 98.75 134 VAL B N 1
ATOM 2708 C CA . VAL B 1 134 ? 20.234 23.234 -7.68 1 98.75 134 VAL B CA 1
ATOM 2709 C C . VAL B 1 134 ? 21.156 22.531 -8.672 1 98.75 134 VAL B C 1
ATOM 2711 O O . VAL B 1 134 ? 22.312 22.922 -8.844 1 98.75 134 VAL B O 1
ATOM 2714 N N . GLY B 1 135 ? 20.656 21.453 -9.258 1 98.75 135 GLY B N 1
ATOM 2715 C CA . GLY B 1 135 ? 21.406 20.672 -10.219 1 98.75 135 GLY B CA 1
ATOM 2716 C C . GLY B 1 135 ? 22.078 19.453 -9.609 1 98.75 135 GLY B C 1
ATOM 2717 O O . GLY B 1 135 ? 22.484 18.531 -10.328 1 98.75 135 GLY B O 1
ATOM 2718 N N . GLN B 1 136 ? 22.188 19.406 -8.32 1 98.75 136 GLN B N 1
ATOM 2719 C CA . GLN B 1 136 ? 22.891 18.344 -7.617 1 98.75 136 GLN B CA 1
ATOM 2720 C C . GLN B 1 136 ? 22.062 17.062 -7.617 1 98.75 136 GLN B C 1
ATOM 2722 O O . GLN B 1 136 ? 20.844 17.094 -7.438 1 98.75 136 GLN B O 1
ATOM 2727 N N . MET B 1 137 ? 22.688 15.945 -7.855 1 98.81 137 MET B N 1
ATOM 2728 C CA . MET B 1 137 ? 22.047 14.641 -7.734 1 98.81 137 MET B CA 1
ATOM 2729 C C . MET B 1 137 ? 21.922 14.227 -6.273 1 98.81 137 MET B C 1
ATOM 2731 O O . MET B 1 137 ? 22.859 14.391 -5.492 1 98.81 137 MET B O 1
ATOM 2735 N N . VAL B 1 138 ? 20.703 13.766 -5.914 1 98.88 138 VAL B N 1
ATOM 2736 C CA . VAL B 1 138 ? 20.422 13.305 -4.559 1 98.88 138 VAL B CA 1
ATOM 2737 C C . VAL B 1 138 ? 19.688 11.969 -4.605 1 98.88 138 VAL B C 1
ATOM 2739 O O . VAL B 1 138 ? 19.25 11.531 -5.676 1 98.88 138 VAL B O 1
ATOM 2742 N N . ARG B 1 139 ? 19.625 11.289 -3.51 1 98.62 139 ARG B N 1
ATOM 2743 C CA . ARG B 1 139 ? 18.859 10.07 -3.299 1 98.62 139 ARG B CA 1
ATOM 2744 C C . ARG B 1 139 ? 17.984 10.188 -2.059 1 98.62 139 ARG B C 1
ATOM 2746 O O . ARG B 1 139 ? 18.406 10.711 -1.03 1 98.62 139 ARG B O 1
ATOM 2753 N N . THR B 1 140 ? 16.781 9.766 -2.211 1 98.25 140 THR B N 1
ATOM 2754 C CA . THR B 1 140 ? 15.906 9.734 -1.04 1 98.25 140 THR B CA 1
ATOM 2755 C C . THR B 1 140 ? 16.297 8.594 -0.105 1 98.25 140 THR B C 1
ATOM 2757 O O . THR B 1 140 ? 16.859 7.594 -0.545 1 98.25 140 THR B O 1
ATOM 2760 N N . LEU B 1 141 ? 15.953 8.781 1.079 1 95.94 141 LEU B N 1
ATOM 2761 C CA . LEU B 1 141 ? 16.266 7.754 2.068 1 95.94 141 LEU B CA 1
ATOM 2762 C C . LEU B 1 141 ? 15.398 6.512 1.841 1 95.94 141 LEU B C 1
ATOM 2764 O O . LEU B 1 141 ? 14.266 6.613 1.373 1 95.94 141 LEU B O 1
ATOM 2768 N N . ARG B 1 142 ? 16.016 5.395 2.205 1 93.5 142 ARG B N 1
ATOM 2769 C CA . ARG B 1 142 ? 15.336 4.102 2.203 1 93.5 142 ARG B CA 1
ATOM 2770 C C . ARG B 1 142 ? 15.555 3.367 3.521 1 93.5 142 ARG B C 1
ATOM 2772 O O . ARG B 1 142 ? 16.688 3.273 4.008 1 93.5 142 ARG B O 1
ATOM 2779 N N . PRO B 1 143 ? 14.531 2.936 4.07 1 91.44 143 PRO B N 1
ATOM 2780 C CA . PRO B 1 143 ? 13.133 3.049 3.654 1 91.44 143 PRO B CA 1
ATOM 2781 C C . PRO B 1 143 ? 12.539 4.426 3.945 1 91.44 143 PRO B C 1
ATOM 2783 O O . PRO B 1 143 ? 13.125 5.207 4.699 1 91.44 143 PRO B O 1
ATOM 2786 N N . ALA B 1 144 ? 11.469 4.691 3.256 1 93.81 144 ALA B N 1
ATOM 2787 C CA . ALA B 1 144 ? 10.711 5.895 3.602 1 93.81 144 ALA B CA 1
ATOM 2788 C C . ALA B 1 144 ? 10.031 5.742 4.961 1 93.81 144 ALA B C 1
ATOM 2790 O O . ALA B 1 144 ? 9.281 4.789 5.188 1 93.81 144 ALA B O 1
ATOM 2791 N N . ALA B 1 145 ? 10.344 6.668 5.852 1 94.88 145 ALA B N 1
ATOM 2792 C CA . ALA B 1 145 ? 9.766 6.574 7.191 1 94.88 145 ALA B CA 1
ATOM 2793 C C . ALA B 1 145 ? 9.969 7.871 7.965 1 94.88 145 ALA B C 1
ATOM 2795 O O . ALA B 1 145 ? 10.836 8.68 7.617 1 94.88 145 ALA B O 1
ATOM 2796 N N . ASN B 1 146 ? 9.016 8.047 8.922 1 96.25 146 ASN B N 1
ATOM 2797 C CA . ASN B 1 146 ? 9.32 9.023 9.961 1 96.25 146 ASN B CA 1
ATOM 2798 C C . ASN B 1 146 ? 10.414 8.523 10.898 1 96.25 146 ASN B C 1
ATOM 2800 O O . ASN B 1 146 ? 10.273 7.465 11.516 1 96.25 146 ASN B O 1
ATOM 2804 N N . ARG B 1 147 ? 11.477 9.281 11.047 1 94.56 147 ARG B N 1
ATOM 2805 C CA . ARG B 1 147 ? 12.602 8.828 11.852 1 94.56 147 ARG B CA 1
ATOM 2806 C C . ARG B 1 147 ? 12.461 9.273 13.305 1 94.56 147 ARG B C 1
ATOM 2808 O O . ARG B 1 147 ? 13.242 8.867 14.164 1 94.56 147 ARG B O 1
ATOM 2815 N N . LEU B 1 148 ? 11.516 10.086 13.555 1 96.19 148 LEU B N 1
ATOM 2816 C CA . LEU B 1 148 ? 11.289 10.609 14.898 1 96.19 148 LEU B CA 1
ATOM 2817 C C . LEU B 1 148 ? 10.273 9.758 15.648 1 96.19 148 LEU B C 1
ATOM 2819 O O . LEU B 1 148 ? 10.344 9.625 16.875 1 96.19 148 LEU B O 1
ATOM 2823 N N . VAL B 1 149 ? 9.305 9.234 14.945 1 95.81 149 VAL B N 1
ATOM 2824 C CA . VAL B 1 149 ? 8.203 8.484 15.539 1 95.81 149 VAL B CA 1
ATOM 2825 C C . VAL B 1 149 ? 7.91 7.242 14.695 1 95.81 149 VAL B C 1
ATOM 2827 O O . VAL B 1 149 ? 7.547 7.348 13.523 1 95.81 149 VAL B O 1
ATOM 2830 N N . ASP B 1 150 ? 8.023 6.102 15.297 1 92.31 150 ASP B N 1
ATOM 2831 C CA . ASP B 1 150 ? 7.75 4.855 14.594 1 92.31 150 ASP B CA 1
ATOM 2832 C C . ASP B 1 150 ? 6.324 4.832 14.047 1 92.31 150 ASP B C 1
ATOM 2834 O O . ASP B 1 150 ? 5.363 5.016 14.797 1 92.31 150 ASP B O 1
ATOM 2838 N N . GLY B 1 151 ? 6.312 4.703 12.734 1 91.88 151 GLY B N 1
ATOM 2839 C CA . GLY B 1 151 ? 5.008 4.668 12.094 1 91.88 151 GLY B CA 1
ATOM 2840 C C . GLY B 1 151 ? 4.359 6.035 11.984 1 91.88 151 GLY B C 1
ATOM 2841 O O . GLY B 1 151 ? 3.168 6.145 11.688 1 91.88 151 GLY B O 1
ATOM 2842 N N . GLY B 1 152 ? 5.078 7.035 12.227 1 95.69 152 GLY B N 1
ATOM 2843 C CA . GLY B 1 152 ? 4.535 8.383 12.258 1 95.69 152 GLY B CA 1
ATOM 2844 C C . GLY B 1 152 ? 4.344 8.984 10.875 1 95.69 152 GLY B C 1
ATOM 2845 O O . GLY B 1 152 ? 4.602 8.328 9.867 1 95.69 152 GLY B O 1
ATOM 2846 N N . HIS B 1 153 ? 3.846 10.219 10.828 1 96.75 153 HIS B N 1
ATOM 2847 C CA . HIS B 1 153 ? 3.557 10.969 9.617 1 96.75 153 HIS B CA 1
ATOM 2848 C C . HIS B 1 153 ? 4.836 11.305 8.859 1 96.75 153 HIS B C 1
ATOM 2850 O O . HIS B 1 153 ? 5.832 11.703 9.461 1 96.75 153 HIS B O 1
ATOM 2856 N N . THR B 1 154 ? 4.891 11.055 7.617 1 96.75 154 THR B N 1
ATOM 2857 C CA . THR B 1 154 ? 5.988 11.492 6.77 1 96.75 154 THR B CA 1
ATOM 2858 C C . THR B 1 154 ? 5.477 11.914 5.395 1 96.75 154 THR B C 1
ATOM 2860 O O . THR B 1 154 ? 4.422 11.453 4.953 1 96.75 154 THR B O 1
ATOM 2863 N N . ARG B 1 155 ? 6.215 12.781 4.773 1 96.81 155 ARG B N 1
ATOM 2864 C CA . ARG B 1 155 ? 5.848 13.219 3.43 1 96.81 155 ARG B CA 1
ATOM 2865 C C . ARG B 1 155 ? 6.766 12.594 2.383 1 96.81 155 ARG B C 1
ATOM 2867 O O . ARG B 1 155 ? 6.672 12.914 1.197 1 96.81 155 ARG B O 1
ATOM 2874 N N . LEU B 1 156 ? 7.664 11.789 2.871 1 96.88 156 LEU B N 1
ATOM 2875 C CA . LEU B 1 156 ? 8.406 10.984 1.91 1 96.88 156 LEU B CA 1
ATOM 2876 C C . LEU B 1 156 ? 7.578 9.797 1.432 1 96.88 156 LEU B C 1
ATOM 2878 O O . LEU B 1 156 ? 7.363 8.844 2.184 1 96.88 156 LEU B O 1
ATOM 2882 N N . PRO B 1 157 ? 7.195 9.883 0.186 1 95.12 157 PRO B N 1
ATOM 2883 C CA . PRO B 1 157 ? 6.367 8.766 -0.276 1 95.12 157 PRO B CA 1
ATOM 2884 C C . PRO B 1 157 ? 7.168 7.477 -0.469 1 95.12 157 PRO B C 1
ATOM 2886 O O . PRO B 1 157 ? 8.336 7.523 -0.862 1 95.12 157 PRO B O 1
ATOM 2889 N N . ALA B 1 158 ? 6.527 6.402 -0.31 1 92.56 158 ALA B N 1
ATOM 2890 C CA . ALA B 1 158 ? 7.18 5.098 -0.383 1 92.56 158 ALA B CA 1
ATOM 2891 C C . ALA B 1 158 ? 7.703 4.824 -1.79 1 92.56 158 ALA B C 1
ATOM 2893 O O . ALA B 1 158 ? 8.75 4.188 -1.958 1 92.56 158 ALA B O 1
ATOM 2894 N N . TYR B 1 159 ? 6.996 5.273 -2.801 1 92.12 159 TYR B N 1
ATOM 2895 C CA . TYR B 1 159 ? 7.3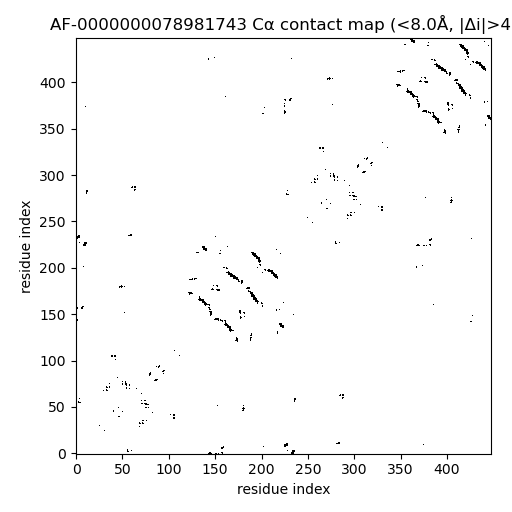83 4.949 -4.168 1 92.12 159 TYR B CA 1
ATOM 2896 C C . TYR B 1 159 ? 8.688 5.641 -4.543 1 92.12 159 TYR B C 1
ATOM 2898 O O . TYR B 1 159 ? 9.336 5.273 -5.531 1 92.12 159 TYR B O 1
ATOM 2906 N N . ALA B 1 160 ? 9.07 6.617 -3.789 1 95.62 160 ALA B N 1
ATOM 2907 C CA . ALA B 1 160 ? 10.289 7.359 -4.109 1 95.62 160 ALA B CA 1
ATOM 2908 C C . ALA B 1 160 ? 11.438 6.953 -3.193 1 95.62 160 ALA B C 1
ATOM 2910 O O . ALA B 1 160 ? 12.539 7.504 -3.283 1 95.62 160 ALA B O 1
ATOM 2911 N N . ALA B 1 161 ? 11.219 6.023 -2.303 1 94.81 161 ALA B N 1
ATOM 2912 C CA . ALA B 1 161 ? 12.266 5.609 -1.368 1 94.81 161 ALA B CA 1
ATOM 2913 C C . ALA B 1 161 ? 13.477 5.055 -2.111 1 94.81 161 ALA B C 1
ATOM 2915 O O . ALA B 1 161 ? 13.336 4.168 -2.959 1 94.81 161 ALA B O 1
ATOM 2916 N N . GLY B 1 162 ? 14.586 5.633 -1.862 1 95.69 162 GLY B N 1
ATOM 2917 C CA . GLY B 1 162 ? 15.836 5.176 -2.449 1 95.69 162 GLY B CA 1
ATOM 2918 C C . GLY B 1 162 ? 16.031 5.641 -3.879 1 95.69 162 GLY B C 1
ATOM 2919 O O . GLY B 1 162 ? 16.984 5.234 -4.547 1 95.69 162 GLY B O 1
ATOM 2920 N N . ALA B 1 163 ? 15.164 6.461 -4.387 1 97.25 163 ALA B N 1
ATOM 2921 C CA . ALA B 1 163 ? 15.219 6.891 -5.781 1 97.25 163 ALA B CA 1
ATOM 2922 C C . ALA B 1 163 ? 16.25 8 -5.973 1 97.25 163 ALA B C 1
ATOM 2924 O O . ALA B 1 163 ? 16.391 8.867 -5.109 1 97.25 163 ALA B O 1
ATOM 2925 N N . ARG B 1 164 ? 16.906 8 -7.109 1 98.19 164 ARG B N 1
ATOM 2926 C CA . ARG B 1 164 ? 17.844 9.047 -7.484 1 98.19 164 ARG B CA 1
ATOM 2927 C C . ARG B 1 164 ? 17.156 10.148 -8.273 1 98.19 164 ARG B C 1
ATOM 2929 O O . ARG B 1 164 ? 16.406 9.875 -9.211 1 98.19 164 ARG B O 1
ATOM 2936 N N . GLY B 1 165 ? 17.328 11.344 -7.84 1 98.56 165 GLY B N 1
ATOM 2937 C CA . GLY B 1 165 ? 16.781 12.508 -8.508 1 98.56 165 GLY B CA 1
ATOM 2938 C C . GLY B 1 165 ? 17.719 13.695 -8.508 1 98.56 165 GLY B C 1
ATOM 2939 O O . GLY B 1 165 ? 18.875 13.578 -8.109 1 98.56 165 GLY B O 1
ATOM 2940 N N . ARG B 1 166 ? 17.234 14.805 -9.008 1 98.81 166 ARG B N 1
ATOM 2941 C CA . ARG B 1 166 ? 18.016 16.031 -9.133 1 98.81 166 ARG B CA 1
ATOM 2942 C C . ARG B 1 166 ? 17.297 17.219 -8.5 1 98.81 166 ARG B C 1
ATOM 2944 O O . ARG B 1 166 ? 16.094 17.406 -8.719 1 98.81 166 ARG B O 1
ATOM 2951 N N . ILE B 1 167 ? 18.047 17.984 -7.734 1 98.94 167 ILE B N 1
ATOM 2952 C CA . ILE B 1 167 ? 17.469 19.203 -7.18 1 98.94 167 ILE B CA 1
ATOM 2953 C C . ILE B 1 167 ? 17.172 20.188 -8.305 1 98.94 167 ILE B C 1
ATOM 2955 O O . ILE B 1 167 ? 18.062 20.531 -9.094 1 98.94 167 ILE B O 1
ATOM 2959 N N . VAL B 1 168 ? 15.977 20.656 -8.359 1 98.81 168 VAL B N 1
ATOM 2960 C CA . VAL B 1 168 ? 15.648 21.578 -9.438 1 98.81 168 VAL B CA 1
ATOM 2961 C C . VAL B 1 168 ? 15.273 22.938 -8.859 1 98.81 168 VAL B C 1
ATOM 2963 O O . VAL B 1 168 ? 15.305 23.953 -9.562 1 98.81 168 VAL B O 1
ATOM 2966 N N . LEU B 1 169 ? 14.891 23.016 -7.574 1 98.75 169 LEU B N 1
ATOM 2967 C CA . LEU B 1 169 ? 14.523 24.266 -6.918 1 98.75 169 LEU B CA 1
ATOM 2968 C C . LEU B 1 169 ? 14.758 24.188 -5.414 1 98.75 169 LEU B C 1
ATOM 2970 O O . LEU B 1 169 ? 14.633 23.109 -4.82 1 98.75 169 LEU B O 1
ATOM 2974 N N . LYS B 1 170 ? 15.172 25.281 -4.793 1 98.31 170 LYS B N 1
ATOM 2975 C CA . LYS B 1 170 ? 15.234 25.469 -3.348 1 98.31 170 LYS B CA 1
ATOM 2976 C C . LYS B 1 170 ? 14.094 26.359 -2.861 1 98.31 170 LYS B C 1
ATOM 2978 O O . LYS B 1 170 ? 13.961 27.5 -3.305 1 98.31 170 LYS B O 1
ATOM 2983 N N . HIS B 1 171 ? 13.305 25.844 -1.954 1 97.69 171 HIS B N 1
ATOM 2984 C CA . HIS B 1 171 ? 12.141 26.594 -1.503 1 97.69 171 HIS B CA 1
ATOM 2985 C C . HIS B 1 171 ? 12.461 27.406 -0.255 1 97.69 171 HIS B C 1
ATOM 2987 O O . HIS B 1 171 ? 11.641 28.219 0.183 1 97.69 171 HIS B O 1
ATOM 2993 N N . GLY B 1 172 ? 13.672 27.25 0.238 1 97.69 172 GLY B N 1
ATOM 2994 C CA . GLY B 1 172 ? 13.945 27.766 1.566 1 97.69 172 GLY B CA 1
ATOM 2995 C C . GLY B 1 172 ? 13.594 26.797 2.676 1 97.69 172 GLY B C 1
ATOM 2996 O O . GLY B 1 172 ? 13.641 25.578 2.48 1 97.69 172 GLY B O 1
ATOM 2997 N N . SER B 1 173 ? 13.344 27.344 3.855 1 98.38 173 SER B N 1
ATOM 2998 C CA . SER B 1 173 ? 13.062 26.484 5 1 98.38 173 SER B CA 1
ATOM 2999 C C . SER B 1 173 ? 11.57 26.438 5.309 1 98.38 173 SER B C 1
ATOM 3001 O O . SER B 1 173 ? 10.891 27.469 5.25 1 98.38 173 SER B O 1
ATOM 3003 N N . HIS B 1 174 ? 11.094 25.234 5.605 1 98.69 174 HIS B N 1
ATOM 3004 C CA . HIS B 1 174 ? 9.688 25 5.91 1 98.69 174 HIS B CA 1
ATOM 3005 C C . HIS B 1 174 ? 9.531 24.078 7.113 1 98.69 174 HIS B C 1
ATOM 3007 O O . HIS B 1 174 ? 10.453 23.328 7.441 1 98.69 174 HIS B O 1
ATOM 3013 N N . VAL B 1 175 ? 8.367 24.172 7.754 1 98.62 175 VAL B N 1
ATOM 3014 C CA . VAL B 1 175 ? 8 23.266 8.844 1 98.62 175 VAL B CA 1
ATOM 3015 C C . VAL B 1 175 ? 8.156 21.812 8.398 1 98.62 175 VAL B C 1
ATOM 3017 O O . VAL B 1 175 ? 7.77 21.453 7.285 1 98.62 175 VAL B O 1
ATOM 3020 N N . LEU B 1 176 ? 8.805 20.984 9.211 1 98.69 176 LEU B N 1
ATOM 3021 C CA . LEU B 1 176 ? 8.922 19.562 8.945 1 98.69 176 LEU B CA 1
ATOM 3022 C C . LEU B 1 176 ? 7.688 18.812 9.43 1 98.69 176 LEU B C 1
ATOM 3024 O O . LEU B 1 176 ? 7.488 18.641 10.633 1 98.69 176 LEU B O 1
ATOM 3028 N N . PRO B 1 177 ? 6.867 18.266 8.516 1 98.12 177 PRO B N 1
ATOM 3029 C CA . PRO B 1 177 ? 5.625 17.594 8.906 1 98.12 177 PRO B CA 1
ATOM 3030 C C . PRO B 1 177 ? 5.867 16.406 9.836 1 98.12 177 PRO B C 1
ATOM 3032 O O . PRO B 1 177 ? 5.043 16.125 10.711 1 98.12 177 PRO B O 1
ATOM 3035 N N . ASP B 1 178 ? 6.984 15.734 9.727 1 98.25 178 ASP B N 1
ATOM 3036 C CA . ASP B 1 178 ? 7.316 14.57 10.539 1 98.25 178 ASP B CA 1
ATOM 3037 C C . ASP B 1 178 ? 7.348 14.93 12.023 1 98.25 178 ASP B C 1
ATOM 3039 O O . ASP B 1 178 ? 6.977 14.117 12.875 1 98.25 178 ASP B O 1
ATOM 3043 N N . SER B 1 179 ? 7.824 16.062 12.305 1 98.56 179 SER B N 1
ATOM 3044 C CA . SER B 1 179 ? 7.918 16.547 13.672 1 98.56 179 SER B CA 1
ATOM 3045 C C . SER B 1 179 ? 6.625 17.234 14.102 1 98.56 179 SER B C 1
ATOM 3047 O O . SER B 1 179 ? 6.059 16.906 15.148 1 98.56 179 SER B O 1
ATOM 3049 N N . SER B 1 180 ? 6.152 18.109 13.242 1 98.44 180 SER B N 1
ATOM 3050 C CA . SER B 1 180 ? 5.012 18.969 13.531 1 98.44 180 SER B CA 1
ATOM 3051 C C . SER B 1 180 ? 3.754 18.141 13.797 1 98.44 180 SER B C 1
ATOM 3053 O O . SER B 1 180 ? 2.949 18.5 14.664 1 98.44 180 SER B O 1
ATOM 3055 N N . ALA B 1 181 ? 3.609 17.031 13.133 1 98.12 181 ALA B N 1
ATOM 3056 C CA . ALA B 1 181 ? 2.418 16.188 13.25 1 98.12 181 ALA B CA 1
ATOM 3057 C C . ALA B 1 181 ? 2.35 15.523 14.625 1 98.12 181 ALA B C 1
ATOM 3059 O O . ALA B 1 181 ? 1.303 15.008 15.023 1 98.12 181 ALA B O 1
ATOM 3060 N N . HIS B 1 182 ? 3.443 15.539 15.312 1 98.38 182 HIS B N 1
ATOM 3061 C CA . HIS B 1 182 ? 3.523 14.797 16.562 1 98.38 182 HIS B CA 1
ATOM 3062 C C . HIS B 1 182 ? 3.867 15.719 17.734 1 98.38 182 HIS B C 1
ATOM 3064 O O . HIS B 1 182 ? 4.367 15.258 18.766 1 98.38 182 HIS B O 1
ATOM 3070 N N . ARG B 1 183 ? 3.693 16.984 17.516 1 98 183 ARG B N 1
ATOM 3071 C CA . ARG B 1 183 ? 3.873 18.016 18.547 1 98 183 ARG B CA 1
ATOM 3072 C C . ARG B 1 183 ? 5.297 18 19.094 1 98 183 ARG B C 1
ATOM 3074 O O . ARG B 1 183 ? 5.508 18.188 20.281 1 98 183 ARG B O 1
ATOM 3081 N N . LEU B 1 184 ? 6.258 17.734 18.219 1 98.44 184 LEU B N 1
ATOM 3082 C CA . LEU B 1 184 ? 7.668 17.734 18.609 1 98.44 184 LEU B CA 1
ATOM 3083 C C . LEU B 1 184 ? 8.336 19.031 18.172 1 98.44 184 LEU B C 1
ATOM 3085 O O . LEU B 1 184 ? 9.562 19.125 18.141 1 98.44 184 LEU B O 1
ATOM 3089 N N . GLY B 1 185 ? 7.496 19.984 17.875 1 98.06 185 GLY B N 1
ATOM 3090 C CA . GLY B 1 185 ? 7.988 21.266 17.359 1 98.06 185 GLY B CA 1
ATOM 3091 C C . GLY B 1 185 ? 7.934 21.359 15.844 1 98.06 185 GLY B C 1
ATOM 3092 O O . GLY B 1 185 ? 7.754 20.344 15.156 1 98.06 185 GLY B O 1
ATOM 3093 N N . GLU B 1 186 ? 8.07 22.594 15.32 1 98.12 186 GLU B N 1
ATOM 3094 C CA . GLU B 1 186 ? 7.965 22.812 13.883 1 98.12 186 GLU B CA 1
ATOM 3095 C C . GLU B 1 186 ? 9.195 22.281 13.148 1 98.12 186 GLU B C 1
ATOM 3097 O O . GLU B 1 186 ? 9.102 21.844 12 1 98.12 186 GLU B O 1
ATOM 3102 N N . ALA B 1 187 ? 10.414 22.375 13.75 1 98.19 187 ALA B N 1
ATOM 3103 C CA . ALA B 1 187 ? 11.688 21.859 13.25 1 98.19 187 ALA B CA 1
ATOM 3104 C C . ALA B 1 187 ? 11.891 22.25 11.789 1 98.19 187 ALA B C 1
ATOM 3106 O O . ALA B 1 187 ? 12.164 21.391 10.945 1 98.19 187 ALA B O 1
ATOM 3107 N N . PRO B 1 188 ? 11.789 23.547 11.539 1 98.69 188 PRO B N 1
ATOM 3108 C CA . PRO B 1 188 ? 11.914 23.953 10.141 1 98.69 188 PRO B CA 1
ATOM 3109 C C . PRO B 1 188 ? 13.266 23.578 9.539 1 98.69 188 PRO B C 1
ATOM 3111 O O . PRO B 1 188 ? 14.297 23.656 10.219 1 98.69 188 PRO B O 1
ATOM 3114 N N . GLU B 1 189 ? 13.289 23.141 8.273 1 98.69 189 GLU B N 1
ATOM 3115 C CA . GLU B 1 189 ? 14.508 22.781 7.547 1 98.69 189 GLU B CA 1
ATOM 3116 C C . GLU B 1 189 ? 14.359 23.047 6.051 1 98.69 189 GLU B C 1
ATOM 3118 O O . GLU B 1 189 ? 13.258 23.312 5.57 1 98.69 189 GLU B O 1
ATOM 3123 N N . PRO B 1 190 ? 15.43 23 5.34 1 98.81 190 PRO B N 1
ATOM 3124 C CA . PRO B 1 190 ? 15.383 23.266 3.9 1 98.81 190 PRO B CA 1
ATOM 3125 C C . PRO B 1 190 ? 14.477 22.297 3.148 1 98.81 190 PRO B C 1
ATOM 3127 O O . PRO B 1 190 ? 14.477 21.094 3.443 1 98.81 190 PRO B O 1
ATOM 3130 N N . LEU B 1 191 ? 13.727 22.844 2.264 1 98.81 191 LEU B N 1
ATOM 3131 C CA . LEU B 1 191 ? 12.82 22.141 1.371 1 98.81 191 LEU B CA 1
ATOM 3132 C C . LEU B 1 191 ? 13.266 22.266 -0.081 1 98.81 191 LEU B C 1
ATOM 3134 O O . LEU B 1 191 ? 13.594 23.375 -0.534 1 98.81 191 LEU B O 1
ATOM 3138 N N . TYR B 1 192 ? 13.273 21.172 -0.799 1 98.88 192 TYR B N 1
ATOM 3139 C CA . TYR B 1 192 ? 13.734 21.141 -2.18 1 98.88 192 TYR B CA 1
ATOM 3140 C C . TYR B 1 192 ? 12.68 20.562 -3.104 1 98.88 192 TYR B C 1
ATOM 3142 O O . TYR B 1 192 ? 11.953 19.641 -2.719 1 98.88 192 TYR B O 1
ATOM 3150 N N . ALA B 1 193 ? 12.617 21.078 -4.285 1 98.88 193 ALA B N 1
ATOM 3151 C CA . ALA B 1 193 ? 11.984 20.312 -5.363 1 98.88 193 ALA B CA 1
ATOM 3152 C C . ALA B 1 193 ? 12.969 19.344 -6.004 1 98.88 193 ALA B C 1
ATOM 3154 O O . ALA B 1 193 ? 14.047 19.75 -6.449 1 98.88 193 ALA B O 1
ATOM 3155 N N . VAL B 1 194 ? 12.633 18.141 -5.98 1 98.88 194 VAL B N 1
ATOM 3156 C CA . VAL B 1 194 ? 13.5 17.094 -6.543 1 98.88 194 VAL B CA 1
ATOM 3157 C C . VAL B 1 194 ? 12.805 16.438 -7.727 1 98.88 194 VAL B C 1
ATOM 3159 O O . VAL B 1 194 ? 11.672 15.961 -7.605 1 98.88 194 VAL B O 1
ATOM 3162 N N . ALA B 1 195 ? 13.461 16.406 -8.859 1 98.81 195 ALA B N 1
ATOM 3163 C CA . ALA B 1 195 ? 12.922 15.789 -10.062 1 98.81 195 ALA B CA 1
ATOM 3164 C C . ALA B 1 195 ? 13.438 14.367 -10.227 1 98.81 195 ALA B C 1
ATOM 3166 O O . ALA B 1 195 ? 14.648 14.125 -10.148 1 98.81 195 ALA B O 1
ATOM 3167 N N . PHE B 1 196 ? 12.516 13.484 -10.438 1 98.12 196 PHE B N 1
ATOM 3168 C CA . PHE B 1 196 ? 12.828 12.086 -10.719 1 98.12 196 PHE B CA 1
ATOM 3169 C C . PHE B 1 196 ? 12.359 11.695 -12.117 1 98.12 196 PHE B C 1
ATOM 3171 O O . PHE B 1 196 ? 11.195 11.898 -12.469 1 98.12 196 PHE B O 1
ATOM 3178 N N . PRO B 1 197 ? 13.312 11.148 -12.922 1 96.94 197 PRO B N 1
ATOM 3179 C CA . PRO B 1 197 ? 12.75 10.516 -14.125 1 96.94 197 PRO B CA 1
ATOM 3180 C C . PRO B 1 197 ? 11.695 9.461 -13.797 1 96.94 197 PRO B C 1
ATOM 3182 O O . PRO B 1 197 ? 11.828 8.727 -12.82 1 96.94 197 PRO B O 1
ATOM 3185 N N . ALA B 1 198 ? 10.625 9.461 -14.609 1 95.38 198 ALA B N 1
ATOM 3186 C CA . ALA B 1 198 ? 9.562 8.477 -14.383 1 95.38 198 ALA B CA 1
ATOM 3187 C C . ALA B 1 198 ? 10.125 7.062 -14.367 1 95.38 198 ALA B C 1
ATOM 3189 O O . ALA B 1 198 ? 9.664 6.211 -13.602 1 95.38 198 ALA B O 1
ATOM 3190 N N . SER B 1 199 ? 11.133 6.766 -15.102 1 94.25 199 SER B N 1
ATOM 3191 C CA . SER B 1 199 ? 11.734 5.441 -15.203 1 94.25 199 SER B CA 1
ATOM 3192 C C . SER B 1 199 ? 12.477 5.07 -13.922 1 94.25 199 SER B C 1
ATOM 3194 O O . SER B 1 199 ? 12.758 3.895 -13.688 1 94.25 199 SER B O 1
ATOM 3196 N N . GLU B 1 200 ? 12.781 6.102 -13.086 1 94.94 200 GLU B N 1
ATOM 3197 C CA . GLU B 1 200 ? 13.406 5.875 -11.781 1 94.94 200 GLU B CA 1
ATOM 3198 C C . GLU B 1 200 ? 12.391 5.359 -10.766 1 94.94 200 GLU B C 1
ATOM 3200 O O . GLU B 1 200 ? 12.742 4.613 -9.852 1 94.94 200 GLU B O 1
ATOM 3205 N N . LEU B 1 201 ? 11.141 5.684 -11 1 94.31 201 LEU B N 1
ATOM 3206 C CA . LEU B 1 201 ? 10.117 5.434 -9.984 1 94.31 201 LEU B CA 1
ATOM 3207 C C . LEU B 1 201 ? 9.266 4.223 -10.359 1 94.31 201 LEU B C 1
ATOM 3209 O O . LEU B 1 201 ? 8.781 3.508 -9.484 1 94.31 201 LEU B O 1
ATOM 3213 N N . TRP B 1 202 ? 9.148 4.039 -11.703 1 92.25 202 TRP B N 1
ATOM 3214 C CA . TRP B 1 202 ? 8.219 3.025 -12.18 1 92.25 202 TRP B CA 1
ATOM 3215 C C . TRP B 1 202 ? 8.891 2.09 -13.18 1 92.25 202 TRP B C 1
ATOM 3217 O O . TRP B 1 202 ? 9.711 2.525 -13.992 1 92.25 202 TRP B O 1
ATOM 3227 N N . ALA B 1 203 ? 8.469 0.825 -13.117 1 90.38 203 ALA B N 1
ATOM 3228 C CA . ALA B 1 203 ? 9.047 -0.153 -14.031 1 90.38 203 ALA B CA 1
ATOM 3229 C C . ALA B 1 203 ? 8.562 0.083 -15.461 1 90.38 203 ALA B C 1
ATOM 3231 O O . ALA B 1 203 ? 9.328 -0.079 -16.422 1 90.38 203 ALA B O 1
ATOM 3232 N N . ASP B 1 204 ? 7.258 0.478 -15.625 1 89.19 204 ASP B N 1
ATOM 3233 C CA . ASP B 1 204 ? 6.664 0.676 -16.938 1 89.19 204 ASP B CA 1
ATOM 3234 C C . ASP B 1 204 ? 5.941 2.02 -17.016 1 89.19 204 ASP B C 1
ATOM 3236 O O . ASP B 1 204 ? 4.719 2.066 -17.172 1 89.19 204 ASP B O 1
ATOM 3240 N N . PRO B 1 205 ? 6.77 3.035 -17.016 1 89.38 205 PRO B N 1
ATOM 3241 C CA . PRO B 1 205 ? 6.098 4.332 -17.125 1 89.38 205 PRO B CA 1
ATOM 3242 C C . PRO B 1 205 ? 5.531 4.594 -18.516 1 89.38 205 PRO B C 1
ATOM 3244 O O . PRO B 1 205 ? 6.082 4.121 -19.516 1 89.38 205 PRO B O 1
ATOM 3247 N N . GLU B 1 206 ? 4.48 5.359 -18.609 1 85.31 206 GLU B N 1
ATOM 3248 C CA . GLU B 1 206 ? 3.889 5.723 -19.891 1 85.31 206 GLU B CA 1
ATOM 3249 C C . GLU B 1 206 ? 4.891 6.477 -20.766 1 85.31 206 GLU B C 1
ATOM 3251 O O . GLU B 1 206 ? 5.027 6.184 -21.953 1 85.31 206 GLU B O 1
ATOM 3256 N N . ALA B 1 207 ? 5.543 7.441 -20.188 1 90.56 207 ALA B N 1
ATOM 3257 C CA . ALA B 1 207 ? 6.617 8.203 -20.828 1 90.56 207 ALA B CA 1
ATOM 3258 C C . ALA B 1 207 ? 7.863 8.234 -19.953 1 90.56 207 ALA B C 1
ATOM 3260 O O . ALA B 1 207 ? 7.957 9.039 -19.016 1 90.56 207 ALA B O 1
ATOM 3261 N N . PRO B 1 208 ? 8.797 7.391 -20.281 1 84.56 208 PRO B N 1
ATOM 3262 C CA . PRO B 1 208 ? 9.969 7.215 -19.422 1 84.56 208 PRO B CA 1
ATOM 3263 C C . PRO B 1 208 ? 10.719 8.523 -19.188 1 84.56 208 PRO B C 1
ATOM 3265 O O . PRO B 1 208 ? 11.367 8.68 -18.141 1 84.56 208 PRO B O 1
ATOM 3268 N N . GLY B 1 209 ? 10.602 9.516 -20.062 1 88.12 209 GLY B N 1
ATOM 3269 C CA . GLY B 1 209 ? 11.328 10.766 -19.922 1 88.12 209 GLY B CA 1
ATOM 3270 C C . GLY B 1 209 ? 10.57 11.805 -19.109 1 88.12 209 GLY B C 1
ATOM 3271 O O . GLY B 1 209 ? 11.117 12.867 -18.797 1 88.12 209 GLY B O 1
ATOM 3272 N N . ASP B 1 210 ? 9.344 11.477 -18.75 1 94.31 210 ASP B N 1
ATOM 3273 C CA . ASP B 1 210 ? 8.609 12.375 -17.859 1 94.31 210 ASP B CA 1
ATOM 3274 C C . ASP B 1 210 ? 9.273 12.461 -16.5 1 94.31 210 ASP B C 1
ATOM 3276 O O . ASP B 1 210 ? 10.023 11.562 -16.109 1 94.31 210 ASP B O 1
ATOM 3280 N N . GLU B 1 211 ? 9.109 13.57 -15.914 1 97 211 GLU B N 1
ATOM 3281 C CA . GLU B 1 211 ? 9.656 13.75 -14.57 1 97 211 GLU B CA 1
ATOM 3282 C C . GLU B 1 211 ? 8.547 13.898 -13.531 1 97 211 GLU B C 1
ATOM 3284 O O . GLU B 1 211 ? 7.508 14.508 -13.812 1 97 211 GLU B O 1
ATOM 3289 N N . VAL B 1 212 ? 8.766 13.312 -12.461 1 96.94 212 VAL B N 1
ATOM 3290 C CA . VAL B 1 212 ? 7.969 13.547 -11.258 1 96.94 212 VAL B CA 1
ATOM 3291 C C . VAL B 1 212 ? 8.742 14.453 -10.297 1 96.94 212 VAL B C 1
ATOM 3293 O O . VAL B 1 212 ? 9.844 14.109 -9.867 1 96.94 212 VAL B O 1
ATOM 3296 N N . VAL B 1 213 ? 8.148 15.578 -10 1 98.62 213 VAL B N 1
ATOM 3297 C CA . VAL B 1 213 ? 8.82 16.516 -9.109 1 98.62 213 VAL B CA 1
ATOM 3298 C C . VAL B 1 213 ? 8.156 16.484 -7.73 1 98.62 213 VAL B C 1
ATOM 3300 O O . VAL B 1 213 ? 6.945 16.688 -7.613 1 98.62 213 VAL B O 1
ATOM 3303 N N . LEU B 1 214 ? 8.945 16.203 -6.719 1 98.38 214 LEU B N 1
ATOM 3304 C CA . LEU B 1 214 ? 8.477 16.141 -5.336 1 98.38 214 LEU B CA 1
ATOM 3305 C C . LEU B 1 214 ? 9.148 17.219 -4.492 1 98.38 214 LEU B C 1
ATOM 3307 O O . LEU B 1 214 ? 10.352 17.469 -4.629 1 98.38 214 LEU B O 1
ATOM 3311 N N . ASP B 1 215 ? 8.367 17.859 -3.707 1 98.69 215 ASP B N 1
ATOM 3312 C CA . ASP B 1 215 ? 8.945 18.703 -2.666 1 98.69 215 ASP B CA 1
ATOM 3313 C C . ASP B 1 215 ? 9.344 17.875 -1.445 1 98.69 215 ASP B C 1
ATOM 3315 O O . ASP B 1 215 ? 8.492 17.234 -0.819 1 98.69 215 ASP B O 1
ATOM 3319 N N . LEU B 1 216 ? 10.648 17.891 -1.125 1 98.81 216 LEU B N 1
ATOM 3320 C CA . LEU B 1 216 ? 11.18 17 -0.096 1 98.81 216 LEU B CA 1
ATOM 3321 C C . LEU B 1 216 ? 12.07 17.781 0.873 1 98.81 216 LEU B C 1
ATOM 3323 O O . LEU B 1 216 ? 12.883 18.594 0.451 1 98.81 216 LEU B O 1
ATOM 3327 N N . TRP B 1 217 ? 11.875 17.531 2.094 1 98.81 217 TRP B N 1
ATOM 3328 C CA . TRP B 1 217 ? 12.703 18.141 3.133 1 98.81 217 TRP B CA 1
ATOM 3329 C C . TRP B 1 217 ? 14.102 17.531 3.135 1 98.81 217 TRP B C 1
ATOM 3331 O O . TRP B 1 217 ? 14.281 16.359 2.795 1 98.81 217 TRP B O 1
ATOM 3341 N N . GLN B 1 218 ? 15.094 18.344 3.57 1 98.88 218 GLN B N 1
ATOM 3342 C CA . GLN B 1 218 ? 16.516 18 3.521 1 98.88 218 GLN B CA 1
ATOM 3343 C C . GLN B 1 218 ? 16.781 16.672 4.23 1 98.88 218 GLN B C 1
ATOM 3345 O O . GLN B 1 218 ? 17.594 15.875 3.773 1 98.88 218 GLN B O 1
ATOM 3350 N N . SER B 1 219 ? 16.062 16.359 5.297 1 98.5 219 SER B N 1
ATOM 3351 C CA . SER B 1 219 ? 16.312 15.164 6.105 1 98.5 219 SER B CA 1
ATOM 3352 C C . SER B 1 219 ? 15.867 13.898 5.379 1 98.5 219 SER B C 1
ATOM 3354 O O . SER B 1 219 ? 16.172 12.789 5.816 1 98.5 219 SER B O 1
ATOM 3356 N N . TYR B 1 220 ? 15.18 14.039 4.25 1 98.5 220 TYR B N 1
ATOM 3357 C CA . TYR B 1 220 ? 14.766 12.883 3.459 1 98.5 220 TYR B CA 1
ATOM 3358 C C . TYR B 1 220 ? 15.836 12.516 2.439 1 98.5 220 TYR B C 1
ATOM 3360 O O . TYR B 1 220 ? 15.711 11.508 1.736 1 98.5 220 TYR B O 1
ATOM 3368 N N . LEU B 1 221 ? 16.875 13.312 2.373 1 98.75 221 LEU B N 1
ATOM 3369 C CA . LEU B 1 221 ? 17.766 13.219 1.224 1 98.75 221 LEU B CA 1
ATOM 3370 C C . LEU B 1 221 ? 19.203 12.938 1.667 1 98.75 221 LEU B C 1
ATOM 3372 O O . LEU B 1 221 ? 19.594 13.289 2.783 1 98.75 221 LEU B O 1
ATOM 3376 N N . GLU B 1 222 ? 19.953 12.305 0.829 1 98.44 222 GLU B N 1
ATOM 3377 C CA . GLU B 1 222 ? 21.406 12.133 0.893 1 98.44 222 GLU B CA 1
ATOM 3378 C C . GLU B 1 222 ? 22.031 12.305 -0.483 1 98.44 222 GLU B C 1
ATOM 3380 O O . GLU B 1 222 ? 21.344 12.258 -1.504 1 98.44 222 GLU B O 1
ATOM 3385 N N . PRO B 1 223 ? 23.297 12.664 -0.442 1 97.94 223 PRO B N 1
ATOM 3386 C CA . PRO B 1 223 ? 23.953 12.719 -1.753 1 97.94 223 PRO B CA 1
ATOM 3387 C C . PRO B 1 223 ? 23.844 11.406 -2.521 1 97.94 223 PRO B C 1
ATOM 3389 O O . PRO B 1 223 ? 23.922 10.328 -1.923 1 97.94 223 PRO B O 1
ATOM 3392 N N . ALA B 1 224 ? 23.625 11.516 -3.852 1 95.69 224 ALA B N 1
ATOM 3393 C CA . ALA B 1 224 ? 23.484 10.305 -4.656 1 95.69 224 ALA B CA 1
ATOM 3394 C C . ALA B 1 224 ? 24.844 9.648 -4.883 1 95.69 224 ALA B C 1
ATOM 3396 O O . ALA B 1 224 ? 25.875 10.336 -4.945 1 95.69 224 ALA B O 1
#

pLDDT: mean 93.83, std 5.32, range [62.66, 98.94]

Sequence (448 aa):
MTRVHDMGGRFGDGVITPEPDGIPQLADWQARALALTLAAGSLGQWNIDISRHARERLSPADYGRFSYFEKWIAALADLLVEAGVLTEDDLRGRGDTGTHPLAERALKAEAVAAVLARGGPADRPSNVAARFEVGQMVRTLRPAANRLVDGGHTRLPAYAAGARGRIVLKHGSHVLPDSSAHRLGEAPEPLYAVAFPASELWADPEAPGDEVVLDLWQSYLEPAMTRVHDMGGRFGDGVITPEPDGIPQLADWQARALALTLAAGSLGQWNIDISRHARERLSPADYGRFSYFEKWIAALADLLVEAGVLTEDDLRGRGDTGTHPLAERALKAEAVAAVLARGGPADRPSNVAARFEVGQMVRTLRPAANRLVDGGHTRLPAYAAGARGRIVLKHGSHVLPDSSAHRLGEAPEPLYAVAFPASELWADPEAPGDEVVLDLWQSYLEPA

Nearest PDB structures (foldseek):
  1v29-assembly1_B-2  TM=8.354E-01  e=5.550E-18  Bacillus smithii
  3hht-assembly1_B-2  TM=8.334E-01  e=1.004E-17  Aeribacillus pallidus
  7qou-assembly1_B-2  TM=8.319E-01  e=2.172E-17  Aeribacillus pallidus
  2dpp-assembly1_B  TM=8.334E-01  e=2.922E-17  Bacillus sp. RAPc8
  9d6j-assembly1_B  TM=8.383E-01  e=1.016E-16  Pseudonocardia thermophila

Solvent-accessible surface area (backbone atoms only — not comparable to full-atom values): 25399 Å² total; per-residue (Å²): 63,41,37,80,72,66,51,70,79,47,50,57,81,70,81,85,75,83,70,78,87,71,82,77,85,65,55,71,68,47,50,48,37,53,49,49,54,57,41,55,50,56,58,66,82,60,55,70,44,34,54,52,40,38,46,54,60,41,43,50,52,55,55,44,70,42,51,76,54,51,41,53,45,52,23,45,54,51,48,35,39,74,70,62,76,39,50,73,49,41,78,71,70,71,42,83,84,64,88,56,91,61,56,85,42,58,68,47,78,88,48,46,64,58,54,62,69,66,59,78,83,51,70,36,86,53,90,54,74,75,87,76,51,72,69,39,58,28,19,32,42,68,51,28,51,25,90,86,38,86,78,32,46,54,81,60,53,62,60,47,36,55,30,60,28,29,28,72,42,76,75,48,27,25,52,31,51,49,34,38,38,66,74,70,42,49,69,33,31,32,29,28,32,32,36,23,46,28,52,59,52,31,84,76,44,94,51,48,82,41,67,48,74,42,76,43,50,53,89,47,50,42,80,96,61,42,37,82,74,65,52,68,78,47,50,57,80,69,81,85,76,83,70,77,88,71,82,79,85,65,54,71,66,48,50,46,39,53,49,51,54,56,40,56,49,56,60,67,82,60,55,70,44,32,54,52,40,37,47,55,61,40,42,51,51,55,54,43,68,41,53,77,55,51,40,52,44,52,24,45,54,50,48,36,37,74,71,62,75,37,51,72,48,40,78,70,70,70,42,82,84,65,89,56,92,61,56,86,42,58,69,47,78,88,48,46,64,59,53,63,70,65,59,77,82,50,72,37,87,52,90,54,76,74,86,77,50,74,69,39,57,28,19,32,41,69,51,28,52,24,90,86,36,87,77,33,47,54,82,58,52,62,58,48,36,53,29,60,29,29,27,71,40,76,76,45,28,24,52,30,52,50,35,39,39,67,74,70,44,48,69,32,32,31,28,29,33,32,37,22,45,29,52,59,54,30,85,77,44,94,52,50,84,41,66,48,74,43,75,43,49,54,90,46,50,42,79,96

Radius of gyration: 25.97 Å; Cα contacts (8 Å, |Δi|>4): 723; chains: 2; bounding box: 57×78×49 Å

Secondary structure (DSSP, 8-state):
---TT--TT---S----PPPSS-----HHHHHHHHHHHHHHTT-S--HHHHHHHHHTS-HHHHHH--HHHHHHHHHHHHHHHTTSS-HHHHTT-S--SPPTTGGG---HHHHHHHHHH----B----SPP---TT-EEEE-SS---SSSTT----S-GGGTT-EEEEEEEEEEE--HHHHTTTS----EEEEEEEEEHHHH-SS-SSTT-EEEEEEEGGGEEE-/---TT--TT---S----PPPSS-----HHHHHHHHHHHHHHTT-SS-HHHHHHHHHTS-HHHHHH--HHHHHHHHHHHHHHHTTSS-HHHHTT-S--SPPTTGGG---HHHHHHHHHH----B----PPP---TT-EEEE-SS---SSSTT----S-GGGTT-EEEEEEEEEEE--HHHHTTTS----EEEEEEEEEHHHH-SS-SSTT-EEEEEEEGGGEEE-

Foldseek 3Di:
DDFPVQCVPNDDPDDDDDDDDDDDDDDPVLVVLVVVLVQVVLLVLADPLLLVQLLRPPDPVCNVVDDDSSSSNVSVVVSCCVSVQDPPCVVVVNDDPDDGPSNVSGDDPVCVVVVVVVDDFFADDDPADDDDDAFFKKFFAPQDDLPVDHVADAPDRRLRHGFIWGFHDKPHWGFGSSCRNPVNDRNIAIKTWTWGQPVRRHVDDPDRRDIDIDIDGPVRIDGD/DDFPVQCVPNDDPDDDDDDDDDDDDDDPVLVVLVVVLVQVVLLVLADPLLLVQLLRPPDPVCNVVDDDSSSSNVSVVVSCCVSVQDPPCVVVVNDDPDDGPSNVSGDDPVCVVVVVVVDDFFADDDPADDDDDAFFKKFFAPQDDLPVDHVADAPDRRLRHGFIWGFHDKPHWGFGSSCRNPVNDRNIAIKTWTWGQPVRRHVDDPDRRDIDIDIDGPVRIDGD